Protein AF-0000000070793153 (afdb_homodimer)

Nearest PDB structures (foldseek):
  1ae1-assembly1_A  TM=9.481E-01  e=8.167E-16  Datura stramonium
  5feu-assembly1_A  TM=9.209E-01  e=2.525E-15  Narcissus pseudonarcissus
  2ae1-assembly1_A  TM=8.965E-01  e=1.036E-15  Datura stramonium
  6y4d-assembly1_A  TM=8.978E-01  e=2.843E-15  Zephyranthes treatiae
  1ae1-assembly1_B  TM=9.108E-01  e=5.150E-15  Datura stramonium

Foldseek 3Di:
DPQPAFEEEEEDCLDDLNVVLQVLSVVVPHQYEYEDQDPVSQVVCVVVVHHYAHADLLDLVRLVVRVVVVCVVVVLAHAEYEYDWAAFFFAAPVFQDPVNLVSRQSTLPVSLVSNVVVCVVSQLVVLAHEYEYEAALLLVPPAGRRVSNSVSSVNVVVVQVVCCVVCPPSNYARAYEYEYDFLGCSLQVNLVVNVVNGDLVPDPLVVLNVVSVVVSVVCVVVSPPPVGSVQVSVLVVCSRRPPDRDRYHYTDDVSVVLNVCSVPPDPVVSVVVSCVVCVSSRD/DPQPAFEEEEEDCLDDLNVVLQVLSVVVPHQYEYEDQDPVSQVVCVVVVHHYAHADLLDLVRLVVRVVVVCVVVVLAHAEYEYDWAAFFFAAPVFQDPVNLVSRQSTLPVSLVSNVVVCVVSQLVVLAHEYEYEAALLLVPPAGRRVSNSVSSVNVVVVQVVCCVVCPPSNYARAYEYEYDFLDCSLQVNLVVNVVVGDLVVDPLVVLNVVSVVVSVVCVVVSPCPVGSVQVSVLVVCSRRPPDRDRYHYTDDVSVVLNVCSVPPDPVVSVVVSCVVCVSSRD

Solvent-accessible surface area (backbone atoms only — not comparable to full-atom values): 28714 Å² total; per-residue (Å²): 126,86,78,79,65,42,39,31,42,35,33,37,31,74,47,68,61,34,33,54,42,49,54,57,44,37,73,73,57,29,47,48,36,38,18,14,69,44,68,69,46,26,50,54,39,42,75,70,73,36,52,58,36,65,35,34,51,65,34,69,66,36,41,52,54,34,48,54,50,48,33,65,75,44,75,60,56,59,40,32,41,34,45,48,43,63,76,55,50,42,41,47,60,73,54,54,49,57,67,60,44,47,52,48,33,33,31,40,35,43,19,48,49,47,53,47,39,64,45,47,62,50,16,50,74,67,51,32,26,35,41,35,37,58,55,29,35,40,30,77,45,58,48,68,41,26,20,54,30,15,14,30,25,13,19,39,47,24,40,46,52,14,48,37,57,66,32,60,90,44,49,46,46,44,28,36,38,20,42,32,96,46,66,46,72,67,59,59,65,27,43,59,60,23,49,69,72,34,64,48,87,81,36,97,55,31,66,40,49,52,49,49,54,53,52,48,65,55,42,71,74,65,62,71,61,71,77,42,47,51,59,49,43,56,52,50,50,42,54,71,67,43,92,75,49,66,56,64,42,70,22,62,64,66,19,53,51,52,53,49,43,65,56,70,41,53,72,68,55,44,48,51,51,50,47,61,74,38,35,84,58,72,99,124,85,78,80,67,42,40,32,42,36,34,37,32,73,50,67,61,32,32,52,42,48,53,55,45,36,73,70,58,30,49,46,36,36,18,13,71,44,69,70,46,28,50,54,39,42,76,70,72,38,52,58,37,65,35,34,51,64,35,72,66,36,40,52,54,34,50,54,51,47,33,64,76,44,75,58,55,58,40,33,41,34,45,46,44,62,77,54,51,42,41,47,60,74,55,54,49,56,68,60,44,48,52,47,30,33,32,42,34,44,19,48,49,49,52,48,40,64,45,48,61,49,18,49,74,68,50,34,28,36,41,35,36,59,54,28,35,41,31,78,46,57,48,67,42,28,21,55,31,15,14,30,25,13,19,40,47,23,40,46,52,14,47,36,58,67,32,59,89,43,49,45,47,45,28,37,38,20,40,28,96,46,66,45,71,66,60,57,66,27,42,60,59,23,50,70,72,32,66,49,87,80,36,96,55,30,66,42,50,52,50,50,54,53,50,48,65,56,42,71,75,65,62,73,58,72,78,44,48,52,60,50,43,55,54,50,50,42,55,71,66,42,93,76,50,64,56,64,41,69,22,62,64,66,18,52,50,51,51,50,42,63,54,69,40,54,71,68,55,44,48,52,51,49,49,61,75,37,35,82,60,72,101

Radius of gyration: 23.59 Å; Cα contacts (8 Å, |Δi|>4): 1065; chains: 2; bounding box: 64×75×54 Å

Structure (mmCIF, N/CA/C/O backbone):
data_AF-0000000070793153-model_v1
#
loop_
_entity.id
_entity.type
_entity.pdbx_description
1 polymer 'Oxidoreductase, short chain dehydrogenase/reductase family'
#
loop_
_atom_site.group_PDB
_atom_site.id
_atom_site.type_symbol
_atom_site.label_atom_id
_atom_site.label_alt_id
_atom_site.label_comp_id
_atom_site.label_asym_id
_atom_site.label_entity_id
_atom_site.label_seq_id
_atom_site.pdbx_PDB_ins_code
_atom_site.Cartn_x
_atom_site.Cartn_y
_atom_site.Cartn_z
_atom_site.occupancy
_atom_site.B_iso_or_equiv
_atom_site.auth_seq_id
_atom_site.auth_comp_id
_atom_site.auth_asym_id
_atom_site.auth_atom_id
_atom_site.pdbx_PDB_model_num
ATOM 1 N N . MET A 1 1 ? 0.291 41.281 2.783 1 37.88 1 MET A N 1
ATOM 2 C CA . MET A 1 1 ? -0.865 40.75 3.502 1 37.88 1 MET A CA 1
ATOM 3 C C . MET A 1 1 ? -0.425 39.875 4.664 1 37.88 1 MET A C 1
ATOM 5 O O . MET A 1 1 ? 0.56 39.125 4.559 1 37.88 1 MET A O 1
ATOM 9 N N . ALA A 1 2 ? -0.607 40.219 5.879 1 46.31 2 ALA A N 1
ATOM 10 C CA . ALA A 1 2 ? -0.095 39.562 7.078 1 46.31 2 ALA A CA 1
ATOM 11 C C . ALA A 1 2 ? -0.302 38.062 7.008 1 46.31 2 ALA A C 1
ATOM 13 O O . ALA A 1 2 ? -1.423 37.594 6.793 1 46.31 2 ALA A O 1
ATOM 14 N N . MET A 1 3 ? 0.687 37.25 6.594 1 63.69 3 MET A N 1
ATOM 15 C CA . MET A 1 3 ? 0.532 35.812 6.434 1 63.69 3 MET A CA 1
ATOM 16 C C . MET A 1 3 ? -0.1 35.188 7.676 1 63.69 3 MET A C 1
ATOM 18 O O . MET A 1 3 ? 0.251 35.531 8.805 1 63.69 3 MET A O 1
ATOM 22 N N . ASN A 1 4 ? -1.375 34.719 7.582 1 81.94 4 ASN A N 1
ATOM 23 C CA . ASN A 1 4 ? -2.094 34.094 8.695 1 81.94 4 ASN A CA 1
ATOM 24 C C . ASN A 1 4 ? -1.302 32.938 9.297 1 81.94 4 ASN A C 1
ATOM 26 O O . ASN A 1 4 ? -0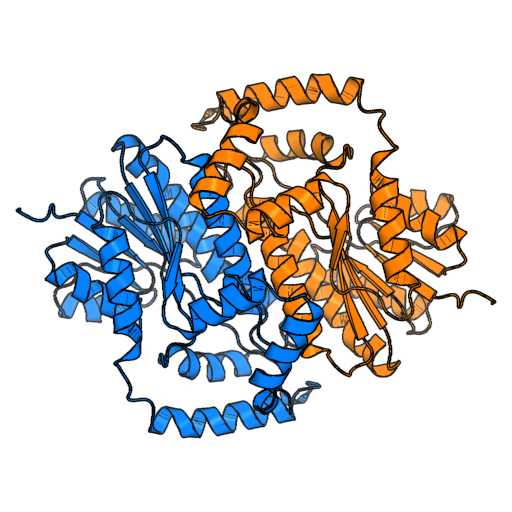.957 31.984 8.602 1 81.94 4 ASN A O 1
ATOM 30 N N . THR A 1 5 ? -0.791 33.188 10.516 1 95.19 5 THR A N 1
ATOM 31 C CA . THR A 1 5 ? -0.042 32.188 11.281 1 95.19 5 THR A CA 1
ATOM 32 C C . THR A 1 5 ? -0.857 30.90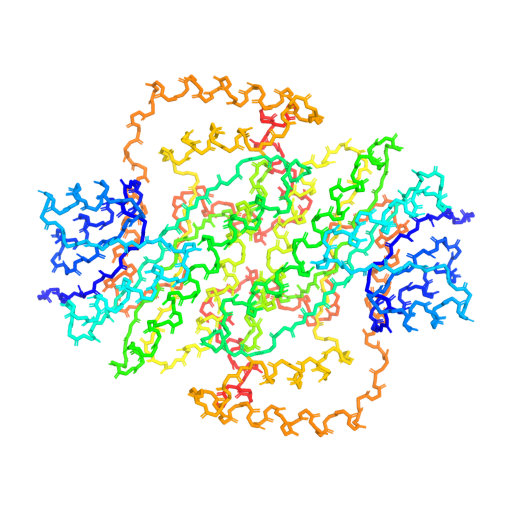6 11.461 1 95.19 5 THR A C 1
ATOM 34 O O . THR A 1 5 ? -2.031 30.969 11.836 1 95.19 5 THR A O 1
ATOM 37 N N . LYS A 1 6 ? -0.25 29.812 11.086 1 98.12 6 LYS A N 1
ATOM 38 C CA . LYS A 1 6 ? -0.875 28.516 11.258 1 98.12 6 LYS A CA 1
ATOM 39 C C . LYS A 1 6 ? -0.188 27.703 12.359 1 98.12 6 LYS A C 1
ATOM 41 O O . LYS A 1 6 ? 1.024 27.828 12.555 1 98.12 6 LYS A O 1
ATOM 46 N N . VAL A 1 7 ? -0.978 26.938 13.062 1 98.75 7 VAL A N 1
ATOM 47 C CA . VAL A 1 7 ? -0.444 25.953 14 1 98.75 7 VAL A CA 1
ATOM 48 C C . VAL A 1 7 ? -0.214 24.625 13.289 1 98.75 7 VAL A C 1
ATOM 50 O O . VAL A 1 7 ? -1.153 24.031 12.758 1 98.75 7 VAL A O 1
ATOM 53 N N . ILE A 1 8 ? 1.064 24.125 13.305 1 98.88 8 ILE A N 1
ATOM 54 C CA . ILE A 1 8 ? 1.468 23 12.469 1 98.88 8 ILE A CA 1
ATOM 55 C C . ILE A 1 8 ? 2.115 21.922 13.336 1 98.88 8 ILE A C 1
ATOM 57 O O . ILE A 1 8 ? 3.02 22.219 14.125 1 98.88 8 ILE A O 1
ATOM 61 N N . LEU A 1 9 ? 1.613 20.688 13.289 1 98.94 9 LEU A N 1
ATOM 62 C CA . LEU A 1 9 ? 2.314 19.531 13.836 1 98.94 9 LEU A CA 1
ATOM 63 C C . LEU A 1 9 ? 3.076 18.797 12.734 1 98.94 9 LEU A C 1
ATOM 65 O O . LEU A 1 9 ? 2.52 18.5 11.68 1 98.94 9 LEU A O 1
ATOM 69 N N . ILE A 1 10 ? 4.359 18.516 12.977 1 98.94 10 ILE A N 1
ATOM 70 C CA . ILE A 1 10 ? 5.16 17.734 12.047 1 98.94 10 ILE A CA 1
ATOM 71 C C . ILE A 1 10 ? 5.723 16.5 12.758 1 98.94 10 ILE A C 1
ATOM 73 O O . ILE A 1 10 ? 6.305 16.609 13.836 1 98.94 10 ILE A O 1
ATOM 77 N N . THR A 1 11 ? 5.52 15.359 12.164 1 98.88 11 THR A N 1
ATOM 78 C CA . THR A 1 11 ? 6.105 14.156 12.742 1 98.88 11 THR A CA 1
ATOM 79 C C . THR A 1 11 ? 7.469 13.859 12.117 1 98.88 11 THR A C 1
ATOM 81 O O . THR A 1 11 ? 7.695 14.164 10.945 1 98.88 11 THR A O 1
ATOM 84 N N . GLY A 1 12 ? 8.367 13.188 12.898 1 97.88 12 GLY A N 1
ATOM 85 C CA . GLY A 1 12 ? 9.664 12.781 12.391 1 97.88 12 GLY A CA 1
ATOM 86 C C . GLY A 1 12 ? 10.562 13.953 12.039 1 97.88 12 GLY A C 1
ATOM 87 O O . GLY A 1 12 ? 10.953 14.117 10.883 1 97.88 12 GLY A O 1
ATOM 88 N N . CYS A 1 13 ? 11.055 14.695 13.102 1 97.75 13 CYS A N 1
ATOM 89 C CA . CYS A 1 13 ? 11.75 15.945 12.828 1 97.75 13 CYS A CA 1
ATOM 90 C C . CYS A 1 13 ? 13.211 15.867 13.273 1 97.75 13 CYS A C 1
ATOM 92 O O . CYS A 1 13 ? 13.867 16.891 13.453 1 97.75 13 CYS A O 1
ATOM 94 N N . SER A 1 14 ? 13.719 14.688 13.469 1 95.12 14 SER A N 1
ATOM 95 C CA . SER A 1 14 ? 15.078 14.547 13.977 1 95.12 14 SER A CA 1
ATOM 96 C C . SER A 1 14 ? 16.109 14.859 12.891 1 95.12 14 SER A C 1
ATOM 98 O O . SER A 1 14 ? 17.25 15.234 13.195 1 95.12 14 SER A O 1
ATOM 100 N N . SER A 1 15 ? 15.742 14.648 11.633 1 89.75 15 SER A N 1
ATOM 101 C CA . SER A 1 15 ? 16.641 14.875 10.508 1 89.75 15 SER A CA 1
ATOM 102 C C . SER A 1 15 ? 15.867 15.039 9.203 1 89.75 15 SER A C 1
ATOM 104 O O . SER A 1 15 ? 14.633 15.008 9.203 1 89.75 15 SER A O 1
ATOM 106 N N . GLY A 1 16 ? 16.578 15.391 8.242 1 90.25 16 GLY A N 1
ATOM 107 C CA . GLY A 1 16 ? 16.031 15.32 6.898 1 90.25 16 GLY A CA 1
ATOM 108 C C . GLY A 1 16 ? 14.953 16.359 6.633 1 90.25 16 GLY A C 1
ATOM 109 O O . GLY A 1 16 ? 15.055 17.5 7.078 1 90.25 16 GLY A O 1
ATOM 110 N N . ILE A 1 17 ? 14.016 15.938 5.891 1 92.56 17 ILE A N 1
ATOM 111 C CA . ILE A 1 17 ? 12.93 16.797 5.426 1 92.56 17 ILE A CA 1
ATOM 112 C C . ILE A 1 17 ? 12.188 17.375 6.625 1 92.56 17 ILE A C 1
ATOM 114 O O . ILE A 1 17 ? 11.898 18.578 6.66 1 92.56 17 ILE A O 1
ATOM 118 N N . GLY A 1 18 ? 11.906 16.516 7.633 1 96.44 18 GLY A N 1
ATOM 119 C CA . GLY A 1 18 ? 11.188 16.984 8.805 1 96.44 18 GLY A CA 1
ATOM 120 C C . GLY A 1 18 ? 11.914 18.078 9.562 1 96.44 18 GLY A C 1
ATOM 121 O O . GLY A 1 18 ? 11.32 19.094 9.922 1 96.44 18 GLY A O 1
ATOM 122 N N . PHE A 1 19 ? 13.156 17.828 9.734 1 96.12 19 PHE A N 1
ATOM 123 C CA . PHE A 1 19 ? 13.984 18.797 10.438 1 96.12 19 PHE A CA 1
ATOM 124 C C . PHE A 1 19 ? 14.016 20.125 9.695 1 96.12 19 PHE A C 1
ATOM 126 O O . PHE A 1 19 ? 13.773 21.188 10.289 1 96.12 19 PHE A O 1
ATOM 133 N N . ASP A 1 20 ? 14.25 20.125 8.445 1 95.88 20 ASP A N 1
ATOM 134 C CA . ASP A 1 20 ? 14.336 21.328 7.637 1 95.88 20 ASP A CA 1
ATOM 135 C C . ASP A 1 20 ? 12.984 22.031 7.543 1 95.88 20 ASP A C 1
ATOM 137 O O . ASP A 1 20 ? 12.922 23.266 7.527 1 95.88 20 ASP A O 1
ATOM 141 N N . ALA A 1 21 ? 11.969 21.281 7.508 1 97.69 21 ALA A N 1
ATOM 142 C CA . ALA A 1 21 ? 10.625 21.844 7.41 1 97.69 21 ALA A CA 1
ATOM 143 C C . ALA A 1 21 ? 10.273 22.641 8.664 1 97.69 21 ALA A C 1
ATOM 145 O O . ALA A 1 21 ? 9.633 23.688 8.57 1 97.69 21 ALA A O 1
ATOM 146 N N . VAL A 1 22 ? 10.734 22.156 9.805 1 98.38 22 VAL A N 1
ATOM 147 C CA . VAL A 1 22 ? 10.469 22.828 11.07 1 98.38 22 VAL A CA 1
ATOM 148 C C . VAL A 1 22 ? 10.977 24.266 11.016 1 98.38 22 VAL A C 1
ATOM 150 O O . VAL A 1 22 ? 10.227 25.219 11.258 1 98.38 22 VAL A O 1
ATOM 153 N N . PHE A 1 23 ? 12.133 24.453 10.555 1 97.81 23 PHE A N 1
ATOM 154 C CA . PHE A 1 23 ? 12.758 25.766 10.586 1 97.81 23 PHE A CA 1
ATOM 155 C C . PHE A 1 23 ? 12.25 26.625 9.438 1 97.81 23 PHE A C 1
ATOM 157 O O . PHE A 1 23 ? 12.047 27.844 9.602 1 97.81 23 PHE A O 1
ATOM 164 N N . ALA A 1 24 ? 12.031 26.016 8.289 1 97.75 24 ALA A N 1
ATOM 165 C CA . ALA A 1 24 ? 11.516 26.766 7.152 1 97.75 24 ALA A CA 1
ATOM 166 C C . ALA A 1 24 ? 10.148 27.375 7.469 1 97.75 24 ALA A C 1
ATOM 168 O O . ALA A 1 24 ? 9.906 28.547 7.195 1 97.75 24 ALA A O 1
ATOM 169 N N . LEU A 1 25 ? 9.289 26.609 8.094 1 98.31 25 LEU A N 1
ATOM 170 C CA . LEU A 1 25 ? 7.93 27.078 8.383 1 98.31 25 LEU A CA 1
ATOM 171 C C . LEU A 1 25 ? 7.914 28.016 9.578 1 98.31 25 LEU A C 1
ATOM 173 O O . LEU A 1 25 ? 7.156 29 9.594 1 98.31 25 LEU A O 1
ATOM 177 N N . LYS A 1 26 ? 8.773 27.75 10.555 1 98 26 LYS A N 1
ATOM 178 C CA . LYS A 1 26 ? 8.914 28.672 11.688 1 98 26 LYS A CA 1
ATOM 179 C C . LYS A 1 26 ? 9.406 30.047 11.227 1 98 26 LYS A C 1
ATOM 181 O O . LYS A 1 26 ? 8.875 31.078 11.648 1 98 26 LYS A O 1
ATOM 186 N N . ASN A 1 27 ? 10.336 30.016 10.32 1 97.19 27 ASN A N 1
ATOM 187 C CA . ASN A 1 27 ? 10.906 31.266 9.812 1 97.19 27 ASN A CA 1
ATOM 188 C C . ASN A 1 27 ? 9.891 32.062 9.008 1 97.19 27 ASN A C 1
ATOM 190 O O . ASN A 1 27 ? 10.039 33.281 8.844 1 97.19 27 ASN A O 1
ATOM 194 N N . ARG A 1 28 ? 8.914 31.438 8.555 1 97.12 28 ARG A N 1
ATOM 195 C CA . ARG A 1 28 ? 7.879 32.094 7.766 1 97.12 28 ARG A CA 1
ATOM 196 C C . ARG A 1 28 ? 6.746 32.594 8.656 1 97.12 28 ARG A C 1
ATOM 198 O O . ARG A 1 28 ? 5.746 33.125 8.156 1 97.12 28 ARG A O 1
ATOM 205 N N . GLY A 1 29 ? 6.848 32.312 9.984 1 97.44 29 GLY A N 1
ATOM 206 C CA . GLY A 1 29 ? 5.938 32.938 10.938 1 97.44 29 GLY A CA 1
ATOM 207 C C . GLY A 1 29 ? 4.906 31.969 11.492 1 97.44 29 GLY A C 1
ATOM 208 O O . GLY A 1 29 ? 4.059 32.344 12.297 1 97.44 29 GLY A O 1
ATOM 209 N N . HIS A 1 30 ? 4.957 30.688 11.141 1 98.44 30 HIS A N 1
ATOM 210 C CA . HIS A 1 30 ? 4.008 29.703 11.648 1 98.44 30 HIS A CA 1
ATOM 211 C C . HIS A 1 30 ? 4.426 29.203 13.023 1 98.44 30 HIS A C 1
ATOM 213 O O . HIS A 1 30 ? 5.602 29.266 13.391 1 98.44 30 HIS A O 1
ATOM 219 N N . ARG A 1 31 ? 3.486 28.812 13.797 1 98.62 31 ARG A N 1
ATOM 220 C CA . ARG A 1 31 ? 3.779 28.062 15.016 1 98.62 31 ARG A CA 1
ATOM 221 C C . ARG A 1 31 ? 3.955 26.578 14.719 1 98.62 31 ARG A C 1
ATOM 223 O O . ARG A 1 31 ? 2.988 25.891 14.383 1 98.62 31 ARG A O 1
ATOM 230 N N . VAL A 1 32 ? 5.16 26.125 14.906 1 98.81 32 VAL A N 1
ATOM 231 C CA . VAL A 1 32 ? 5.469 24.734 14.539 1 98.81 32 VAL A CA 1
ATOM 232 C C . VAL A 1 32 ? 5.723 23.922 15.805 1 98.81 32 VAL A C 1
ATOM 234 O O . VAL A 1 32 ? 6.547 24.297 16.641 1 98.81 32 VAL A O 1
ATOM 237 N N . ILE A 1 33 ? 4.992 22.906 15.969 1 98.94 33 ILE A N 1
ATOM 238 C CA . ILE A 1 33 ? 5.242 21.875 16.984 1 98.94 33 ILE A CA 1
ATOM 239 C C . ILE A 1 33 ? 5.871 20.656 16.328 1 98.94 33 ILE A C 1
ATOM 241 O O . ILE A 1 33 ? 5.188 19.891 15.641 1 98.94 33 ILE A O 1
ATOM 245 N N . ALA A 1 34 ? 7.145 20.453 16.609 1 98.88 34 ALA A N 1
ATOM 246 C CA . ALA A 1 34 ? 7.891 19.312 16.062 1 98.88 34 ALA A CA 1
ATOM 247 C C . ALA A 1 34 ? 7.699 18.062 16.922 1 98.88 34 ALA A C 1
ATOM 249 O O . ALA A 1 34 ? 7.223 18.156 18.047 1 98.88 34 ALA A O 1
ATOM 250 N N . SER A 1 35 ? 8.047 16.922 16.344 1 98.88 35 SER A N 1
ATOM 251 C CA . SER A 1 35 ? 8.023 15.703 17.141 1 98.88 35 SER A CA 1
ATOM 252 C C . SER A 1 35 ? 9.102 14.719 16.703 1 98.88 35 SER A C 1
ATOM 254 O O . SER A 1 35 ? 9.492 14.711 15.531 1 98.88 35 SER A O 1
ATOM 256 N N . CYS A 1 36 ? 9.602 14 17.719 1 98.19 36 CYS A N 1
ATOM 257 C CA . CYS A 1 36 ? 10.617 12.961 17.531 1 98.19 36 CYS A CA 1
ATOM 258 C C . CYS A 1 36 ? 10.336 11.758 18.422 1 98.19 36 CYS A C 1
ATOM 260 O O . CYS A 1 36 ? 9.68 11.883 19.453 1 98.19 36 CYS A O 1
ATOM 262 N N . ARG A 1 37 ? 10.953 10.656 17.984 1 98 37 ARG A N 1
ATOM 263 C CA . ARG A 1 37 ? 10.695 9.445 18.766 1 98 37 ARG A CA 1
ATOM 264 C C . ARG A 1 37 ? 11.734 9.273 19.875 1 98 37 ARG A C 1
ATOM 266 O O . ARG A 1 37 ? 11.539 8.477 20.797 1 98 37 ARG A O 1
ATOM 273 N N . LYS A 1 38 ? 12.836 9.977 19.797 1 97.88 38 LYS A N 1
ATOM 274 C CA . LYS A 1 38 ? 13.875 9.891 20.828 1 97.88 38 LYS A CA 1
ATOM 275 C C . LYS A 1 38 ? 13.938 11.164 21.656 1 97.88 38 LYS A C 1
ATOM 277 O O . LYS A 1 38 ? 13.906 12.273 21.109 1 97.88 38 LYS A O 1
ATOM 282 N N . THR A 1 39 ? 14.117 10.992 22.906 1 98.31 39 THR A N 1
ATOM 283 C CA . THR A 1 39 ? 14.164 12.117 23.844 1 98.31 39 THR A CA 1
ATOM 284 C C . THR A 1 39 ? 15.312 13.055 23.5 1 98.31 39 THR A C 1
ATOM 286 O O . THR A 1 39 ? 15.172 14.273 23.594 1 98.31 39 THR A O 1
ATOM 289 N N . GLU A 1 40 ? 16.422 12.492 23.062 1 98.38 40 GLU A N 1
ATOM 290 C CA . GLU A 1 40 ? 17.594 13.305 22.734 1 98.38 40 GLU A CA 1
ATOM 291 C C . GLU A 1 40 ? 17.312 14.242 21.578 1 98.38 40 GLU A C 1
ATOM 293 O O . GLU A 1 40 ? 17.766 15.391 21.562 1 98.38 40 GLU A O 1
ATOM 298 N N . ASP A 1 41 ? 16.562 13.789 20.656 1 98.19 41 ASP A N 1
ATOM 299 C CA . ASP A 1 41 ? 16.203 14.609 19.5 1 98.19 41 ASP A CA 1
ATOM 300 C C . ASP A 1 41 ? 15.203 15.695 19.875 1 98.19 41 ASP A C 1
ATOM 302 O O . ASP A 1 41 ? 15.273 16.812 19.359 1 98.19 41 ASP A O 1
ATOM 306 N N . VAL A 1 42 ? 14.281 15.383 20.781 1 98.69 42 VAL A N 1
ATOM 307 C CA . VAL A 1 42 ? 13.336 16.375 21.281 1 98.69 42 VAL A CA 1
ATOM 308 C C . VAL A 1 42 ? 14.094 17.5 21.969 1 98.69 42 VAL A C 1
ATOM 310 O O . VAL A 1 42 ? 13.852 18.688 21.703 1 98.69 42 VAL A O 1
ATOM 313 N N . GLN A 1 43 ? 15.008 17.125 22.797 1 98.5 43 GLN A N 1
ATOM 314 C CA . GLN A 1 43 ? 15.781 18.109 23.547 1 98.5 43 GLN A CA 1
ATOM 315 C C . GLN A 1 43 ? 16.594 19 22.609 1 98.5 43 GLN A C 1
ATOM 317 O O . GLN A 1 43 ? 16.719 20.203 22.844 1 98.5 43 GLN A O 1
ATOM 322 N N . LYS A 1 44 ? 17.125 18.359 21.625 1 98 44 LYS A N 1
ATOM 323 C CA . LYS A 1 44 ? 17.891 19.125 20.641 1 98 44 LYS A CA 1
ATOM 324 C C . LYS A 1 44 ? 17.031 20.203 20 1 98 44 LYS A C 1
ATOM 326 O O . LYS A 1 44 ? 17.484 21.344 19.828 1 98 44 LYS A O 1
ATOM 331 N N . LEU A 1 45 ? 15.828 19.906 19.688 1 98.38 45 LEU A N 1
ATOM 332 C CA . LEU A 1 45 ? 14.914 20.859 19.062 1 98.38 45 LEU A CA 1
ATOM 333 C C . LEU A 1 45 ? 14.492 21.938 20.062 1 98.38 45 LEU A C 1
ATOM 335 O O . LEU A 1 45 ? 14.445 23.125 19.734 1 98.38 45 LEU A O 1
ATOM 339 N N . LEU A 1 46 ? 14.234 21.562 21.297 1 98.38 46 LEU A N 1
ATOM 340 C CA . LEU A 1 46 ? 13.883 22.516 22.344 1 98.38 46 LEU A CA 1
ATOM 341 C C . LEU A 1 46 ? 15.008 23.516 22.562 1 98.38 46 LEU A C 1
ATOM 343 O O . LEU A 1 46 ? 14.766 24.719 22.688 1 98.38 46 LEU A O 1
ATOM 347 N N . ASN A 1 47 ? 16.188 23 22.516 1 98.25 47 ASN A N 1
ATOM 348 C CA . ASN A 1 47 ? 17.359 23.859 22.719 1 98.25 47 ASN A CA 1
ATOM 349 C C . ASN A 1 47 ? 17.516 24.859 21.578 1 98.25 47 ASN A C 1
ATOM 351 O O . ASN A 1 47 ? 18.156 25.906 21.75 1 98.25 47 ASN A O 1
ATOM 355 N N . LYS A 1 48 ? 16.922 24.531 20.5 1 97.62 48 LYS A N 1
ATOM 356 C CA . LYS A 1 48 ? 17 25.422 19.344 1 97.62 48 LYS A CA 1
ATOM 357 C C . LYS A 1 48 ? 15.805 26.359 19.297 1 97.62 48 LYS A C 1
ATOM 359 O O . LYS A 1 48 ? 15.609 27.078 18.312 1 97.62 48 LYS A O 1
ATOM 364 N N . GLY A 1 49 ? 14.969 26.297 20.312 1 97.5 49 GLY A N 1
ATOM 365 C CA . GLY A 1 49 ? 13.852 27.219 20.438 1 97.5 49 GLY A CA 1
ATOM 366 C C . GLY A 1 49 ? 12.602 26.75 19.703 1 97.5 49 GLY A C 1
ATOM 367 O O . GLY A 1 49 ? 11.742 27.547 19.359 1 97.5 49 GLY A O 1
ATOM 368 N N . VAL A 1 50 ? 12.5 25.516 19.438 1 97.75 50 VAL A N 1
ATOM 369 C CA . VAL A 1 50 ? 11.359 24.922 18.75 1 97.75 50 VAL A CA 1
ATOM 370 C C . VAL A 1 50 ? 10.5 24.156 19.734 1 97.75 50 VAL A C 1
ATOM 372 O O . VAL A 1 50 ? 11.016 23.422 20.578 1 97.75 50 VAL A O 1
ATOM 375 N N . GLU A 1 51 ? 9.172 24.422 19.719 1 98.69 51 GLU A N 1
ATOM 376 C CA . GLU A 1 51 ? 8.289 23.531 20.469 1 98.69 51 GLU A CA 1
ATOM 377 C C . GLU A 1 51 ? 8.352 22.109 19.922 1 98.69 51 GLU A C 1
ATOM 379 O O . GLU A 1 51 ? 8.352 21.906 18.719 1 98.69 51 GLU A O 1
ATOM 384 N N . ALA A 1 52 ? 8.453 21.125 20.891 1 98.75 52 ALA A N 1
ATOM 385 C CA . ALA A 1 52 ? 8.641 19.75 20.438 1 98.75 52 ALA A CA 1
ATOM 386 C C . ALA A 1 52 ? 7.996 18.75 21.391 1 98.75 52 ALA A C 1
ATOM 388 O O . ALA A 1 52 ? 7.973 18.984 22.609 1 98.75 52 ALA A O 1
ATOM 389 N N . LEU A 1 53 ? 7.527 17.641 20.812 1 98.75 53 LEU A N 1
ATOM 390 C CA . LEU A 1 53 ? 6.879 16.547 21.531 1 98.75 53 LEU A CA 1
ATOM 391 C C . LEU A 1 53 ? 7.613 15.227 21.297 1 98.75 53 LEU A C 1
ATOM 393 O O . LEU A 1 53 ? 8.156 15 20.219 1 98.75 53 LEU A O 1
ATOM 397 N N . LEU A 1 54 ? 7.59 14.398 22.344 1 98.81 54 LEU A N 1
ATOM 398 C CA . LEU A 1 54 ? 7.965 13 22.141 1 98.81 54 LEU A CA 1
ATOM 399 C C . LEU A 1 54 ? 6.836 12.219 21.484 1 98.81 54 LEU A C 1
ATOM 401 O O . LEU A 1 54 ? 5.738 12.117 22.047 1 98.81 54 LEU A O 1
ATOM 405 N N . LEU A 1 55 ? 7.117 11.664 20.297 1 9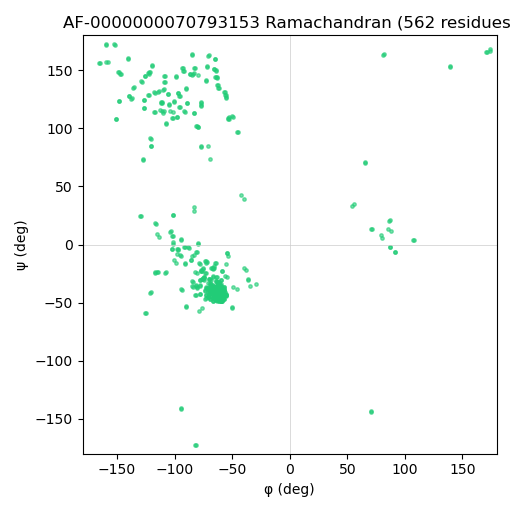8.88 55 LEU A N 1
ATOM 406 C CA . LEU A 1 55 ? 6.082 10.969 19.531 1 98.88 55 LEU A CA 1
ATOM 407 C C . LEU A 1 55 ? 6.691 9.867 18.672 1 98.88 55 LEU A C 1
ATOM 409 O O . LEU A 1 55 ? 7.43 10.148 17.734 1 98.88 55 LEU A O 1
ATOM 413 N N . ASP A 1 56 ? 6.441 8.664 19.094 1 98.75 56 ASP A N 1
ATOM 414 C CA . ASP A 1 56 ? 6.715 7.492 18.266 1 98.75 56 ASP A CA 1
ATOM 415 C C . ASP A 1 56 ? 5.449 7.008 17.562 1 98.75 56 ASP A C 1
ATOM 417 O O . ASP A 1 56 ? 4.586 6.383 18.188 1 98.75 56 ASP A O 1
ATOM 421 N N . VAL A 1 57 ? 5.418 7.211 16.234 1 98.69 57 VAL A N 1
ATOM 422 C CA . VAL A 1 57 ? 4.176 6.945 15.523 1 98.69 57 VAL A CA 1
ATOM 423 C C . VAL A 1 57 ? 3.938 5.441 15.438 1 98.69 57 VAL A C 1
ATOM 425 O O . VAL A 1 57 ? 2.838 4.996 15.094 1 98.69 57 VAL A O 1
ATOM 428 N N . SER A 1 58 ? 4.969 4.586 15.703 1 98.31 58 SER A N 1
ATOM 429 C CA . SER A 1 58 ? 4.773 3.141 15.656 1 98.31 58 SER A CA 1
ATOM 430 C C . SER A 1 58 ? 4.145 2.625 16.938 1 98.31 58 SER A C 1
ATOM 432 O O . SER A 1 58 ? 3.787 1.45 17.047 1 98.31 58 SER A O 1
ATOM 434 N N . ASN A 1 59 ? 3.996 3.488 17.938 1 98.44 59 ASN A N 1
ATOM 435 C CA . ASN A 1 59 ? 3.451 3.135 19.25 1 98.44 59 ASN A CA 1
ATOM 436 C C . ASN A 1 59 ? 2.154 3.887 19.531 1 98.44 59 ASN A C 1
ATOM 438 O O . ASN A 1 59 ? 2.172 5.094 19.766 1 98.44 59 ASN A O 1
ATOM 442 N N . PRO A 1 60 ? 1.076 3.109 19.609 1 98.25 60 PRO A N 1
ATOM 443 C CA . PRO A 1 60 ? -0.214 3.777 19.781 1 98.25 60 PRO A CA 1
ATOM 444 C C . PRO A 1 60 ? -0.302 4.539 21.109 1 98.25 60 PRO A C 1
ATOM 446 O O . PRO A 1 60 ? -0.966 5.578 21.188 1 98.25 60 PRO A O 1
ATOM 449 N N . ILE A 1 61 ? 0.304 4.129 22.109 1 98.38 61 ILE A N 1
ATOM 450 C CA . ILE A 1 61 ? 0.291 4.812 23.391 1 98.38 61 ILE A CA 1
ATOM 451 C C . ILE A 1 61 ? 1.034 6.145 23.281 1 98.38 61 ILE A C 1
ATOM 453 O O . ILE A 1 61 ? 0.583 7.164 23.812 1 98.38 61 ILE A O 1
ATOM 457 N N . SER A 1 62 ? 2.139 6.094 22.547 1 98.81 62 SER A N 1
ATOM 458 C CA . SER A 1 62 ? 2.895 7.316 22.312 1 98.81 62 SER A CA 1
ATOM 459 C C . SER A 1 62 ? 2.066 8.336 21.531 1 98.81 62 SER A C 1
ATOM 461 O O . SER A 1 62 ? 2.074 9.523 21.859 1 98.81 62 SER A O 1
ATOM 463 N N . ILE A 1 63 ? 1.311 7.887 20.594 1 98.88 63 ILE A N 1
ATOM 464 C CA . ILE A 1 63 ? 0.476 8.758 19.781 1 98.88 63 ILE A CA 1
ATOM 465 C C . ILE A 1 63 ? -0.586 9.43 20.641 1 98.88 63 ILE A C 1
ATOM 467 O O . ILE A 1 63 ? -0.768 10.648 20.594 1 98.88 63 ILE A O 1
ATOM 471 N N . GLN A 1 64 ? -1.206 8.648 21.484 1 98.69 64 GLN A N 1
ATOM 472 C CA . GLN A 1 64 ? -2.266 9.18 22.328 1 98.69 64 GLN A CA 1
ATOM 473 C C . GLN A 1 64 ? -1.721 10.219 23.312 1 98.69 64 GLN A C 1
ATOM 475 O O . GLN A 1 64 ? -2.312 11.289 23.484 1 98.69 64 GLN A O 1
ATOM 480 N N . SER A 1 65 ? -0.623 9.922 23.891 1 98.75 65 SER A N 1
ATOM 481 C CA . SER A 1 65 ? -0.014 10.828 24.875 1 98.75 65 SER A CA 1
ATOM 482 C C . SER A 1 65 ? 0.448 12.117 24.203 1 98.75 65 SER A C 1
ATOM 484 O O . SER A 1 65 ? 0.188 13.211 24.719 1 98.75 65 SER A O 1
ATOM 486 N N . ALA A 1 66 ? 1.108 11.977 23.094 1 98.94 66 ALA A N 1
ATOM 487 C CA . ALA A 1 66 ? 1.611 13.156 22.391 1 98.94 66 ALA A CA 1
ATOM 488 C C . ALA A 1 66 ? 0.464 14.031 21.906 1 98.94 66 ALA A C 1
ATOM 490 O O . ALA A 1 66 ? 0.541 15.258 21.969 1 98.94 66 ALA A O 1
ATOM 491 N N . PHE A 1 67 ? -0.572 13.414 21.438 1 98.88 67 PHE A N 1
ATOM 492 C CA . PHE A 1 67 ? -1.709 14.164 20.906 1 98.88 67 PHE A CA 1
ATOM 493 C C . PHE A 1 67 ? -2.412 14.93 22.016 1 98.88 67 PHE A C 1
ATOM 495 O O . PHE A 1 67 ? -2.809 16.078 21.844 1 98.88 67 PHE A O 1
ATOM 502 N N . ALA A 1 68 ? -2.584 14.273 23.141 1 98.81 68 ALA A N 1
ATOM 503 C CA . ALA A 1 68 ? -3.166 14.953 24.297 1 98.81 68 ALA A CA 1
ATOM 504 C C . ALA A 1 68 ? -2.34 16.172 24.688 1 98.81 68 ALA A C 1
ATOM 506 O O . ALA A 1 68 ? -2.893 17.25 24.953 1 98.81 68 ALA A O 1
ATOM 507 N N . GLN A 1 69 ? -1.087 16.062 24.688 1 98.81 69 GLN A N 1
ATOM 508 C CA . GLN A 1 69 ? -0.197 17.172 25.016 1 98.81 69 GLN A CA 1
ATOM 509 C C . GLN A 1 69 ? -0.303 18.281 23.969 1 98.81 69 GLN A C 1
ATOM 511 O O . GLN A 1 69 ? -0.299 19.453 24.312 1 98.81 69 GLN A O 1
ATOM 516 N N . LEU A 1 70 ? -0.406 17.875 22.719 1 98.88 70 LEU A N 1
ATOM 517 C CA . LEU A 1 70 ? -0.568 18.844 21.641 1 98.88 70 LEU A CA 1
ATOM 518 C C . LEU A 1 70 ? -1.802 19.703 21.859 1 98.88 70 LEU A C 1
ATOM 520 O O . LEU A 1 70 ? -1.743 20.922 21.703 1 98.88 70 LEU A O 1
ATOM 524 N N . LEU A 1 71 ? -2.912 19.078 22.203 1 98.69 71 LEU A N 1
ATOM 525 C CA . LEU A 1 71 ? -4.164 19.797 22.375 1 98.69 71 LEU A CA 1
ATOM 526 C C . LEU A 1 71 ? -4.059 20.781 23.547 1 98.69 71 LEU A C 1
ATOM 528 O O . LEU A 1 71 ? -4.613 21.891 23.484 1 98.69 71 LEU A O 1
ATOM 532 N N . ILE A 1 72 ? -3.336 20.344 24.562 1 98.56 72 ILE A N 1
ATOM 533 C CA . ILE A 1 72 ? -3.115 21.25 25.688 1 98.56 72 ILE A CA 1
ATOM 534 C C . ILE A 1 72 ? -2.27 22.438 25.234 1 98.56 72 ILE A C 1
ATOM 536 O O . ILE A 1 72 ? -2.615 23.594 25.516 1 98.56 72 ILE A O 1
ATOM 540 N N . MET A 1 73 ? -1.26 22.188 24.484 1 98.44 73 MET A N 1
ATOM 541 C CA . MET A 1 73 ? -0.333 23.219 24.016 1 98.44 73 MET A CA 1
ATOM 542 C C . MET A 1 73 ? -1.045 24.234 23.125 1 98.44 73 MET A C 1
ATOM 544 O O . MET A 1 73 ? -0.702 25.406 23.125 1 98.44 73 MET A O 1
ATOM 548 N N . THR A 1 74 ? -2.045 23.766 22.406 1 98.38 74 THR A N 1
ATOM 549 C CA . THR A 1 74 ? -2.594 24.609 21.344 1 98.38 74 THR A CA 1
ATOM 550 C C . THR A 1 74 ? -4.027 25.016 21.672 1 98.38 74 THR A C 1
ATOM 552 O O . THR A 1 74 ? -4.73 25.562 20.812 1 98.38 74 THR A O 1
ATOM 555 N N . SER A 1 75 ? -4.496 24.703 22.844 1 98.31 75 SER A N 1
ATOM 556 C CA . SER A 1 75 ? -5.871 24.953 23.25 1 98.31 75 SER A CA 1
ATOM 557 C C . SER A 1 75 ? -6.863 24.312 22.281 1 98.31 75 SER A C 1
ATOM 559 O O . SER A 1 75 ? -7.867 24.922 21.922 1 98.31 75 SER A O 1
ATOM 561 N N . GLY A 1 76 ? -6.48 23.188 21.766 1 98.44 76 GLY A N 1
ATOM 562 C CA . GLY A 1 76 ? -7.367 22.359 20.953 1 98.44 76 GLY A CA 1
ATOM 563 C C . GLY A 1 76 ? -7.387 22.766 19.5 1 98.44 76 GLY A C 1
ATOM 564 O O . GLY A 1 76 ? -8.234 22.297 18.734 1 98.44 76 GLY A O 1
ATOM 565 N N . HIS A 1 77 ? -6.438 23.609 19.078 1 98.38 77 HIS A N 1
ATOM 566 C CA . HIS A 1 77 ? -6.438 24.125 17.719 1 98.38 77 HIS A CA 1
ATOM 567 C C . HIS A 1 77 ? -5.293 23.531 16.906 1 98.38 77 HIS A C 1
ATOM 569 O O . HIS A 1 77 ? -4.168 23.422 17.391 1 98.38 77 HIS A O 1
ATOM 575 N N . LEU A 1 78 ? -5.566 23.062 15.664 1 98.81 78 LEU A N 1
ATOM 576 C CA . LEU A 1 78 ? -4.543 22.562 14.758 1 98.81 78 LEU A CA 1
ATOM 577 C C . LEU A 1 78 ? -4.922 22.844 13.305 1 98.81 78 LEU A C 1
ATOM 579 O O . LEU A 1 78 ? -5.941 22.344 12.82 1 98.81 78 LEU A O 1
ATOM 583 N N . ASP A 1 79 ? -4.023 23.547 12.602 1 98.75 79 ASP A N 1
ATOM 584 C CA . ASP A 1 79 ? -4.32 23.938 11.227 1 98.75 79 ASP A CA 1
ATOM 585 C C . ASP A 1 79 ? -3.771 22.922 10.234 1 98.75 79 ASP A C 1
ATOM 587 O O . ASP A 1 79 ? -4.383 22.672 9.195 1 98.75 79 ASP A O 1
ATOM 591 N N . VAL A 1 80 ? -2.564 22.391 10.523 1 98.94 80 VAL A N 1
ATOM 592 C CA . VAL A 1 80 ? -1.878 21.547 9.555 1 98.94 80 VAL A CA 1
ATOM 593 C C . VAL A 1 80 ? -1.221 20.375 10.266 1 98.94 80 VAL A C 1
ATOM 595 O O . VAL A 1 80 ? -0.56 20.547 11.297 1 98.94 80 VAL A O 1
ATOM 598 N N . LEU A 1 81 ? -1.483 19.219 9.805 1 98.94 81 LEU A N 1
ATOM 599 C CA . LEU A 1 81 ? -0.715 18.016 10.156 1 98.94 81 LEU A CA 1
ATOM 600 C C . LEU A 1 81 ? 0.193 17.609 9 1 98.94 81 LEU A C 1
ATOM 602 O O . LEU A 1 81 ? -0.277 17.391 7.883 1 98.94 81 LEU A O 1
ATOM 606 N N . ILE A 1 82 ? 1.476 17.578 9.266 1 98.94 82 ILE A N 1
ATOM 607 C CA . ILE A 1 82 ? 2.426 17.047 8.305 1 98.94 82 ILE A CA 1
ATOM 608 C C . ILE A 1 82 ? 2.938 15.688 8.781 1 98.94 82 ILE A C 1
ATOM 610 O O . ILE A 1 82 ? 3.736 15.609 9.719 1 98.94 82 ILE A O 1
ATOM 614 N N . ASN A 1 83 ? 2.43 14.664 8.156 1 98.94 83 ASN A N 1
ATOM 615 C CA . ASN A 1 83 ? 2.93 13.312 8.391 1 98.94 83 ASN A CA 1
ATOM 616 C C . ASN A 1 83 ? 4.219 13.047 7.621 1 98.94 83 ASN A C 1
ATOM 618 O O . ASN A 1 83 ? 4.176 12.672 6.449 1 98.94 83 ASN A O 1
ATOM 622 N N . ASN A 1 84 ? 5.316 13.133 8.336 1 98.31 84 ASN A N 1
ATOM 623 C CA . ASN A 1 84 ? 6.629 13.016 7.711 1 98.31 84 ASN A CA 1
ATOM 624 C C . ASN A 1 84 ? 7.391 11.805 8.242 1 98.31 84 ASN A C 1
ATOM 626 O O . ASN A 1 84 ? 8.297 11.289 7.582 1 98.31 84 ASN A O 1
ATOM 630 N N . ALA A 1 85 ? 7.016 11.375 9.461 1 97.81 85 ALA A N 1
ATOM 631 C CA . ALA A 1 85 ? 7.711 10.242 10.055 1 97.81 85 ALA A CA 1
ATOM 632 C C . ALA A 1 85 ? 7.637 9.016 9.148 1 97.81 85 ALA A C 1
ATOM 634 O O . ALA A 1 85 ? 6.566 8.68 8.641 1 97.81 85 ALA A O 1
ATOM 635 N N . GLY A 1 86 ? 8.719 8.398 8.922 1 95.5 86 GLY A N 1
ATOM 636 C CA . GLY A 1 86 ? 8.828 7.203 8.102 1 95.5 86 GLY A CA 1
ATOM 637 C C . GLY A 1 86 ? 10.258 6.75 7.883 1 95.5 86 GLY A C 1
ATOM 638 O O . GLY A 1 86 ? 11.203 7.449 8.258 1 95.5 86 GLY A O 1
ATOM 639 N N . TYR A 1 87 ? 10.406 5.582 7.375 1 93.38 87 TYR A N 1
ATOM 640 C CA . TYR A 1 87 ? 11.711 5.055 6.98 1 93.38 87 TYR A CA 1
ATOM 641 C C . TYR A 1 87 ? 11.562 4.031 5.863 1 93.38 87 TYR A C 1
ATOM 643 O O . TYR A 1 87 ? 10.453 3.723 5.434 1 93.38 87 TYR A O 1
ATOM 651 N N . GLY A 1 88 ? 12.734 3.631 5.34 1 93.81 88 GLY A N 1
ATOM 652 C CA . GLY A 1 88 ? 12.727 2.65 4.266 1 93.81 88 GLY A CA 1
ATOM 653 C C . GLY A 1 88 ? 13.602 1.447 4.547 1 93.81 88 GLY A C 1
ATOM 654 O O . GLY A 1 88 ? 14.82 1.581 4.691 1 93.81 88 GLY A O 1
ATOM 655 N N . GLN A 1 89 ? 13.031 0.311 4.633 1 93.88 89 GLN A N 1
ATOM 656 C CA . GLN A 1 89 ? 13.734 -0.963 4.723 1 93.88 89 GLN A CA 1
ATOM 657 C C . GLN A 1 89 ? 14.273 -1.396 3.363 1 93.88 89 GLN A C 1
ATOM 659 O O . GLN A 1 89 ? 13.516 -1.526 2.402 1 93.88 89 GLN A O 1
ATOM 664 N N . VAL A 1 90 ? 15.617 -1.588 3.311 1 93 90 VAL A N 1
ATOM 665 C CA . VAL A 1 90 ? 16.25 -2.035 2.074 1 93 90 VAL A CA 1
ATOM 666 C C . VAL A 1 90 ? 16.344 -3.561 2.062 1 93 90 VAL A C 1
ATOM 668 O O . VAL A 1 90 ? 16.516 -4.188 3.109 1 93 90 VAL A O 1
ATOM 671 N N . GLY A 1 91 ? 16.281 -4.148 0.812 1 94.88 91 GLY A N 1
ATOM 672 C CA . GLY A 1 91 ? 16.422 -5.582 0.614 1 94.88 91 GLY A CA 1
ATOM 673 C C . GLY A 1 91 ? 15.453 -6.137 -0.417 1 94.88 91 GLY A C 1
ATOM 674 O O . GLY A 1 91 ? 14.375 -5.574 -0.635 1 94.88 91 GLY A O 1
ATOM 675 N N . ALA A 1 92 ? 15.891 -7.219 -1.012 1 97.31 92 ALA A N 1
ATOM 676 C CA . ALA A 1 92 ? 14.953 -7.926 -1.884 1 97.31 92 ALA A CA 1
ATOM 677 C C . ALA A 1 92 ? 13.758 -8.453 -1.092 1 97.31 92 ALA A C 1
ATOM 679 O O . ALA A 1 92 ? 13.914 -8.914 0.042 1 97.31 92 ALA A O 1
ATOM 680 N N . LEU A 1 93 ? 12.617 -8.43 -1.69 1 98.38 93 LEU A N 1
ATOM 681 C CA . LEU A 1 93 ? 11.398 -8.82 -0.987 1 98.38 93 LEU A CA 1
ATOM 682 C C . LEU A 1 93 ? 11.516 -10.242 -0.451 1 98.38 93 LEU A C 1
ATOM 684 O O . LEU A 1 93 ? 11.047 -10.531 0.652 1 98.38 93 LEU A O 1
ATOM 688 N N . GLU A 1 94 ? 12.156 -11.102 -1.207 1 98.19 94 GLU A N 1
ATOM 689 C CA . GLU A 1 94 ? 12.258 -12.5 -0.781 1 98.19 94 GLU A CA 1
ATOM 690 C C . GLU A 1 94 ? 13.078 -12.625 0.499 1 98.19 94 GLU A C 1
ATOM 692 O O . GLU A 1 94 ? 13.039 -13.656 1.169 1 98.19 94 GLU A O 1
ATOM 697 N N . ASP A 1 95 ? 13.82 -11.586 0.835 1 97.69 95 ASP A N 1
ATOM 698 C CA . ASP A 1 95 ? 14.68 -11.625 2.014 1 97.69 95 ASP A CA 1
ATOM 699 C C . ASP A 1 95 ? 14.055 -10.867 3.18 1 97.69 95 ASP A C 1
ATOM 701 O O . ASP A 1 95 ? 14.602 -10.844 4.281 1 97.69 95 ASP A O 1
ATOM 705 N N . ILE A 1 96 ? 12.906 -10.219 2.98 1 97.62 96 ILE A N 1
ATOM 706 C CA . ILE A 1 96 ? 12.219 -9.438 4.004 1 97.62 96 ILE A CA 1
ATOM 707 C C . ILE A 1 96 ? 11.219 -10.328 4.746 1 97.62 96 ILE A C 1
ATOM 709 O O . ILE A 1 96 ? 10.242 -10.797 4.16 1 97.62 96 ILE A O 1
ATOM 713 N N . SER A 1 97 ? 11.461 -10.562 6.039 1 97.44 97 SER A N 1
ATOM 714 C CA . SER A 1 97 ? 10.531 -11.375 6.82 1 97.44 97 SER A CA 1
ATOM 715 C C . SER A 1 97 ? 9.219 -10.641 7.062 1 97.44 97 SER A C 1
ATOM 717 O O . SER A 1 97 ? 9.148 -9.422 6.918 1 97.44 97 SER A O 1
ATOM 719 N N . ARG A 1 98 ? 8.211 -11.375 7.441 1 98.12 98 ARG A N 1
ATOM 720 C CA . ARG A 1 98 ? 6.906 -10.797 7.762 1 98.12 98 ARG A CA 1
ATOM 721 C C . ARG A 1 98 ? 7.031 -9.727 8.844 1 98.12 98 ARG A C 1
ATOM 723 O O . ARG A 1 98 ? 6.414 -8.672 8.75 1 98.12 98 ARG A O 1
ATOM 730 N N . ASP A 1 99 ? 7.793 -10.008 9.844 1 97.5 99 ASP A N 1
ATOM 731 C CA . ASP A 1 99 ? 7.949 -9.07 10.953 1 97.5 99 ASP A CA 1
ATOM 732 C C . ASP A 1 99 ? 8.594 -7.766 10.484 1 97.5 99 ASP A C 1
ATOM 734 O O . ASP A 1 99 ? 8.172 -6.68 10.883 1 97.5 99 ASP A O 1
ATOM 738 N N . ILE A 1 100 ? 9.609 -7.891 9.672 1 97.19 100 ILE A N 1
ATOM 739 C CA . ILE A 1 100 ? 10.305 -6.715 9.164 1 97.19 100 ILE A CA 1
ATOM 740 C C . ILE A 1 100 ? 9.375 -5.902 8.273 1 97.19 100 ILE A C 1
ATOM 742 O O . ILE A 1 100 ? 9.336 -4.672 8.352 1 97.19 100 ILE A O 1
ATOM 746 N N . LEU A 1 101 ? 8.633 -6.582 7.445 1 98.31 101 LEU A N 1
ATOM 747 C CA . LEU A 1 101 ? 7.648 -5.914 6.602 1 98.31 101 LEU A CA 1
ATOM 748 C C . LEU A 1 101 ? 6.605 -5.195 7.449 1 98.31 101 LEU A C 1
ATOM 750 O O . LEU A 1 101 ? 6.289 -4.031 7.195 1 98.31 101 LEU A O 1
ATOM 754 N N . ARG A 1 102 ? 6.113 -5.871 8.445 1 98.19 102 ARG A N 1
ATOM 755 C CA . ARG A 1 102 ? 5.117 -5.293 9.344 1 98.19 102 ARG A CA 1
ATOM 756 C C . ARG A 1 102 ? 5.664 -4.055 10.047 1 98.19 102 ARG A C 1
ATOM 758 O O . ARG A 1 102 ? 4.957 -3.055 10.195 1 98.19 102 ARG A O 1
ATOM 765 N N . GLN A 1 103 ? 6.863 -4.121 10.438 1 97.25 103 GLN A N 1
ATOM 766 C CA . GLN A 1 103 ? 7.48 -2.98 11.109 1 97.25 103 GLN A CA 1
ATOM 767 C C . GLN A 1 103 ? 7.496 -1.752 10.203 1 97.25 103 GLN A C 1
ATOM 769 O O . GLN A 1 103 ? 7.242 -0.636 10.664 1 97.25 103 GLN A O 1
ATOM 774 N N . GLN A 1 104 ? 7.801 -1.968 8.93 1 97.06 104 GLN A N 1
ATOM 775 C CA . GLN A 1 104 ? 7.734 -0.89 7.945 1 97.06 104 GLN A CA 1
ATOM 776 C C . GLN A 1 104 ? 6.355 -0.239 7.934 1 97.06 104 GLN A C 1
ATOM 778 O O . GLN A 1 104 ? 6.242 0.989 7.93 1 97.06 104 GLN A O 1
ATOM 783 N N . PHE A 1 105 ? 5.336 -1.025 7.988 1 98.75 105 PHE A N 1
ATOM 784 C CA . PHE A 1 105 ? 3.969 -0.535 7.852 1 98.75 105 PHE A CA 1
ATOM 785 C C . PHE A 1 105 ? 3.488 0.101 9.148 1 98.75 105 PHE A C 1
ATOM 787 O O . PHE A 1 105 ? 2.688 1.038 9.133 1 98.75 105 PHE A O 1
ATOM 794 N N . GLU A 1 106 ? 3.979 -0.369 10.289 1 98.69 106 GLU A N 1
ATOM 795 C CA . GLU A 1 106 ? 3.623 0.23 11.578 1 98.69 106 GLU A CA 1
ATOM 796 C C . GLU A 1 106 ? 3.965 1.718 11.602 1 98.69 106 GLU A C 1
ATOM 798 O O . GLU A 1 106 ? 3.199 2.525 12.133 1 98.69 106 GLU A O 1
ATOM 803 N N . THR A 1 107 ? 5.004 2.023 11 1 98.19 107 THR A N 1
ATOM 804 C CA . THR A 1 107 ? 5.473 3.406 11.008 1 98.19 107 THR A CA 1
ATOM 805 C C . THR A 1 107 ? 4.895 4.184 9.828 1 98.19 107 THR A C 1
ATOM 807 O O . THR A 1 107 ? 4.211 5.191 10.023 1 98.19 107 THR A O 1
ATOM 810 N N . ASN A 1 108 ? 5.078 3.648 8.633 1 98.56 108 ASN A N 1
ATOM 811 C CA . ASN A 1 108 ? 4.809 4.418 7.422 1 98.56 108 ASN A CA 1
ATOM 812 C C . ASN A 1 108 ? 3.312 4.508 7.137 1 98.56 108 ASN A C 1
ATOM 814 O O . ASN A 1 108 ? 2.871 5.387 6.395 1 98.56 108 ASN A O 1
ATOM 818 N N . VAL A 1 109 ? 2.531 3.559 7.695 1 98.94 109 VAL A N 1
ATOM 819 C CA . VAL A 1 109 ? 1.144 3.455 7.254 1 98.94 109 VAL A CA 1
ATOM 820 C C . VAL A 1 109 ? 0.209 3.537 8.461 1 98.94 109 VAL A C 1
ATOM 822 O O . VAL A 1 109 ? -0.566 4.488 8.586 1 98.94 109 VAL A O 1
ATOM 825 N N . PHE A 1 110 ? 0.368 2.625 9.406 1 98.94 110 PHE A N 1
ATOM 826 C CA . PHE A 1 110 ? -0.603 2.531 10.492 1 98.94 110 PHE A CA 1
ATOM 827 C C . PHE A 1 110 ? -0.454 3.703 11.453 1 98.94 110 PHE A C 1
ATOM 829 O O . PHE A 1 110 ? -1.449 4.27 11.906 1 98.94 110 PHE A O 1
ATOM 836 N N . GLY A 1 111 ? 0.792 4.035 11.781 1 98.88 111 GLY A N 1
ATOM 837 C CA . GLY A 1 111 ? 1.029 5.176 12.648 1 98.88 111 GLY A CA 1
ATOM 838 C C . GLY A 1 111 ? 0.517 6.484 12.07 1 98.88 111 GLY A C 1
ATOM 839 O O . GLY A 1 111 ? -0.102 7.281 12.781 1 98.88 111 GLY A O 1
ATOM 840 N N . LEU A 1 112 ? 0.749 6.656 10.805 1 98.81 112 LEU A N 1
ATOM 841 C CA . LEU A 1 112 ? 0.274 7.832 10.086 1 98.81 112 LEU A CA 1
ATOM 842 C C . LEU A 1 112 ? -1.245 7.938 10.156 1 98.81 112 LEU A C 1
ATOM 844 O O . LEU A 1 112 ? -1.785 8.992 10.5 1 98.81 112 LEU A O 1
ATOM 848 N N . GLN A 1 113 ? -1.927 6.863 9.875 1 98.88 113 GLN A N 1
ATOM 849 C CA . GLN A 1 113 ? -3.385 6.879 9.844 1 98.88 113 GLN A CA 1
ATOM 850 C C . GLN A 1 113 ? -3.961 7.051 11.25 1 98.88 113 GLN A C 1
ATOM 852 O O . GLN A 1 113 ? -4.969 7.738 11.43 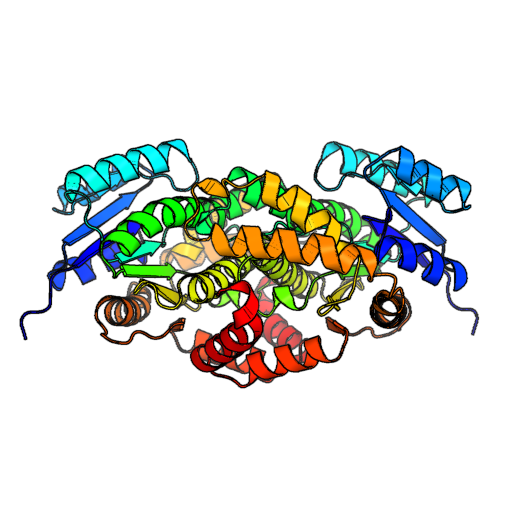1 98.88 113 GLN A O 1
ATOM 857 N N . ASP A 1 114 ? -3.33 6.441 12.188 1 98.75 114 ASP A N 1
ATOM 858 C CA . ASP A 1 114 ? -3.746 6.52 13.578 1 98.75 114 ASP A CA 1
ATOM 859 C C . ASP A 1 114 ? -3.748 7.969 14.07 1 98.75 114 ASP A C 1
ATOM 861 O O . ASP A 1 114 ? -4.746 8.438 14.625 1 98.75 114 ASP A O 1
ATOM 865 N N . LEU A 1 115 ? -2.715 8.656 13.836 1 98.94 115 LEU A N 1
ATOM 866 C CA . LEU A 1 115 ? -2.613 10.062 14.219 1 98.94 115 LEU A CA 1
ATOM 867 C C . LEU A 1 115 ? -3.6 10.914 13.43 1 98.94 115 LEU A C 1
ATOM 869 O O . LEU A 1 115 ? -4.246 11.805 13.984 1 98.94 115 LEU A O 1
ATOM 873 N N . THR A 1 116 ? -3.734 10.609 12.156 1 98.94 116 THR A N 1
ATOM 874 C CA . THR A 1 116 ? -4.664 11.328 11.289 1 98.94 116 THR A CA 1
ATOM 875 C C . THR A 1 116 ? -6.094 11.195 11.805 1 98.94 116 THR A C 1
ATOM 877 O O . THR A 1 116 ? -6.848 12.172 11.812 1 98.94 116 THR A O 1
ATOM 880 N N . ASN A 1 117 ? -6.438 10.023 12.297 1 98.69 117 ASN A N 1
ATOM 881 C CA . ASN A 1 117 ? -7.773 9.781 12.836 1 98.69 117 ASN A CA 1
ATOM 882 C C . ASN A 1 117 ? -8.062 10.672 14.039 1 98.69 117 ASN A C 1
ATOM 884 O O . ASN A 1 117 ? -9.195 11.102 14.242 1 98.69 117 ASN A O 1
ATOM 888 N N . LEU A 1 118 ? -7.09 10.961 14.805 1 98.75 118 LEU A N 1
ATOM 889 C CA . LEU A 1 118 ? -7.254 11.812 15.977 1 98.75 118 LEU A CA 1
ATOM 890 C C . LEU A 1 118 ? -7.41 13.273 15.57 1 98.75 118 LEU A C 1
ATOM 892 O O . LEU A 1 118 ? -8.102 14.039 16.25 1 98.75 118 LEU A O 1
ATOM 896 N N . VAL A 1 119 ? -6.84 13.672 14.461 1 98.88 119 VAL A N 1
ATOM 897 C CA . VAL A 1 119 ? -6.75 15.07 14.055 1 98.88 119 VAL A CA 1
ATOM 898 C C . VAL A 1 119 ? -8.031 15.484 13.328 1 98.88 119 VAL A C 1
ATOM 900 O O . VAL A 1 119 ? -8.484 16.625 13.461 1 98.88 119 VAL A O 1
ATOM 903 N N . ILE A 1 120 ? -8.648 14.57 12.641 1 98.81 120 ILE A N 1
ATOM 904 C CA . ILE A 1 120 ? -9.766 14.852 11.75 1 98.81 120 ILE A CA 1
ATOM 905 C C . ILE A 1 120 ? -10.906 15.492 12.539 1 98.81 120 ILE A C 1
ATOM 907 O O . ILE A 1 120 ? -11.422 16.547 12.148 1 98.81 120 ILE A O 1
ATOM 911 N N . PRO A 1 121 ? -11.289 14.93 13.742 1 98.31 121 PRO A N 1
ATOM 912 C CA . PRO A 1 121 ? -12.375 15.57 14.477 1 98.31 121 PRO A CA 1
ATOM 913 C C . PRO A 1 121 ? -12.039 17 14.898 1 98.31 121 PRO A C 1
ATOM 915 O O . PRO A 1 121 ? -12.914 17.859 14.914 1 98.31 121 PRO A O 1
ATOM 918 N N . VAL A 1 122 ? -10.828 17.297 15.234 1 98.75 122 VAL A N 1
ATOM 919 C CA . VAL A 1 122 ? -10.391 18.625 15.625 1 98.75 122 VAL A CA 1
ATOM 920 C C . VAL A 1 122 ? -10.562 19.594 14.453 1 98.75 122 VAL A C 1
ATOM 922 O O . VAL A 1 122 ? -11.172 20.656 14.602 1 98.75 122 VAL A O 1
ATOM 925 N N . MET A 1 123 ? -10.133 19.203 13.297 1 98.81 123 MET A N 1
ATOM 926 C CA . MET A 1 123 ? -10.18 20.047 12.117 1 98.81 123 MET A CA 1
ATOM 927 C C . MET A 1 123 ? -11.609 20.219 11.617 1 98.81 123 MET A C 1
ATOM 929 O O . MET A 1 123 ? -11.984 21.281 11.125 1 98.81 123 MET A O 1
ATOM 933 N N . ARG A 1 124 ? -12.344 19.125 11.727 1 98.38 124 ARG A N 1
ATOM 934 C CA . ARG A 1 124 ? -13.742 19.219 11.328 1 98.38 124 ARG A CA 1
ATOM 935 C C . ARG A 1 124 ? -14.492 20.234 12.18 1 98.38 124 ARG A C 1
ATOM 937 O O . ARG A 1 124 ? -15.289 21.016 11.656 1 98.38 124 ARG A O 1
ATOM 944 N N . GLU A 1 125 ? -14.227 20.203 13.477 1 97.88 125 GLU A N 1
ATOM 945 C CA . GLU A 1 125 ? -14.844 21.172 14.375 1 97.88 125 GLU A CA 1
ATOM 946 C C . GLU A 1 125 ? -14.445 22.594 14.008 1 97.88 125 GLU A C 1
ATOM 948 O O . GLU A 1 125 ? -15.258 23.516 14.086 1 97.88 125 GLU A O 1
ATOM 953 N N . GLN A 1 126 ? -13.289 22.766 13.508 1 97.94 126 GLN A N 1
ATOM 954 C CA . GLN A 1 126 ? -12.766 24.062 13.094 1 97.94 126 GLN A CA 1
ATOM 955 C C . GLN A 1 126 ? -13.359 24.5 11.75 1 97.94 126 GLN A C 1
ATOM 957 O O . GLN A 1 126 ? -13.273 25.672 11.375 1 97.94 126 GLN A O 1
ATOM 962 N N . GLY A 1 127 ? -13.82 23.547 10.977 1 97.94 127 GLY A N 1
ATOM 963 C CA . GLY A 1 127 ? -14.336 23.781 9.641 1 97.94 127 GLY A CA 1
ATOM 964 C C . GLY A 1 127 ? -13.25 23.938 8.594 1 97.94 127 GLY A C 1
ATOM 965 O O . GLY A 1 127 ? -13.523 24.312 7.453 1 97.94 127 GLY A O 1
ATOM 966 N N . GLN A 1 128 ? -12 23.672 9.016 1 98 128 GLN A N 1
ATOM 967 C CA . GLN A 1 128 ? -10.859 23.766 8.117 1 98 128 GLN A CA 1
ATOM 968 C C . GLN A 1 128 ? -9.672 22.969 8.641 1 98 128 GLN A C 1
ATOM 970 O O . GLN A 1 128 ? -9.57 22.719 9.844 1 98 128 GLN A O 1
ATOM 975 N N . GLY A 1 129 ? -8.812 22.594 7.793 1 98.56 129 GLY A N 1
ATOM 976 C CA . GLY A 1 129 ? -7.578 21.906 8.125 1 98.56 129 GLY A CA 1
ATOM 977 C C . GLY A 1 129 ? -6.84 21.375 6.906 1 98.56 129 GLY A C 1
ATOM 978 O O . GLY A 1 129 ? -7.383 21.359 5.801 1 98.56 129 GLY A O 1
ATOM 979 N N . ARG A 1 130 ? -5.566 21 7.148 1 98.75 130 ARG A N 1
ATOM 980 C CA . ARG A 1 130 ? -4.742 20.422 6.094 1 98.75 130 ARG A CA 1
ATOM 981 C C . ARG A 1 130 ? -3.947 19.234 6.613 1 98.75 130 ARG A C 1
ATOM 983 O O . ARG A 1 130 ? -3.303 19.312 7.66 1 98.75 130 ARG A O 1
ATOM 990 N N . ILE A 1 131 ? -4.109 18.172 5.941 1 98.94 131 ILE A N 1
ATOM 991 C CA . ILE A 1 131 ? -3.318 16.969 6.199 1 98.94 131 ILE A CA 1
ATOM 992 C C . ILE A 1 131 ? -2.352 16.734 5.039 1 98.94 131 ILE A C 1
ATOM 994 O O . ILE A 1 131 ? -2.775 16.516 3.906 1 98.94 131 ILE A O 1
ATOM 998 N N . ILE A 1 132 ? -1.06 16.875 5.336 1 98.94 132 ILE A N 1
ATOM 999 C CA . ILE A 1 132 ? -0.022 16.703 4.324 1 98.94 132 ILE A CA 1
ATOM 1000 C C . ILE A 1 132 ? 0.783 15.438 4.617 1 98.94 132 ILE A C 1
ATOM 1002 O O . ILE A 1 132 ? 1.435 15.336 5.66 1 98.94 132 ILE A O 1
ATOM 1006 N N . ASN A 1 133 ? 0.693 14.477 3.719 1 98.88 133 ASN A N 1
ATOM 1007 C CA . ASN A 1 133 ? 1.432 13.219 3.83 1 98.88 133 ASN A CA 1
ATOM 1008 C C . ASN A 1 133 ? 2.674 13.219 2.943 1 98.88 133 ASN A C 1
ATOM 1010 O O . ASN A 1 133 ? 2.574 13.414 1.73 1 98.88 133 ASN A O 1
ATOM 1014 N N . ILE A 1 134 ? 3.832 13.008 3.576 1 97.94 134 ILE A N 1
ATOM 1015 C CA . ILE A 1 134 ? 5.059 12.875 2.799 1 97.94 134 ILE A CA 1
ATOM 1016 C C . ILE A 1 134 ? 5.172 11.461 2.242 1 97.94 134 ILE A C 1
ATOM 1018 O O . ILE A 1 134 ? 5.543 10.531 2.963 1 97.94 134 ILE A O 1
ATOM 1022 N N . SER A 1 135 ? 4.852 11.344 0.992 1 97.06 135 SER A N 1
ATOM 1023 C CA . SER A 1 135 ? 4.973 10.07 0.28 1 97.06 135 SER A CA 1
ATOM 1024 C C . SER A 1 135 ? 6.309 9.969 -0.443 1 97.06 135 SER A C 1
ATOM 1026 O O . SER A 1 135 ? 7.359 10.234 0.146 1 97.06 135 SER A O 1
ATOM 1028 N N . SER A 1 136 ? 6.324 9.422 -1.582 1 94.31 136 SER A N 1
ATOM 1029 C CA . SER A 1 136 ? 7.488 9.219 -2.436 1 94.31 136 SER A CA 1
ATOM 1030 C C . SER A 1 136 ? 7.074 8.875 -3.861 1 94.31 136 SER A C 1
ATOM 1032 O O . SER A 1 136 ? 5.965 8.383 -4.09 1 94.31 136 SER A O 1
ATOM 1034 N N . ILE A 1 137 ? 7.973 9.148 -4.758 1 92.94 137 ILE A N 1
ATOM 1035 C CA . ILE A 1 137 ? 7.77 8.648 -6.113 1 92.94 137 ILE A CA 1
ATOM 1036 C C . ILE A 1 137 ? 7.672 7.125 -6.086 1 92.94 137 ILE A C 1
ATOM 1038 O O . ILE A 1 137 ? 7.027 6.523 -6.949 1 92.94 137 ILE A O 1
ATOM 1042 N N . LEU A 1 138 ? 8.227 6.551 -5.062 1 95.19 138 LEU A N 1
ATOM 1043 C CA . LEU A 1 138 ? 8.203 5.102 -4.926 1 95.19 138 LEU A CA 1
ATOM 1044 C C . LEU A 1 138 ? 6.852 4.629 -4.398 1 95.19 138 LEU A C 1
ATOM 1046 O O . LEU A 1 138 ? 6.633 3.428 -4.227 1 95.19 138 LEU A O 1
ATOM 1050 N N . GLY A 1 139 ? 5.953 5.527 -4.172 1 96.25 139 GLY A N 1
ATOM 1051 C CA . GLY A 1 139 ? 4.547 5.215 -3.951 1 96.25 139 GLY A CA 1
ATOM 1052 C C . GLY A 1 139 ? 3.748 5.133 -5.238 1 96.25 139 GLY A C 1
ATOM 1053 O O . GLY A 1 139 ? 2.555 4.828 -5.215 1 96.25 139 GLY A O 1
ATOM 1054 N N . VAL A 1 140 ? 4.457 5.414 -6.34 1 93.56 140 VAL A N 1
ATOM 1055 C CA . VAL A 1 140 ? 3.834 5.449 -7.66 1 93.56 140 VAL A CA 1
ATOM 1056 C C . VAL A 1 140 ? 4.508 4.43 -8.578 1 93.56 140 VAL A C 1
ATOM 1058 O O . VAL A 1 140 ? 3.836 3.709 -9.312 1 93.56 140 VAL A O 1
ATOM 1061 N N . VAL A 1 141 ? 5.801 4.379 -8.461 1 93.75 141 VAL A N 1
ATOM 1062 C CA . VAL A 1 141 ? 6.598 3.416 -9.219 1 93.75 141 VAL A CA 1
ATOM 1063 C C . VAL A 1 141 ? 7.473 2.609 -8.266 1 93.75 141 VAL A C 1
ATOM 1065 O O . VAL A 1 141 ? 8.008 3.15 -7.293 1 93.75 141 VAL A O 1
ATOM 1068 N N . SER A 1 142 ? 7.656 1.322 -8.625 1 95.56 142 SER A N 1
ATOM 1069 C CA . SER A 1 142 ? 8.438 0.459 -7.75 1 95.56 142 SER A CA 1
ATOM 1070 C C . SER A 1 142 ? 9.875 0.325 -8.25 1 95.56 142 SER A C 1
ATOM 1072 O O . SER A 1 142 ? 10.117 0.3 -9.453 1 95.56 142 SER A O 1
ATOM 1074 N N . MET A 1 143 ? 10.797 0.24 -7.309 1 94.31 143 MET A N 1
ATOM 1075 C CA . MET A 1 143 ? 12.203 -0.047 -7.586 1 94.31 143 MET A CA 1
ATOM 1076 C C . MET A 1 143 ? 12.656 -1.307 -6.852 1 94.31 143 MET A C 1
ATOM 1078 O O . MET A 1 143 ? 12.18 -1.591 -5.75 1 94.31 143 MET A O 1
ATOM 1082 N N . PRO A 1 144 ? 13.594 -2.035 -7.449 1 95.75 144 PRO A N 1
ATOM 1083 C CA . PRO A 1 144 ? 14.086 -3.227 -6.75 1 95.75 144 PRO A CA 1
ATOM 1084 C C . PRO A 1 144 ? 14.836 -2.889 -5.461 1 95.75 144 PRO A C 1
ATOM 1086 O O . PRO A 1 144 ? 15.383 -1.79 -5.332 1 95.75 144 PRO A O 1
ATOM 1089 N N . PHE A 1 145 ? 14.797 -3.822 -4.484 1 94.62 145 PHE A N 1
ATOM 1090 C CA . PHE A 1 145 ? 15.523 -3.779 -3.219 1 94.62 145 PHE A CA 1
ATOM 1091 C C . PHE A 1 145 ? 14.945 -2.711 -2.299 1 94.62 145 PHE A C 1
ATOM 1093 O O . PHE A 1 145 ? 15.578 -2.32 -1.316 1 94.62 145 PHE A O 1
ATOM 1100 N N . ARG A 1 146 ? 13.727 -2.217 -2.672 1 95.62 146 ARG A N 1
ATOM 1101 C CA . ARG A 1 146 ? 12.984 -1.245 -1.881 1 95.62 146 ARG A CA 1
ATOM 1102 C C . ARG A 1 146 ? 11.539 -1.7 -1.67 1 95.62 146 ARG A C 1
ATOM 1104 O O . ARG A 1 146 ? 10.648 -0.877 -1.463 1 95.62 146 ARG A O 1
ATOM 1111 N N . GLY A 1 147 ? 11.344 -2.926 -1.751 1 97.88 147 GLY A N 1
ATOM 1112 C CA . GLY A 1 147 ? 10.008 -3.484 -1.83 1 97.88 147 GLY A CA 1
ATOM 1113 C C . GLY A 1 147 ? 9.141 -3.121 -0.642 1 97.88 147 GLY A C 1
ATOM 1114 O O . GLY A 1 147 ? 7.969 -2.764 -0.807 1 97.88 147 GLY A O 1
ATOM 1115 N N . ALA A 1 148 ? 9.703 -3.287 0.581 1 98.06 148 ALA A N 1
ATOM 1116 C CA . ALA A 1 148 ? 8.938 -2.926 1.772 1 98.06 148 ALA A CA 1
ATOM 1117 C C . ALA A 1 148 ? 8.562 -1.449 1.754 1 98.06 148 ALA A C 1
ATOM 1119 O O . ALA A 1 148 ? 7.418 -1.092 2.059 1 98.06 148 ALA A O 1
ATOM 1120 N N . TYR A 1 149 ? 9.453 -0.647 1.361 1 97.06 149 TYR A N 1
ATOM 1121 C CA . TYR A 1 149 ? 9.227 0.792 1.28 1 97.06 149 TYR A CA 1
ATOM 1122 C C . TYR A 1 149 ? 8.242 1.131 0.167 1 97.06 149 TYR A C 1
ATOM 1124 O O . TYR A 1 149 ? 7.297 1.894 0.378 1 97.06 149 TYR A O 1
ATOM 1132 N N . ASN A 1 150 ? 8.445 0.541 -1.045 1 97.88 150 ASN A N 1
ATOM 1133 C CA . ASN A 1 150 ? 7.5 0.738 -2.139 1 97.88 150 ASN A CA 1
ATOM 1134 C C . ASN A 1 150 ? 6.062 0.465 -1.697 1 97.88 150 ASN A C 1
ATOM 1136 O O . ASN A 1 150 ? 5.195 1.329 -1.825 1 97.88 150 ASN A O 1
ATOM 1140 N N . ALA A 1 151 ? 5.898 -0.698 -1.16 1 98.88 151 ALA A N 1
ATOM 1141 C CA . ALA A 1 151 ? 4.555 -1.134 -0.776 1 98.88 151 ALA A CA 1
ATOM 1142 C C . ALA A 1 151 ? 3.943 -0.184 0.249 1 98.88 151 ALA A C 1
ATOM 1144 O O . ALA A 1 151 ? 2.758 0.147 0.167 1 98.88 151 ALA A O 1
ATOM 1145 N N . SER A 1 152 ? 4.711 0.248 1.204 1 98.81 152 SER A N 1
ATOM 1146 C CA . SER A 1 152 ? 4.207 1.149 2.236 1 98.81 152 SER A CA 1
ATOM 1147 C C . SER A 1 152 ? 3.791 2.492 1.644 1 98.81 152 SER A C 1
ATOM 1149 O O . SER A 1 152 ? 2.779 3.068 2.047 1 98.81 152 SER A O 1
ATOM 1151 N N . LYS A 1 153 ? 4.578 2.967 0.727 1 98.5 153 LYS A N 1
ATOM 1152 C CA . LYS A 1 153 ? 4.266 4.27 0.144 1 98.5 153 LYS A CA 1
ATOM 1153 C C . LYS A 1 153 ? 3.111 4.164 -0.849 1 98.5 153 LYS A C 1
ATOM 1155 O O . LYS A 1 153 ? 2.312 5.094 -0.983 1 98.5 153 LYS A O 1
ATOM 1160 N N . TYR A 1 154 ? 2.967 2.98 -1.504 1 98.75 154 TYR A N 1
ATOM 1161 C CA . TYR A 1 154 ? 1.746 2.721 -2.26 1 98.75 154 TYR A CA 1
ATOM 1162 C C . TYR A 1 154 ? 0.521 2.785 -1.354 1 98.75 154 TYR A C 1
ATOM 1164 O O . TYR A 1 154 ? -0.472 3.436 -1.689 1 98.75 154 TYR A O 1
ATOM 1172 N N . ALA A 1 155 ? 0.633 2.111 -0.272 1 98.94 155 ALA A N 1
ATOM 1173 C CA . ALA A 1 155 ? -0.473 2.121 0.682 1 98.94 155 ALA A CA 1
ATOM 1174 C C . ALA A 1 155 ? -0.788 3.541 1.143 1 98.94 155 ALA A C 1
ATOM 1176 O O . ALA A 1 155 ? -1.957 3.916 1.264 1 98.94 155 ALA A O 1
ATOM 1177 N N . LEU A 1 156 ? 0.239 4.324 1.4 1 98.88 156 LEU A N 1
ATOM 1178 C CA . LEU A 1 156 ? 0.074 5.711 1.826 1 98.88 156 LEU A CA 1
ATOM 1179 C C . LEU A 1 156 ? -0.665 6.52 0.767 1 98.88 156 LEU A C 1
ATOM 1181 O O . LEU A 1 156 ? -1.536 7.328 1.094 1 98.88 156 LEU A O 1
ATOM 1185 N N . GLU A 1 157 ? -0.344 6.312 -0.46 1 98.62 157 GLU A N 1
ATOM 1186 C CA . GLU A 1 157 ? -1.066 6.965 -1.548 1 98.62 157 GLU A CA 1
ATOM 1187 C C . GLU A 1 157 ? -2.539 6.57 -1.549 1 98.62 157 GLU A C 1
ATOM 1189 O O . GLU A 1 157 ? -3.418 7.422 -1.697 1 98.62 157 GLU A O 1
ATOM 1194 N N . GLY A 1 158 ? -2.779 5.281 -1.39 1 98.62 158 GLY A N 1
ATOM 1195 C CA . GLY A 1 158 ? -4.152 4.809 -1.325 1 98.62 158 GLY A CA 1
ATOM 1196 C C . GLY A 1 158 ? -4.941 5.422 -0.185 1 98.62 158 GLY A C 1
ATOM 1197 O O . GLY A 1 158 ? -6.098 5.812 -0.365 1 98.62 158 GLY A O 1
ATOM 1198 N N . LEU A 1 159 ? -4.328 5.516 0.977 1 98.88 159 LEU A N 1
ATOM 1199 C CA . LEU A 1 159 ? -4.957 6.148 2.129 1 98.88 159 LEU A CA 1
ATOM 1200 C C . LEU A 1 159 ? -5.258 7.617 1.842 1 98.88 159 LEU A C 1
ATOM 1202 O O . LEU A 1 159 ? -6.355 8.102 2.135 1 98.88 159 LEU A O 1
ATOM 1206 N N . SER A 1 160 ? -4.297 8.297 1.252 1 98.88 160 SER A N 1
ATOM 1207 C CA . SER A 1 160 ? -4.43 9.734 0.998 1 98.88 160 SER A CA 1
ATOM 1208 C C . SER A 1 160 ? -5.539 10.016 -0.007 1 98.88 160 SER A C 1
ATOM 1210 O O . SER A 1 160 ? -6.352 10.922 0.197 1 98.88 160 SER A O 1
ATOM 1212 N N . ASP A 1 161 ? -5.562 9.242 -1.062 1 98.5 161 ASP A N 1
ATOM 1213 C CA . ASP A 1 161 ? -6.625 9.383 -2.053 1 98.5 161 ASP A CA 1
ATOM 1214 C C . ASP A 1 161 ? -7.996 9.133 -1.427 1 98.5 161 ASP A C 1
ATOM 1216 O O . ASP A 1 161 ? -8.945 9.867 -1.705 1 98.5 161 ASP A O 1
ATOM 1220 N N . THR A 1 162 ? -8.094 8.156 -0.628 1 98.62 162 THR A N 1
ATOM 1221 C CA . THR A 1 162 ? -9.352 7.816 0.03 1 98.62 162 THR A CA 1
ATOM 1222 C C . THR A 1 162 ? -9.805 8.945 0.949 1 98.62 162 THR A C 1
ATOM 1224 O O . THR A 1 162 ? -10.961 9.367 0.901 1 98.62 162 THR A O 1
ATOM 1227 N N . LEU A 1 163 ? -8.867 9.406 1.748 1 98.88 163 LEU A N 1
ATOM 1228 C CA . LEU A 1 163 ? -9.188 10.477 2.693 1 98.88 163 LEU A CA 1
ATOM 1229 C C . LEU A 1 163 ? -9.664 11.727 1.965 1 98.88 163 LEU A C 1
ATOM 1231 O O . LEU A 1 163 ? -10.586 12.398 2.424 1 98.88 163 LEU A O 1
ATOM 1235 N N . ARG A 1 164 ? -9.023 12.047 0.883 1 98.25 164 ARG A N 1
ATOM 1236 C CA . ARG A 1 164 ? -9.438 13.219 0.118 1 98.25 164 ARG A CA 1
ATOM 1237 C C . ARG A 1 164 ? -10.898 13.109 -0.304 1 98.25 164 ARG A C 1
ATOM 1239 O O . ARG A 1 164 ? -11.633 14.094 -0.25 1 98.25 164 ARG A O 1
ATOM 1246 N N . LEU A 1 165 ? -11.289 11.914 -0.681 1 97.44 165 LEU A N 1
ATOM 1247 C CA . LEU A 1 165 ? -12.664 11.68 -1.099 1 97.44 165 LEU A CA 1
ATOM 1248 C C . LEU A 1 165 ? -13.617 11.75 0.093 1 97.44 165 LEU A C 1
ATOM 1250 O O . LEU A 1 165 ? -14.648 12.422 0.03 1 97.44 165 LEU A O 1
ATOM 1254 N N . GLU A 1 166 ? -13.273 11.156 1.162 1 98.19 166 GLU A N 1
ATOM 1255 C CA . GLU A 1 166 ? -14.156 11.031 2.318 1 98.19 166 GLU A CA 1
ATOM 1256 C C . GLU A 1 166 ? -14.297 12.359 3.049 1 98.19 166 GLU A C 1
ATOM 1258 O O . GLU A 1 166 ? -15.305 12.602 3.713 1 98.19 166 GLU A O 1
ATOM 1263 N N . LEU A 1 167 ? -13.305 13.219 2.887 1 98.25 167 LEU A N 1
ATOM 1264 C CA . LEU A 1 167 ? -13.32 14.492 3.604 1 98.25 167 LEU A CA 1
ATOM 1265 C C . LEU A 1 167 ? -13.75 15.625 2.684 1 98.25 167 LEU A C 1
ATOM 1267 O O . LEU A 1 167 ? -13.68 16.797 3.064 1 98.25 167 LEU A O 1
ATOM 1271 N N . SER A 1 168 ? -14.156 15.25 1.501 1 96.31 168 SER A N 1
ATOM 1272 C CA . SER A 1 168 ? -14.648 16.266 0.575 1 96.31 168 SER A CA 1
ATOM 1273 C C . SER A 1 168 ? -15.781 17.078 1.188 1 96.31 168 SER A C 1
ATOM 1275 O O . SER A 1 168 ? -16.719 16.5 1.767 1 96.31 168 SER A O 1
ATOM 1277 N N . GLY A 1 169 ? -15.664 18.375 1.153 1 95.06 169 GLY A N 1
ATOM 1278 C CA . GLY A 1 169 ? -16.703 19.25 1.662 1 95.06 169 GLY A CA 1
ATOM 1279 C C . GLY A 1 169 ? -16.516 19.625 3.121 1 95.06 169 GLY A C 1
ATOM 1280 O O . GLY A 1 169 ? -17.234 20.484 3.65 1 95.06 169 GLY A O 1
ATOM 1281 N N . SER A 1 170 ? -15.531 19.047 3.822 1 96.94 170 SER A N 1
ATOM 1282 C CA . SER A 1 170 ? -15.328 19.281 5.25 1 96.94 170 SER A CA 1
ATOM 1283 C C . SER A 1 170 ? -14.477 20.516 5.492 1 96.94 170 SER A C 1
ATOM 1285 O O . SER A 1 170 ? -14.367 21 6.625 1 96.94 170 SER A O 1
ATOM 1287 N N . GLY A 1 171 ? -13.859 20.984 4.434 1 97.88 171 GLY A N 1
ATOM 1288 C CA . GLY A 1 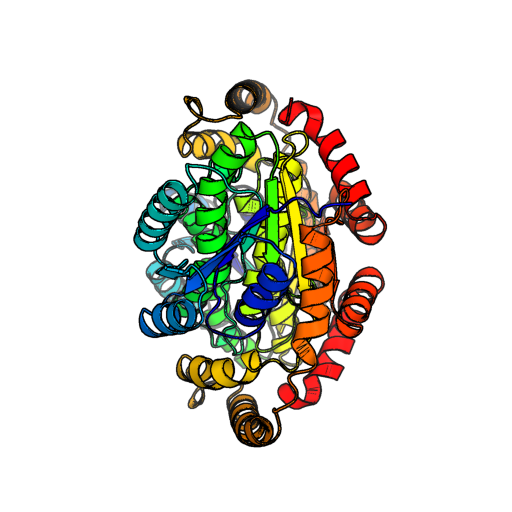171 ? -12.875 22.047 4.598 1 97.88 171 GLY A CA 1
ATOM 1289 C C . GLY A 1 171 ? -11.484 21.531 4.906 1 97.88 171 GLY A C 1
ATOM 1290 O O . GLY A 1 171 ? -10.531 22.312 5 1 97.88 171 GLY A O 1
ATOM 1291 N N . ILE A 1 172 ? -11.359 20.234 5.031 1 98.62 172 ILE A N 1
ATOM 1292 C CA . ILE A 1 172 ? -10.055 19.625 5.293 1 98.62 172 ILE A CA 1
ATOM 1293 C C . ILE A 1 172 ? -9.43 19.172 3.979 1 98.62 172 ILE A C 1
ATOM 1295 O O . ILE A 1 172 ? -9.992 18.328 3.271 1 98.62 172 ILE A O 1
ATOM 1299 N N . ASN A 1 173 ? -8.25 19.734 3.623 1 98.62 173 ASN A N 1
ATOM 1300 C CA . ASN A 1 173 ? -7.508 19.328 2.438 1 98.62 173 ASN A CA 1
ATOM 1301 C C . ASN A 1 173 ? -6.527 18.203 2.758 1 98.62 173 ASN A C 1
ATOM 1303 O O . ASN A 1 173 ? -5.832 18.25 3.775 1 98.62 173 ASN A O 1
ATOM 1307 N N . VAL A 1 174 ? -6.523 17.188 1.906 1 98.88 174 VAL A N 1
ATOM 1308 C CA . VAL A 1 174 ? -5.551 16.109 2.014 1 98.88 174 VAL A CA 1
ATOM 1309 C C . VAL A 1 174 ? -4.578 16.156 0.837 1 98.88 174 VAL A C 1
ATOM 1311 O O . VAL A 1 174 ? -4.996 16.125 -0.323 1 98.88 174 VAL A O 1
ATOM 1314 N N . ILE A 1 175 ? -3.275 16.281 1.179 1 98.81 175 ILE A N 1
ATOM 1315 C CA . ILE A 1 175 ? -2.246 16.562 0.187 1 98.81 175 ILE A CA 1
ATOM 1316 C C . ILE A 1 175 ? -1.116 15.539 0.309 1 98.81 175 ILE A C 1
ATOM 1318 O O . ILE A 1 175 ? -0.749 15.141 1.417 1 98.81 175 ILE A O 1
ATOM 1322 N N . THR A 1 176 ? -0.6 15.102 -0.835 1 98.38 176 THR A N 1
ATOM 1323 C CA . THR A 1 176 ? 0.604 14.273 -0.812 1 98.38 176 THR A CA 1
ATOM 1324 C C . THR A 1 176 ? 1.776 15.016 -1.451 1 98.38 176 THR A C 1
ATOM 1326 O O . THR A 1 176 ? 1.61 15.695 -2.467 1 98.38 176 THR A O 1
ATOM 1329 N N . ILE A 1 177 ? 2.918 15 -0.748 1 97.44 177 ILE A N 1
ATOM 1330 C CA . ILE A 1 177 ? 4.199 15.375 -1.338 1 97.44 177 ILE A CA 1
ATOM 1331 C C . ILE A 1 177 ? 4.941 14.117 -1.796 1 97.44 177 ILE A C 1
ATOM 1333 O O . ILE A 1 177 ? 5.105 13.172 -1.025 1 97.44 177 ILE A O 1
ATOM 1337 N N . GLU A 1 178 ? 5.383 14.094 -3.057 1 95.44 178 GLU A N 1
ATOM 1338 C CA . GLU A 1 178 ? 5.988 12.898 -3.637 1 95.44 178 GLU A CA 1
ATOM 1339 C C . GLU A 1 178 ? 7.414 13.172 -4.109 1 95.44 178 GLU A C 1
ATOM 1341 O O . GLU A 1 178 ? 7.652 13.367 -5.301 1 95.44 178 GLU A O 1
ATOM 1346 N N . PRO A 1 179 ? 8.336 13.055 -3.17 1 91.88 179 PRO A N 1
ATOM 1347 C CA . PRO A 1 179 ? 9.727 13.328 -3.537 1 91.88 179 PRO A CA 1
ATOM 1348 C C . PRO A 1 179 ? 10.336 12.227 -4.402 1 91.88 179 PRO A C 1
ATOM 1350 O O . PRO A 1 179 ? 10.023 11.047 -4.219 1 91.88 179 PRO A O 1
ATOM 1353 N N . GLY A 1 180 ? 11.125 12.586 -5.348 1 85.06 180 GLY A N 1
ATOM 1354 C CA . GLY A 1 180 ? 12.031 11.664 -6.008 1 85.06 180 GLY A CA 1
ATOM 1355 C C . GLY A 1 180 ? 13.32 11.445 -5.234 1 85.06 180 GLY A C 1
ATOM 1356 O O . GLY A 1 180 ? 13.406 11.773 -4.051 1 85.06 180 GLY A O 1
ATOM 1357 N N . PRO A 1 181 ? 14.297 10.68 -5.953 1 67.94 181 PRO A N 1
ATOM 1358 C CA . PRO A 1 181 ? 15.57 10.5 -5.254 1 67.94 181 PRO A CA 1
ATOM 1359 C C . PRO A 1 181 ? 16.172 11.82 -4.785 1 67.94 181 PRO A C 1
ATOM 1361 O O . PRO A 1 181 ? 16.234 12.781 -5.551 1 67.94 181 PRO A O 1
ATOM 1364 N N . ILE A 1 182 ? 16.141 11.969 -3.498 1 54.81 182 ILE A N 1
ATOM 1365 C CA . ILE A 1 182 ? 16.781 13.141 -2.92 1 54.81 182 ILE A CA 1
ATOM 1366 C C . ILE A 1 182 ? 18.109 12.734 -2.281 1 54.81 182 ILE A C 1
ATOM 1368 O O . ILE A 1 182 ? 18.25 11.617 -1.784 1 54.81 182 ILE A O 1
ATOM 1372 N N . ASN A 1 183 ? 19.172 13.164 -2.734 1 45.22 183 ASN A N 1
ATOM 1373 C CA . ASN A 1 183 ? 20.422 12.891 -2.037 1 45.22 183 ASN A CA 1
ATOM 1374 C C . ASN A 1 183 ? 20.281 13.047 -0.527 1 45.22 183 ASN A C 1
ATOM 1376 O O . ASN A 1 183 ? 20.547 14.117 0.02 1 45.22 183 ASN A O 1
ATOM 1380 N N . SER A 1 184 ? 19.25 12.57 0.004 1 46.09 184 SER A N 1
ATOM 1381 C CA . SER A 1 184 ? 19.156 12.727 1.452 1 46.09 184 SER A CA 1
ATOM 1382 C C . SER A 1 184 ? 19.922 11.633 2.18 1 46.09 184 SER A C 1
ATOM 1384 O O . SER A 1 184 ? 20.219 10.586 1.603 1 46.09 184 SER A O 1
ATOM 1386 N N . ARG A 1 185 ? 20.484 11.969 3.355 1 40.38 185 ARG A N 1
ATOM 1387 C CA . ARG A 1 185 ? 21.031 11.039 4.336 1 40.38 185 ARG A CA 1
ATOM 1388 C C . ARG A 1 185 ? 20.156 9.797 4.465 1 40.38 185 ARG A C 1
ATOM 1390 O O . ARG A 1 185 ? 20.484 8.883 5.227 1 40.38 185 ARG A O 1
ATOM 1397 N N . PHE A 1 186 ? 18.891 9.859 4.062 1 43.34 186 PHE A N 1
ATOM 1398 C CA . PHE A 1 186 ? 17.938 8.758 4.211 1 43.34 186 PHE A CA 1
ATOM 1399 C C . PHE A 1 186 ? 18.547 7.457 3.707 1 43.34 186 PHE A C 1
ATOM 1401 O O . PHE A 1 186 ? 18.391 6.406 4.332 1 43.34 186 PHE A O 1
ATOM 1408 N N . ARG A 1 187 ? 19.344 7.539 2.621 1 48.38 187 ARG A N 1
ATOM 1409 C CA . ARG A 1 187 ? 19.906 6.336 2.023 1 48.38 187 ARG A CA 1
ATOM 1410 C C . ARG A 1 187 ? 20.906 5.676 2.975 1 48.38 187 ARG A C 1
ATOM 1412 O O . ARG A 1 187 ? 20.969 4.445 3.057 1 48.38 187 ARG A O 1
ATOM 1419 N N . ASP A 1 188 ? 21.562 6.59 3.615 1 47.62 188 ASP A N 1
ATOM 1420 C CA . ASP A 1 188 ? 22.781 6.051 4.211 1 47.62 188 ASP A CA 1
ATOM 1421 C C . ASP A 1 188 ? 22.469 5.242 5.469 1 47.62 188 ASP A C 1
ATOM 1423 O O . ASP A 1 188 ? 22.922 4.109 5.617 1 47.62 188 ASP A O 1
ATOM 1427 N N . ASN A 1 189 ? 21.766 5.906 6.379 1 49.78 189 ASN A N 1
ATOM 1428 C CA . ASN A 1 189 ? 21.547 5.215 7.645 1 49.78 189 ASN A CA 1
ATOM 1429 C C . ASN A 1 189 ? 20.625 4.012 7.473 1 49.78 189 ASN A C 1
ATOM 1431 O O . ASN A 1 189 ? 20.766 3.008 8.172 1 49.78 189 ASN A O 1
ATOM 1435 N N . ALA A 1 190 ? 19.875 4.086 6.328 1 58.03 190 ALA A N 1
ATOM 1436 C CA . ALA A 1 190 ? 18.875 3.055 6.117 1 58.03 190 ALA A CA 1
ATOM 1437 C C . ALA A 1 190 ? 19.5 1.773 5.574 1 58.03 190 ALA A C 1
ATOM 1439 O O . ALA A 1 190 ? 19.094 0.671 5.957 1 58.03 190 ALA A O 1
ATOM 1440 N N . VAL A 1 191 ? 20.594 1.971 4.965 1 61.97 191 VAL A N 1
ATOM 1441 C CA . VAL A 1 191 ? 21.125 0.786 4.301 1 61.97 191 VAL A CA 1
ATOM 1442 C C . VAL A 1 191 ? 21.781 -0.136 5.328 1 61.97 191 VAL A C 1
ATOM 1444 O O . VAL A 1 191 ? 21.484 -1.336 5.363 1 61.97 191 VAL A O 1
ATOM 1447 N N . ASP A 1 192 ? 22.484 0.46 6.18 1 66.31 192 ASP A N 1
ATOM 1448 C CA . ASP A 1 192 ? 23.219 -0.373 7.129 1 66.31 192 ASP A CA 1
ATOM 1449 C C . ASP A 1 192 ? 22.266 -1.053 8.109 1 66.31 192 ASP A C 1
ATOM 1451 O O . ASP A 1 192 ? 22.281 -2.277 8.258 1 66.31 192 ASP A O 1
ATOM 1455 N N . LEU A 1 193 ? 21.406 -0.284 8.57 1 74.12 193 LEU A N 1
ATOM 1456 C CA . LEU A 1 193 ? 20.484 -0.84 9.555 1 74.12 193 LEU A CA 1
ATOM 1457 C C . LEU A 1 193 ? 19.531 -1.825 8.898 1 74.12 193 LEU A C 1
ATOM 1459 O O . LEU A 1 193 ? 19.203 -2.867 9.477 1 74.12 193 LEU A O 1
ATOM 1463 N N . SER A 1 194 ? 19.266 -1.569 7.648 1 81.75 194 SER A N 1
ATOM 1464 C CA . SER A 1 194 ? 18.328 -2.418 6.922 1 81.75 194 SER A CA 1
ATOM 1465 C C . SER A 1 194 ? 18.953 -3.773 6.594 1 81.75 194 SER A C 1
ATOM 1467 O O . SER A 1 194 ? 18.297 -4.809 6.754 1 81.75 194 SER A O 1
ATOM 1469 N N . LEU A 1 195 ? 20.188 -3.682 6.242 1 83.62 195 LEU A N 1
ATOM 1470 C CA . LEU A 1 195 ? 20.812 -4.91 5.77 1 83.62 195 LEU A CA 1
ATOM 1471 C C . LEU A 1 195 ? 21.188 -5.812 6.941 1 83.62 195 LEU A C 1
ATOM 1473 O O . LEU A 1 195 ? 21.375 -7.02 6.77 1 83.62 195 LEU A O 1
ATOM 1477 N N . GLN A 1 196 ? 21.203 -5.191 8.102 1 83.06 196 GLN A N 1
ATOM 1478 C CA . GLN A 1 196 ? 21.453 -5.996 9.297 1 83.06 196 GLN A CA 1
ATOM 1479 C C . GLN A 1 196 ? 20.234 -6.84 9.648 1 83.06 196 GLN A C 1
ATOM 1481 O O . GLN A 1 196 ? 20.344 -7.832 10.375 1 83.06 196 GLN A O 1
ATOM 1486 N N . GLN A 1 197 ? 19.188 -6.531 9.078 1 87.44 197 GLN A N 1
ATOM 1487 C CA . GLN A 1 197 ? 17.938 -7.191 9.438 1 87.44 197 GLN A CA 1
ATOM 1488 C C . GLN A 1 197 ? 17.625 -8.336 8.484 1 87.44 197 GLN A C 1
ATOM 1490 O O . GLN A 1 197 ? 16.625 -9.031 8.656 1 87.44 197 GLN A O 1
ATOM 1495 N N . ILE A 1 198 ? 18.453 -8.508 7.453 1 90.31 198 ILE A N 1
ATOM 1496 C CA . ILE A 1 198 ? 18.156 -9.562 6.492 1 90.31 198 ILE A CA 1
ATOM 1497 C C . ILE A 1 198 ? 19.297 -10.57 6.449 1 90.31 198 ILE A C 1
ATOM 1499 O O . ILE A 1 198 ? 20.438 -10.242 6.801 1 90.31 198 ILE A O 1
ATOM 1503 N N . PRO A 1 199 ? 19.016 -11.789 6.07 1 90.5 199 PRO A N 1
ATOM 1504 C CA . PRO A 1 199 ? 20.062 -12.805 5.957 1 90.5 199 PRO A CA 1
ATOM 1505 C C . PRO A 1 199 ? 20.906 -12.641 4.688 1 90.5 199 PRO A C 1
ATOM 1507 O O . PRO A 1 199 ? 20.781 -13.445 3.76 1 90.5 199 PRO A O 1
ATOM 1510 N N . MET A 1 200 ? 21.859 -11.836 4.723 1 89.88 200 MET A N 1
ATOM 1511 C CA . MET A 1 200 ? 22.594 -11.43 3.525 1 89.88 200 MET A CA 1
ATOM 1512 C C . MET A 1 200 ? 23.391 -12.594 2.957 1 89.88 200 MET A C 1
ATOM 1514 O O . MET A 1 200 ? 23.375 -12.844 1.751 1 89.88 200 MET A O 1
ATOM 1518 N N . GLU A 1 201 ? 23.984 -13.344 3.824 1 90.25 201 GLU A N 1
ATOM 1519 C CA . GLU A 1 201 ? 24.922 -14.359 3.373 1 90.25 201 GLU A CA 1
ATOM 1520 C C . GLU A 1 201 ? 24.188 -15.562 2.773 1 90.25 201 GLU A C 1
ATOM 1522 O O . GLU A 1 201 ? 24.75 -16.281 1.951 1 90.25 201 GLU A O 1
ATOM 1527 N N . LYS A 1 202 ? 22.984 -15.742 3.061 1 93.25 202 LYS A N 1
ATOM 1528 C CA . LYS A 1 202 ? 22.219 -16.875 2.557 1 93.25 202 LYS A CA 1
ATOM 1529 C C . LYS A 1 202 ? 21.328 -16.469 1.395 1 93.25 202 LYS A C 1
ATOM 1531 O O . LYS A 1 202 ? 20.656 -17.312 0.793 1 93.25 202 LYS A O 1
ATOM 1536 N N . SER A 1 203 ? 21.422 -15.211 1.062 1 95.5 203 SER A N 1
ATOM 1537 C CA . SER A 1 203 ? 20.5 -14.664 0.069 1 95.5 203 SER A CA 1
ATOM 1538 C C . SER A 1 203 ? 21 -14.938 -1.349 1 95.5 203 SER A C 1
ATOM 1540 O O . SER A 1 203 ? 22.203 -14.953 -1.601 1 95.5 203 SER A O 1
ATOM 1542 N N . TYR A 1 204 ? 20.031 -15.141 -2.229 1 95.19 204 TYR A N 1
ATOM 1543 C CA . TYR A 1 204 ? 20.344 -15.18 -3.654 1 95.19 204 TYR A CA 1
ATOM 1544 C C . TYR A 1 204 ? 21.047 -13.906 -4.09 1 95.19 204 TYR A C 1
ATOM 1546 O O . TYR A 1 204 ? 21.922 -13.938 -4.969 1 95.19 204 TYR A O 1
ATOM 1554 N N . PHE A 1 205 ? 20.812 -12.781 -3.398 1 95.69 205 PHE A N 1
ATOM 1555 C CA . PHE A 1 205 ? 21.312 -11.469 -3.781 1 95.69 205 PHE A CA 1
ATOM 1556 C C . PHE A 1 205 ? 22.531 -11.094 -2.938 1 95.69 205 PHE A C 1
ATOM 1558 O O . PHE A 1 205 ? 22.797 -9.906 -2.721 1 95.69 205 PHE A O 1
ATOM 1565 N N . LYS A 1 206 ? 23.234 -12 -2.428 1 94.88 206 LYS A N 1
ATOM 1566 C CA . LYS A 1 206 ? 24.359 -11.758 -1.529 1 94.88 206 LYS A CA 1
ATOM 1567 C C . LYS A 1 206 ? 25.391 -10.828 -2.172 1 94.88 206 LYS A C 1
ATOM 1569 O O . LYS A 1 206 ? 25.906 -9.914 -1.521 1 94.88 206 LYS A O 1
ATOM 1574 N N . ASN A 1 207 ? 25.688 -11.039 -3.451 1 94 207 ASN A N 1
ATOM 1575 C CA . ASN A 1 207 ? 26.688 -10.211 -4.129 1 94 207 ASN A CA 1
ATOM 1576 C C . ASN A 1 207 ? 26.188 -8.781 -4.316 1 94 207 ASN A C 1
ATOM 1578 O O . ASN A 1 207 ? 26.953 -7.832 -4.16 1 94 207 ASN A O 1
ATOM 1582 N N . GLN A 1 208 ? 24.938 -8.672 -4.621 1 92.06 208 GLN A N 1
ATOM 1583 C CA . GLN A 1 208 ? 24.344 -7.34 -4.746 1 92.06 208 GLN A CA 1
ATOM 1584 C C . GLN A 1 208 ? 24.391 -6.594 -3.42 1 92.06 208 GLN A C 1
ATOM 1586 O O . GLN A 1 208 ? 24.688 -5.395 -3.385 1 92.06 208 GLN A O 1
ATOM 1591 N N . TYR A 1 209 ? 24.125 -7.285 -2.336 1 91.5 209 TYR A N 1
ATOM 1592 C CA . TYR A 1 209 ? 24.156 -6.672 -1.013 1 91.5 209 TYR A CA 1
ATOM 1593 C C . TYR A 1 209 ? 25.578 -6.211 -0.664 1 91.5 209 TYR A C 1
ATOM 1595 O O . TYR A 1 209 ? 25.75 -5.125 -0.104 1 91.5 209 TYR A O 1
ATOM 1603 N N . ARG A 1 210 ? 26.547 -7.031 -0.976 1 89.31 210 ARG A N 1
ATOM 1604 C CA . ARG A 1 210 ? 27.938 -6.668 -0.715 1 89.31 210 ARG A CA 1
ATOM 1605 C C . ARG A 1 210 ? 28.328 -5.406 -1.479 1 89.31 210 ARG A C 1
ATOM 1607 O O . ARG A 1 210 ? 29 -4.527 -0.937 1 89.31 210 ARG A O 1
ATOM 1614 N N . ASN A 1 211 ? 27.875 -5.383 -2.686 1 87.81 211 ASN A N 1
ATOM 1615 C CA . ASN A 1 211 ? 28.156 -4.203 -3.5 1 87.81 211 ASN A CA 1
ATOM 1616 C C . ASN A 1 211 ? 27.469 -2.963 -2.926 1 87.81 211 ASN A C 1
ATOM 1618 O O . ASN A 1 211 ? 28.047 -1.877 -2.92 1 87.81 211 ASN A O 1
ATOM 1622 N N . MET A 1 212 ? 26.281 -3.141 -2.467 1 84.75 212 MET A N 1
ATOM 1623 C CA . MET A 1 212 ? 25.547 -2.031 -1.871 1 84.75 212 MET A CA 1
ATOM 1624 C C . MET A 1 212 ? 26.25 -1.51 -0.627 1 84.75 212 MET A C 1
ATOM 1626 O O . MET A 1 212 ? 26.344 -0.298 -0.425 1 84.75 212 MET A O 1
ATOM 1630 N N . LEU A 1 213 ? 26.688 -2.385 0.143 1 82.88 213 LEU A N 1
ATOM 1631 C CA . LEU A 1 213 ? 27.406 -2.012 1.365 1 82.88 213 LEU A CA 1
ATOM 1632 C C . LEU A 1 213 ? 28.703 -1.291 1.043 1 82.88 213 LEU A C 1
ATOM 1634 O O . LEU A 1 213 ? 29.062 -0.316 1.708 1 82.88 213 LEU A O 1
ATOM 1638 N N . SER A 1 214 ? 29.344 -1.738 0.039 1 80.69 214 SER A N 1
ATOM 1639 C CA . SER A 1 214 ? 30.625 -1.138 -0.352 1 80.69 214 SER A CA 1
ATOM 1640 C C . SER A 1 214 ? 30.422 0.268 -0.908 1 80.69 214 SER A C 1
ATOM 1642 O O . SER A 1 214 ? 31.188 1.179 -0.6 1 80.69 214 SER A O 1
ATOM 1644 N N . ASN A 1 215 ? 29.391 0.404 -1.718 1 77.44 215 ASN A N 1
ATOM 1645 C CA . ASN A 1 215 ? 29.109 1.704 -2.311 1 77.44 215 ASN A CA 1
ATOM 1646 C C . ASN A 1 215 ? 28.625 2.705 -1.263 1 77.44 215 ASN A C 1
ATOM 1648 O O . ASN A 1 215 ? 28.938 3.895 -1.35 1 77.44 215 ASN A O 1
ATOM 1652 N N . PHE A 1 216 ? 27.859 2.191 -0.446 1 69.31 216 PHE A N 1
ATOM 1653 C CA . PHE A 1 216 ? 27.375 3.025 0.646 1 69.31 216 PHE A CA 1
ATOM 1654 C C . PHE A 1 216 ? 28.531 3.555 1.48 1 69.31 216 PHE A C 1
ATOM 1656 O O . PHE A 1 216 ? 28.562 4.734 1.836 1 69.31 216 PHE A O 1
ATOM 1663 N N . LYS A 1 217 ? 29.375 2.84 1.772 1 64.25 217 LYS A N 1
ATOM 1664 C CA . LYS A 1 217 ? 30.547 3.23 2.561 1 64.25 217 LYS A CA 1
ATOM 1665 C C . LYS A 1 217 ? 31.391 4.258 1.818 1 64.25 217 LYS A C 1
ATOM 1667 O O . LYS A 1 217 ? 31.922 5.188 2.428 1 64.25 217 LYS A O 1
ATOM 1672 N N . GLN A 1 218 ? 31.328 4.215 0.586 1 59 218 GLN A N 1
ATOM 1673 C CA . GLN A 1 218 ? 32.094 5.145 -0.225 1 59 218 GLN A CA 1
ATOM 1674 C C . GLN A 1 218 ? 31.406 6.492 -0.355 1 59 218 GLN A C 1
ATOM 1676 O O . GLN A 1 218 ? 32.031 7.543 -0.276 1 59 218 GLN A O 1
ATOM 1681 N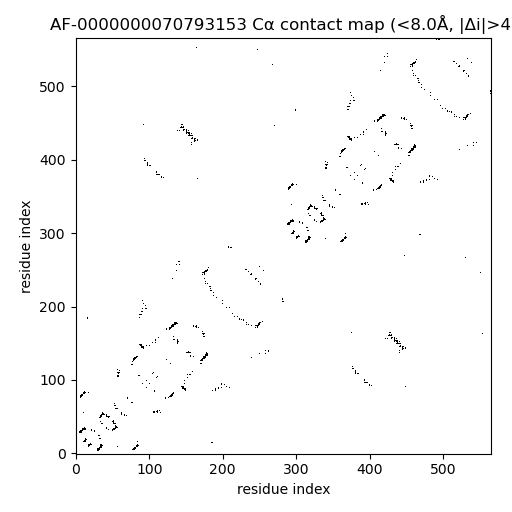 N . LYS A 1 219 ? 30.094 6.512 -0.579 1 55.72 219 LYS A N 1
ATOM 1682 C CA . LYS A 1 219 ? 29.344 7.746 -0.785 1 55.72 219 LYS A CA 1
ATOM 1683 C C . LYS A 1 219 ? 29.172 8.516 0.523 1 55.72 219 LYS A C 1
ATOM 1685 O O . LYS A 1 219 ? 29.125 9.742 0.524 1 55.72 219 LYS A O 1
ATOM 1690 N N . LYS A 1 220 ? 28.797 8 1.664 1 53.62 220 LYS A N 1
ATOM 1691 C CA . LYS A 1 220 ? 28.766 8.758 2.914 1 53.62 220 LYS A CA 1
ATOM 1692 C C . LYS A 1 220 ? 29.922 9.742 2.99 1 53.62 220 LYS A C 1
ATOM 1694 O O . LYS A 1 220 ? 29.781 10.836 3.541 1 53.62 220 LYS A O 1
ATOM 1699 N N . ALA A 1 221 ? 31.062 9.508 2.4 1 44.34 221 ALA A N 1
ATOM 1700 C CA . ALA A 1 221 ? 32.188 10.445 2.402 1 44.34 221 ALA A CA 1
ATOM 1701 C C . ALA A 1 221 ? 31.859 11.688 1.588 1 44.34 221 ALA A C 1
ATOM 1703 O O . ALA A 1 221 ? 32.312 12.789 1.903 1 44.34 221 ALA A O 1
ATOM 1704 N N . ASP A 1 222 ? 31.156 11.484 0.587 1 41.34 222 ASP A N 1
ATOM 1705 C CA . ASP A 1 222 ? 30.953 12.609 -0.316 1 41.34 222 ASP A CA 1
ATOM 1706 C C . ASP A 1 222 ? 29.625 13.297 -0.046 1 41.34 222 ASP A C 1
ATOM 1708 O O . ASP A 1 222 ? 29.266 14.273 -0.712 1 41.34 222 ASP A O 1
ATOM 1712 N N . SER A 1 223 ? 28.781 12.844 0.733 1 40.81 223 SER A N 1
ATOM 1713 C CA . SER A 1 223 ? 27.359 13.148 0.656 1 40.81 223 SER A CA 1
ATOM 1714 C C . SER A 1 223 ? 27.047 14.477 1.343 1 40.81 223 SER A C 1
ATOM 1716 O O . SER A 1 223 ? 26.422 14.492 2.404 1 40.81 223 SER A O 1
ATOM 1718 N N . PHE A 1 224 ? 27.953 15.383 1.387 1 34.44 224 PHE A N 1
ATOM 1719 C CA . PHE A 1 224 ? 27.562 16.656 1.98 1 34.44 224 PHE A CA 1
ATOM 1720 C C . PHE A 1 224 ? 26.344 17.234 1.281 1 34.44 224 PHE A C 1
ATOM 1722 O O . PHE A 1 224 ? 26.016 18.406 1.473 1 34.44 224 PHE A O 1
ATOM 1729 N N . PHE A 1 225 ? 25.891 16.906 0.155 1 37.97 225 PHE A N 1
ATOM 1730 C CA . PHE A 1 225 ? 25.047 17.766 -0.662 1 37.97 225 PHE A CA 1
ATOM 1731 C C . PHE A 1 225 ? 23.656 17.906 -0.053 1 37.97 225 PHE A C 1
ATOM 1733 O O . PHE A 1 225 ? 22.891 16.953 -0.045 1 37.97 225 PHE A O 1
ATOM 1740 N N . THR A 1 226 ? 23.234 18.797 0.935 1 43.28 226 THR A N 1
ATOM 1741 C CA . THR A 1 226 ? 22.25 19.641 1.593 1 43.28 226 THR A CA 1
ATOM 1742 C C . THR A 1 226 ? 21.219 20.156 0.588 1 43.28 226 THR A C 1
ATOM 1744 O O . THR A 1 226 ? 20.141 20.625 0.974 1 43.28 226 THR A O 1
ATOM 1747 N N . ARG A 1 227 ? 21.516 20.469 -0.731 1 48.94 227 ARG A N 1
ATOM 1748 C CA . ARG A 1 227 ? 20.688 21.125 -1.741 1 48.94 227 ARG A CA 1
ATOM 1749 C C . ARG A 1 227 ? 19.359 20.391 -1.898 1 48.94 227 ARG A C 1
ATOM 1751 O O . ARG A 1 227 ? 18.391 20.969 -2.424 1 48.94 227 ARG A O 1
ATOM 1758 N N . ASP A 1 228 ? 19.156 19.141 -1.219 1 62.69 228 ASP A N 1
ATOM 1759 C CA . ASP A 1 228 ? 18.234 18.141 -1.746 1 62.69 228 ASP A CA 1
ATOM 1760 C C . ASP A 1 228 ? 16.891 18.219 -1.034 1 62.69 228 ASP A C 1
ATOM 1762 O O . ASP A 1 228 ? 15.844 18.031 -1.66 1 62.69 228 ASP A O 1
ATOM 1766 N N . THR A 1 229 ? 16.859 18.953 0.191 1 85 229 THR A N 1
ATOM 1767 C CA . THR A 1 229 ? 15.531 19.016 0.784 1 85 229 THR A CA 1
ATOM 1768 C C . THR A 1 229 ? 14.812 20.297 0.369 1 85 229 THR A C 1
ATOM 1770 O O . THR A 1 229 ? 13.594 20.406 0.512 1 85 229 THR A O 1
ATOM 1773 N N . ASP A 1 230 ? 15.555 21.219 -0.272 1 88.44 230 ASP A N 1
ATOM 1774 C CA . ASP A 1 230 ? 15.023 22.531 -0.605 1 88.44 230 ASP A CA 1
ATOM 1775 C C . ASP A 1 230 ? 13.836 22.406 -1.561 1 88.44 230 ASP A C 1
ATOM 1777 O O . ASP A 1 230 ? 12.844 23.125 -1.414 1 88.44 230 ASP A O 1
ATOM 1781 N N . ALA A 1 231 ? 14.039 21.547 -2.445 1 90.06 231 ALA A N 1
ATOM 1782 C CA . ALA A 1 231 ? 12.961 21.375 -3.416 1 90.06 231 ALA A CA 1
ATOM 1783 C C . ALA A 1 231 ? 11.695 20.875 -2.74 1 90.06 231 ALA A C 1
ATOM 1785 O O . ALA A 1 231 ? 10.586 21.297 -3.08 1 90.06 231 ALA A O 1
ATOM 1786 N N . VAL A 1 232 ? 11.852 20 -1.799 1 94 232 VAL A N 1
ATOM 1787 C CA . VAL A 1 232 ? 10.719 19.453 -1.065 1 94 232 VAL A CA 1
ATOM 17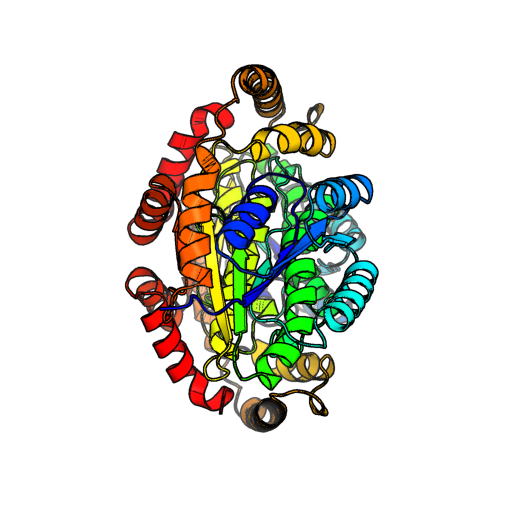88 C C . VAL A 1 232 ? 10.094 20.531 -0.196 1 94 232 VAL A C 1
ATOM 1790 O O . VAL A 1 232 ? 8.867 20.688 -0.157 1 94 232 VAL A O 1
ATOM 1793 N N . ILE A 1 233 ? 10.938 21.359 0.408 1 95.88 233 ILE A N 1
ATOM 1794 C CA . ILE A 1 233 ? 10.477 22.391 1.324 1 95.88 233 ILE A CA 1
ATOM 1795 C C . ILE A 1 233 ? 9.664 23.438 0.558 1 95.88 233 ILE A C 1
ATOM 1797 O O . ILE A 1 233 ? 8.633 23.906 1.044 1 95.88 233 ILE A O 1
ATOM 1801 N N . LYS A 1 234 ? 10.094 23.781 -0.611 1 95.25 234 LYS A N 1
ATOM 1802 C CA . LYS A 1 234 ? 9.375 24.75 -1.423 1 95.25 234 LYS A CA 1
ATOM 1803 C C . LYS A 1 234 ? 7.949 24.281 -1.706 1 95.25 234 LYS A C 1
ATOM 1805 O O . LYS A 1 234 ? 6.996 25.047 -1.56 1 95.25 234 LYS A O 1
ATOM 1810 N N . LYS A 1 235 ? 7.816 23.062 -2.066 1 96.12 235 LYS A N 1
ATOM 1811 C CA . LYS A 1 235 ? 6.5 22.5 -2.344 1 96.12 235 LYS A CA 1
ATOM 1812 C C . LYS A 1 235 ? 5.68 22.359 -1.063 1 96.12 235 LYS A C 1
ATOM 1814 O O . LYS A 1 235 ? 4.465 22.578 -1.073 1 96.12 235 LYS A O 1
ATOM 1819 N N . LEU A 1 236 ? 6.34 22.016 -0.018 1 97.5 236 LEU A N 1
ATOM 1820 C CA . LEU A 1 236 ? 5.676 21.891 1.275 1 97.5 236 LEU A CA 1
ATOM 1821 C C . LEU A 1 236 ? 5.109 23.234 1.726 1 97.5 236 LEU A C 1
ATOM 1823 O O . LEU A 1 236 ? 3.973 23.312 2.201 1 97.5 236 LEU A O 1
ATOM 1827 N N . VAL A 1 237 ? 5.871 24.297 1.555 1 97.88 237 VAL A N 1
ATOM 1828 C CA . VAL A 1 237 ? 5.43 25.641 1.913 1 97.88 237 VAL A CA 1
ATOM 1829 C C . VAL A 1 237 ? 4.199 26.016 1.093 1 97.88 237 VAL A C 1
ATOM 1831 O O . VAL A 1 237 ? 3.225 26.547 1.633 1 97.88 237 VAL A O 1
ATOM 1834 N N . HIS A 1 238 ? 4.219 25.672 -0.158 1 97.69 238 HIS A N 1
ATOM 1835 C CA . HIS A 1 238 ? 3.055 25.953 -0.991 1 97.69 238 HIS A CA 1
ATOM 1836 C C . HIS A 1 238 ? 1.834 25.172 -0.505 1 97.69 238 HIS A C 1
ATOM 1838 O O . HIS A 1 238 ? 0.732 25.734 -0.436 1 97.69 238 HIS A O 1
ATOM 1844 N N . ALA A 1 239 ? 2.064 23.969 -0.18 1 98.31 239 ALA A N 1
ATOM 1845 C CA . ALA A 1 239 ? 0.979 23.109 0.302 1 98.31 239 ALA A CA 1
ATOM 1846 C C . ALA A 1 239 ? 0.386 23.672 1.597 1 98.31 239 ALA A C 1
ATOM 1848 O O . ALA A 1 239 ? -0.817 23.547 1.837 1 98.31 239 ALA A O 1
ATOM 1849 N N . VAL A 1 240 ? 1.164 24.297 2.414 1 98.38 240 VAL A N 1
ATOM 1850 C CA . VAL A 1 240 ? 0.752 24.812 3.717 1 98.38 240 VAL A CA 1
ATOM 1851 C C . VAL A 1 240 ? 0.054 26.156 3.541 1 98.38 240 VAL A C 1
ATOM 1853 O O . VAL A 1 240 ? -0.968 26.422 4.18 1 98.38 240 VAL A O 1
ATOM 1856 N N . GLU A 1 241 ? 0.492 26.953 2.592 1 97.94 241 GLU A N 1
ATOM 1857 C CA . GLU A 1 241 ? 0.118 28.375 2.615 1 97.94 241 GLU A CA 1
ATOM 1858 C C . GLU A 1 241 ? -0.881 28.688 1.509 1 97.94 241 GLU A C 1
ATOM 1860 O O . GLU A 1 241 ? -1.592 29.703 1.583 1 97.94 241 GLU A O 1
ATOM 1865 N N . SER A 1 242 ? -0.876 27.891 0.466 1 96.81 242 SER A N 1
ATOM 1866 C CA . SER A 1 242 ? -1.735 28.203 -0.67 1 96.81 242 SER A CA 1
ATOM 1867 C C . SER A 1 242 ? -3.209 28.141 -0.285 1 96.81 242 SER A C 1
ATOM 1869 O O . SER A 1 242 ? -3.615 27.266 0.482 1 96.81 242 SER A O 1
ATOM 1871 N N . ARG A 1 243 ? -3.986 29 -0.846 1 95 243 ARG A N 1
ATOM 1872 C CA . ARG A 1 243 ? -5.43 28.953 -0.641 1 95 243 ARG A CA 1
ATOM 1873 C C . ARG A 1 243 ? -6.047 27.734 -1.309 1 95 243 ARG A C 1
ATOM 1875 O O . ARG A 1 243 ? -7.031 27.172 -0.815 1 95 243 ARG A O 1
ATOM 1882 N N . LYS A 1 244 ? -5.438 27.375 -2.422 1 94.94 244 LYS A N 1
ATOM 1883 C CA . LYS A 1 244 ? -5.906 26.203 -3.168 1 94.94 244 LYS A CA 1
ATOM 1884 C C . LYS A 1 244 ? -4.762 25.234 -3.445 1 94.94 244 LYS A C 1
ATOM 1886 O O . LYS A 1 244 ? -4.336 25.078 -4.59 1 94.94 244 LYS A O 1
ATOM 1891 N N . PRO A 1 245 ? -4.34 24.562 -2.449 1 96.81 245 PRO A N 1
ATOM 1892 C CA . PRO A 1 245 ? -3.242 23.625 -2.664 1 96.81 245 PRO A CA 1
ATOM 1893 C C . PRO A 1 245 ? -3.617 22.484 -3.611 1 96.81 245 PRO A C 1
ATOM 1895 O O . PRO A 1 245 ? -4.797 22.156 -3.744 1 96.81 245 PRO A O 1
ATOM 1898 N N . LYS A 1 246 ? -2.611 22.016 -4.312 1 96.75 246 LYS A N 1
ATOM 1899 C CA . LYS A 1 246 ? -2.809 20.828 -5.148 1 96.75 246 LYS A CA 1
ATOM 1900 C C . LYS A 1 246 ? -2.957 19.578 -4.293 1 96.75 246 LYS A C 1
ATOM 1902 O O . LYS A 1 246 ? -2.42 19.5 -3.186 1 96.75 246 LYS A O 1
ATOM 1907 N N . PRO A 1 247 ? -3.652 18.594 -4.855 1 97.44 247 PRO A N 1
ATOM 1908 C CA . PRO A 1 247 ? -3.775 17.359 -4.098 1 97.44 247 PRO A CA 1
ATOM 1909 C C . PRO A 1 247 ? -2.461 16.578 -4.016 1 97.44 247 PRO A C 1
ATOM 1911 O O . PRO A 1 247 ? -2.234 15.844 -3.055 1 97.44 247 PRO A O 1
ATOM 1914 N N . LYS A 1 248 ? -1.659 16.672 -5.07 1 97 248 LYS A N 1
ATOM 1915 C CA . LYS A 1 248 ? -0.387 15.953 -5.129 1 97 248 LYS A CA 1
ATOM 1916 C C . LYS A 1 248 ? 0.724 16.844 -5.664 1 97 248 LYS A C 1
ATOM 1918 O O . LYS A 1 248 ? 0.512 17.609 -6.613 1 97 248 LYS A O 1
ATOM 1923 N N . TYR A 1 249 ? 1.905 16.797 -4.973 1 95.44 249 TYR A N 1
ATOM 1924 C CA . TYR A 1 249 ? 3.082 17.578 -5.363 1 95.44 249 TYR A CA 1
ATOM 1925 C C . TYR A 1 249 ? 4.262 16.656 -5.648 1 95.44 249 TYR A C 1
ATOM 1927 O O . TYR A 1 249 ? 5.031 16.312 -4.746 1 95.44 249 TYR A O 1
ATOM 1935 N N . PRO A 1 250 ? 4.445 16.203 -6.879 1 92.62 250 PRO A N 1
ATOM 1936 C CA . PRO A 1 250 ? 5.734 15.57 -7.184 1 92.62 250 PRO A CA 1
ATOM 1937 C C . PRO A 1 250 ? 6.91 16.531 -7.035 1 92.62 250 PRO A C 1
ATOM 1939 O O . PRO A 1 250 ? 6.781 17.719 -7.352 1 92.62 250 PRO A O 1
ATOM 1942 N N . VAL A 1 251 ? 7.953 16.016 -6.441 1 88.56 251 VAL A N 1
ATOM 1943 C CA . VAL A 1 251 ? 9.109 16.875 -6.207 1 88.56 251 VAL A CA 1
ATOM 1944 C C . VAL A 1 251 ? 10.312 16.344 -6.973 1 88.56 251 VAL A C 1
ATOM 1946 O O . VAL A 1 251 ? 10.664 15.164 -6.859 1 88.56 251 VAL A O 1
ATOM 1949 N N . THR A 1 252 ? 10.984 17.188 -7.699 1 78.5 252 THR A N 1
ATOM 1950 C CA . THR A 1 252 ? 12.18 17.031 -8.523 1 78.5 252 THR A CA 1
ATOM 1951 C C . THR A 1 252 ? 11.812 16.453 -9.891 1 78.5 252 THR A C 1
ATOM 1953 O O . THR A 1 252 ? 10.711 15.922 -10.078 1 78.5 252 THR A O 1
ATOM 1956 N N . PHE A 1 253 ? 12.695 16.562 -10.789 1 73.25 253 PHE A N 1
ATOM 1957 C CA . PHE A 1 253 ? 12.484 16.188 -12.18 1 73.25 253 PHE A CA 1
ATOM 1958 C C . PHE A 1 253 ? 12.344 14.68 -12.32 1 73.25 253 PHE A C 1
ATOM 1960 O O . PHE A 1 253 ? 11.453 14.188 -13.016 1 73.25 253 PHE A O 1
ATOM 1967 N N . PRO A 1 254 ? 13.148 14.008 -11.609 1 75.12 254 PRO A N 1
ATOM 1968 C CA . PRO A 1 254 ? 12.984 12.562 -11.742 1 75.12 254 PRO A CA 1
ATOM 1969 C C . PRO A 1 254 ? 11.594 12.086 -11.344 1 75.12 254 PRO A C 1
ATOM 1971 O O . PRO A 1 254 ? 11.062 11.141 -11.93 1 75.12 254 PRO A O 1
ATOM 1974 N N . ALA A 1 255 ? 11.008 12.758 -10.453 1 79.88 255 ALA A N 1
ATOM 1975 C CA . ALA A 1 255 ? 9.664 12.367 -10.039 1 79.88 255 ALA A CA 1
ATOM 1976 C C . ALA A 1 255 ? 8.656 12.57 -11.172 1 79.88 255 ALA A C 1
ATOM 1978 O O . ALA A 1 255 ? 7.891 11.664 -11.492 1 79.88 255 ALA A O 1
ATOM 1979 N N . TYR A 1 256 ? 8.695 13.711 -11.758 1 78.19 256 TYR A N 1
ATOM 1980 C CA . TYR A 1 256 ? 7.793 13.992 -12.867 1 78.19 256 TYR A CA 1
ATOM 1981 C C . TYR A 1 256 ? 8.031 13.031 -14.023 1 78.19 256 TYR A C 1
ATOM 1983 O O . TYR A 1 256 ? 7.082 12.57 -14.672 1 78.19 256 TYR A O 1
ATOM 1991 N N . PHE A 1 257 ? 9.281 12.766 -14.219 1 81.69 257 PHE A N 1
ATOM 1992 C CA . PHE A 1 257 ? 9.664 11.898 -15.32 1 81.69 257 PHE A CA 1
ATOM 1993 C C . PHE A 1 257 ? 9.125 10.492 -15.117 1 81.69 257 PHE A C 1
ATOM 1995 O O . PHE A 1 257 ? 8.484 9.93 -16.016 1 81.69 257 PHE A O 1
ATOM 2002 N N . LEU A 1 258 ? 9.289 9.961 -13.984 1 83.12 258 LEU A N 1
ATOM 2003 C CA . LEU A 1 258 ? 8.852 8.594 -13.703 1 83.12 258 LEU A CA 1
ATOM 2004 C C . LEU A 1 258 ? 7.328 8.5 -13.695 1 83.12 258 LEU A C 1
ATOM 2006 O O . LEU A 1 258 ? 6.766 7.496 -14.133 1 83.12 258 LEU A O 1
ATOM 2010 N N . ILE A 1 259 ? 6.699 9.516 -13.219 1 84 259 ILE A N 1
ATOM 2011 C CA . ILE A 1 259 ? 5.242 9.555 -13.25 1 84 259 ILE A CA 1
ATOM 2012 C C . ILE A 1 259 ? 4.758 9.555 -14.695 1 84 259 ILE A C 1
ATOM 2014 O O . ILE A 1 259 ? 3.795 8.859 -15.039 1 84 259 ILE A O 1
ATOM 2018 N N . GLY A 1 260 ? 5.414 10.352 -15.5 1 83.94 260 GLY A N 1
ATOM 2019 C CA . GLY A 1 260 ? 5.094 10.359 -16.922 1 83.94 260 GLY A CA 1
ATOM 2020 C C . GLY A 1 260 ? 5.266 9 -17.578 1 83.94 260 GLY A C 1
ATOM 2021 O O . GLY A 1 260 ? 4.418 8.578 -18.375 1 83.94 260 GLY A O 1
ATOM 2022 N N . LEU A 1 261 ? 6.367 8.344 -17.266 1 83.81 261 LEU A N 1
ATOM 2023 C CA . LEU A 1 261 ? 6.605 7.016 -17.812 1 83.81 261 LEU A CA 1
ATOM 2024 C C . LEU A 1 261 ? 5.504 6.047 -17.391 1 83.81 261 LEU A C 1
ATOM 2026 O O . LEU A 1 261 ? 5.031 5.246 -18.203 1 83.81 261 LEU A O 1
ATOM 2030 N N . LYS A 1 262 ? 5.133 6.098 -16.156 1 86.06 262 LYS A N 1
ATOM 2031 C CA . LYS A 1 262 ? 4.074 5.23 -15.641 1 86.06 262 LYS A CA 1
ATOM 2032 C C . LYS A 1 262 ? 2.764 5.461 -16.391 1 86.06 262 LYS A C 1
ATOM 2034 O O . LYS A 1 262 ? 2.008 4.52 -16.641 1 86.06 262 LYS A O 1
ATOM 2039 N N . ARG A 1 263 ? 2.539 6.691 -16.781 1 84.06 263 ARG A N 1
ATOM 2040 C CA . ARG A 1 263 ? 1.3 7.082 -17.438 1 84.06 263 ARG A CA 1
ATOM 2041 C C . ARG A 1 263 ? 1.284 6.613 -18.891 1 84.06 263 ARG A C 1
ATOM 2043 O O . ARG A 1 263 ? 0.24 6.203 -19.406 1 84.06 263 ARG A O 1
ATOM 2050 N N . PHE A 1 264 ? 2.438 6.531 -19.484 1 85.81 264 PHE A N 1
ATOM 2051 C CA . PHE A 1 264 ? 2.416 6.383 -20.938 1 85.81 264 PHE A CA 1
ATOM 2052 C C . PHE A 1 264 ? 2.99 5.031 -21.344 1 85.81 264 PHE A C 1
ATOM 2054 O O . PHE A 1 264 ? 2.738 4.559 -22.453 1 85.81 264 PHE A O 1
ATOM 2061 N N . PHE A 1 265 ? 3.795 4.43 -20.547 1 87.12 265 PHE A N 1
ATOM 2062 C CA . PHE A 1 265 ? 4.414 3.158 -20.891 1 87.12 265 PHE A CA 1
ATOM 2063 C C . PHE A 1 265 ? 3.512 1.991 -20.516 1 87.12 265 PHE A C 1
ATOM 2065 O O . PHE A 1 265 ? 2.752 2.078 -19.547 1 87.12 265 PHE A O 1
ATOM 2072 N N . THR A 1 266 ? 3.654 1.003 -21.375 1 90.12 266 THR A N 1
ATOM 2073 C CA . THR A 1 266 ? 3.129 -0.271 -20.891 1 90.12 266 THR A CA 1
ATOM 2074 C C . THR A 1 266 ? 3.914 -0.756 -19.688 1 90.12 266 THR A C 1
ATOM 2076 O O . THR A 1 266 ? 5.035 -0.305 -19.438 1 90.12 266 THR A O 1
ATOM 2079 N N . THR A 1 267 ? 3.309 -1.62 -18.953 1 92.38 267 THR A N 1
ATOM 2080 C CA . THR A 1 267 ? 3.969 -2.162 -17.766 1 92.38 267 THR A CA 1
ATOM 2081 C C . THR A 1 267 ? 5.301 -2.807 -18.141 1 92.38 267 THR A C 1
ATOM 2083 O O . THR A 1 267 ? 6.305 -2.617 -17.453 1 92.38 267 THR A O 1
ATOM 2086 N N . ARG A 1 268 ? 5.395 -3.529 -19.25 1 94.81 268 ARG A N 1
ATOM 2087 C CA . ARG A 1 268 ? 6.617 -4.199 -19.688 1 94.81 268 ARG A CA 1
ATOM 2088 C C . ARG A 1 268 ? 7.719 -3.186 -19.984 1 94.81 268 ARG A C 1
ATOM 2090 O O . ARG A 1 268 ? 8.875 -3.387 -19.594 1 94.81 268 ARG A O 1
ATOM 2097 N N . LEU A 1 269 ? 7.32 -2.154 -20.641 1 93.25 269 LEU A N 1
ATOM 2098 C CA . LEU A 1 269 ? 8.297 -1.135 -21 1 93.25 269 LEU A CA 1
ATOM 2099 C C . LEU A 1 269 ? 8.805 -0.409 -19.766 1 93.25 269 LEU A C 1
ATOM 2101 O O . LEU A 1 269 ? 10 -0.111 -19.656 1 93.25 269 LEU A O 1
ATOM 2105 N N . LEU A 1 270 ? 7.902 -0.125 -18.906 1 93.75 270 LEU A N 1
ATOM 2106 C CA . LEU A 1 270 ? 8.312 0.515 -17.656 1 93.75 270 LEU A CA 1
ATOM 2107 C C . LEU A 1 270 ? 9.266 -0.378 -16.875 1 93.75 270 LEU A C 1
ATOM 2109 O O . LEU A 1 270 ? 10.281 0.094 -16.359 1 93.75 270 LEU A O 1
ATOM 2113 N N . ASP A 1 271 ? 8.953 -1.648 -16.812 1 95.12 271 ASP A N 1
ATOM 2114 C CA . ASP A 1 271 ? 9.82 -2.6 -16.125 1 95.12 271 ASP A CA 1
ATOM 2115 C C . ASP A 1 271 ? 11.211 -2.621 -16.75 1 95.12 271 ASP A C 1
ATOM 2117 O O . ASP A 1 271 ? 12.219 -2.605 -16.031 1 95.12 271 ASP A O 1
ATOM 2121 N N . ARG A 1 272 ? 11.281 -2.643 -18.047 1 94.19 272 ARG A N 1
ATOM 2122 C CA . ARG A 1 272 ? 12.562 -2.656 -18.75 1 94.19 272 ARG A CA 1
ATOM 2123 C C . ARG A 1 272 ? 13.375 -1.409 -18.422 1 94.19 272 ARG A C 1
ATOM 2125 O O . ARG A 1 272 ? 14.594 -1.489 -18.219 1 94.19 272 ARG A O 1
ATOM 2132 N N . PHE A 1 273 ? 12.711 -0.321 -18.422 1 92.81 273 PHE A N 1
ATOM 2133 C CA . PHE A 1 273 ? 13.383 0.938 -18.125 1 92.81 273 PHE A CA 1
ATOM 2134 C C . PHE A 1 273 ? 13.914 0.937 -16.688 1 92.81 273 PHE A C 1
ATOM 2136 O O . PHE A 1 273 ? 15.047 1.352 -16.453 1 92.81 273 PHE A O 1
ATOM 2143 N N . ILE A 1 274 ? 13.094 0.511 -15.773 1 92.44 274 ILE A N 1
ATOM 2144 C CA . ILE A 1 274 ? 13.492 0.482 -14.375 1 92.44 274 ILE A CA 1
ATOM 2145 C C . ILE A 1 274 ? 14.656 -0.497 -14.188 1 92.44 274 ILE A C 1
ATOM 2147 O O . ILE A 1 274 ? 15.586 -0.226 -13.43 1 92.44 274 ILE A O 1
ATOM 2151 N N . LEU A 1 275 ? 14.617 -1.611 -14.852 1 93.31 275 LEU A N 1
ATOM 2152 C CA . LEU A 1 275 ? 15.703 -2.582 -14.797 1 93.31 275 LEU A CA 1
ATOM 2153 C C . LEU A 1 275 ? 17 -1.978 -15.328 1 93.31 275 LEU A C 1
ATOM 2155 O O . LEU A 1 275 ? 18.078 -2.209 -14.766 1 93.31 275 LEU A O 1
ATOM 2159 N N . PHE A 1 276 ? 16.844 -1.243 -16.391 1 90.19 276 PHE A N 1
ATOM 2160 C CA . PHE A 1 276 ? 18 -0.565 -16.953 1 90.19 276 PHE A CA 1
ATOM 2161 C C . PHE A 1 276 ? 18.594 0.423 -15.953 1 90.19 276 PHE A C 1
ATOM 2163 O O . PHE A 1 276 ? 19.812 0.467 -15.766 1 90.19 276 PHE A O 1
ATOM 2170 N N . LEU A 1 277 ? 17.734 1.16 -15.273 1 85.75 277 LEU A N 1
ATOM 2171 C CA . LEU A 1 277 ? 18.172 2.15 -14.297 1 85.75 277 LEU A CA 1
ATOM 2172 C C . LEU A 1 277 ? 18.828 1.479 -13.094 1 85.75 277 LEU A C 1
ATOM 2174 O O . LEU A 1 277 ? 19.703 2.057 -12.461 1 85.75 277 LEU A O 1
ATOM 2178 N N . SER A 1 278 ? 18.406 0.234 -12.852 1 88.25 278 SER A N 1
ATOM 2179 C CA . SER A 1 278 ? 18.828 -0.45 -11.641 1 88.25 278 SER A CA 1
ATOM 2180 C C . SER A 1 278 ? 19.906 -1.485 -11.945 1 88.25 278 SER A C 1
ATOM 2182 O O . SER A 1 278 ? 20.188 -2.365 -11.125 1 88.25 278 SER A O 1
ATOM 2184 N N . ARG A 1 279 ? 20.453 -1.514 -13.055 1 84.31 279 ARG A N 1
ATOM 2185 C CA . ARG A 1 279 ? 21.359 -2.553 -13.523 1 84.31 279 ARG A CA 1
ATOM 2186 C C . ARG A 1 279 ? 22.578 -2.662 -12.617 1 84.31 279 ARG A C 1
ATOM 2188 O O . ARG A 1 279 ? 23.094 -3.758 -12.391 1 84.31 279 ARG A O 1
ATOM 2195 N N . LYS A 1 280 ? 23.016 -1.521 -12.117 1 75.62 280 LYS A N 1
ATOM 2196 C CA . LYS A 1 280 ? 24.188 -1.543 -11.25 1 75.62 280 LYS A CA 1
ATOM 2197 C C . LYS A 1 280 ? 23.891 -2.229 -9.922 1 75.62 280 LYS A C 1
ATOM 2199 O O . LYS A 1 280 ? 24.75 -2.885 -9.344 1 75.62 280 LYS A O 1
ATOM 2204 N N . GLU A 1 281 ? 22.688 -2.131 -9.492 1 77.06 281 GLU A N 1
ATOM 2205 C CA . GLU A 1 281 ? 22.297 -2.752 -8.227 1 77.06 281 GLU A CA 1
ATOM 2206 C C . GLU A 1 281 ? 21.938 -4.223 -8.43 1 77.06 281 GLU A C 1
ATOM 2208 O O . GLU A 1 281 ? 22.188 -5.051 -7.551 1 77.06 281 GLU A O 1
ATOM 2213 N N . LEU A 1 282 ? 21.328 -4.531 -9.531 1 77.12 282 LEU A N 1
ATOM 2214 C CA . LEU A 1 282 ? 20.828 -5.875 -9.781 1 77.12 282 LEU A CA 1
ATOM 2215 C C . LEU A 1 282 ? 21.922 -6.789 -10.32 1 77.12 282 LEU A C 1
ATOM 2217 O O . LEU A 1 282 ? 21.812 -8.016 -10.242 1 77.12 282 LEU A O 1
ATOM 2221 N N . GLY A 1 283 ? 23.062 -6.242 -10.656 1 69.88 283 GLY A N 1
ATOM 2222 C CA . GLY A 1 283 ? 24.156 -7.02 -11.227 1 69.88 283 GLY A CA 1
ATOM 2223 C C . GLY A 1 283 ? 24.016 -7.27 -12.711 1 69.88 283 GLY A C 1
ATOM 2224 O O . GLY A 1 283 ? 22.906 -7.227 -13.242 1 69.88 283 GLY A O 1
ATOM 2225 N N . MET B 1 1 ? -2.273 -29.906 -28.953 1 37.5 1 MET B N 1
ATOM 2226 C CA . MET B 1 1 ? -1.014 -30 -28.219 1 37.5 1 MET B CA 1
ATOM 2227 C C . MET B 1 1 ? -1.263 -30.312 -26.75 1 37.5 1 MET B C 1
ATOM 2229 O O . MET B 1 1 ? -2.225 -29.812 -26.156 1 37.5 1 MET B O 1
ATOM 2233 N N . ALA B 1 2 ? -0.959 -31.438 -26.25 1 46.22 2 ALA B N 1
ATOM 2234 C CA . ALA B 1 2 ? -1.271 -31.922 -24.906 1 46.22 2 ALA B CA 1
ATOM 2235 C C . ALA B 1 2 ? -0.995 -30.859 -23.859 1 46.22 2 ALA B C 1
ATOM 2237 O O . ALA B 1 2 ? 0.112 -30.312 -23.781 1 46.22 2 ALA B O 1
ATOM 2238 N N . MET B 1 3 ? -1.999 -30.062 -23.391 1 63.22 3 MET B N 1
ATOM 2239 C CA . MET B 1 3 ? -1.778 -28.969 -22.453 1 63.22 3 MET B CA 1
ATOM 2240 C C . MET B 1 3 ? -0.96 -29.438 -21.25 1 63.22 3 MET B C 1
ATOM 2242 O O . MET B 1 3 ? -1.188 -30.531 -20.734 1 63.22 3 MET B O 1
ATOM 2246 N N . ASN B 1 4 ? 0.318 -28.969 -21.125 1 81.5 4 ASN B N 1
ATOM 2247 C CA . ASN B 1 4 ? 1.208 -29.328 -20.031 1 81.5 4 ASN B CA 1
ATOM 2248 C C . ASN B 1 4 ? 0.567 -29.062 -18.672 1 81.5 4 ASN B C 1
ATOM 2250 O O . ASN B 1 4 ? 0.166 -27.922 -18.391 1 81.5 4 ASN B O 1
ATOM 2254 N N . THR B 1 5 ? 0.203 -30.156 -17.984 1 95.06 5 THR B N 1
ATOM 2255 C CA . THR B 1 5 ? -0.383 -30.109 -16.656 1 95.06 5 THR B CA 1
ATOM 2256 C C . THR B 1 5 ? 0.521 -29.344 -15.688 1 95.06 5 THR B C 1
ATOM 2258 O O . THR B 1 5 ? 1.728 -29.594 -15.633 1 95.06 5 THR B O 1
ATOM 2261 N N . LYS B 1 6 ? -0.061 -28.375 -15.055 1 98.12 6 LYS B N 1
ATOM 2262 C CA . LYS B 1 6 ? 0.656 -27.594 -14.055 1 98.12 6 LYS B CA 1
ATOM 2263 C C . LYS B 1 6 ? 0.165 -27.906 -12.641 1 98.12 6 LYS B C 1
ATOM 2265 O O . LYS B 1 6 ? -1.015 -28.203 -12.445 1 98.12 6 LYS B O 1
ATOM 2270 N N . VAL B 1 7 ? 1.077 -27.875 -11.711 1 98.75 7 VAL B N 1
ATOM 2271 C CA . VAL B 1 7 ? 0.729 -27.953 -10.297 1 98.75 7 VAL B CA 1
ATOM 2272 C C . VAL B 1 7 ? 0.487 -26.547 -9.75 1 98.75 7 VAL B C 1
ATOM 2274 O O . VAL B 1 7 ? 1.383 -25.703 -9.773 1 98.75 7 VAL B O 1
ATOM 2277 N N . ILE B 1 8 ? -0.747 -26.312 -9.203 1 98.88 8 ILE B N 1
ATOM 2278 C CA . ILE B 1 8 ? -1.187 -24.969 -8.859 1 98.88 8 ILE B CA 1
ATOM 2279 C C . ILE B 1 8 ? -1.652 -24.922 -7.402 1 98.88 8 ILE B C 1
ATOM 2281 O O . ILE B 1 8 ? -2.463 -25.766 -6.984 1 98.88 8 ILE B O 1
ATOM 2285 N N . LEU B 1 9 ? -1.088 -24.031 -6.586 1 98.94 9 LEU B N 1
ATOM 2286 C CA . LEU B 1 9 ? -1.644 -23.703 -5.277 1 98.94 9 LEU B CA 1
ATOM 2287 C C . LEU B 1 9 ? -2.496 -22.453 -5.348 1 98.94 9 LEU B C 1
ATOM 2289 O O . LEU B 1 9 ? -2.064 -21.438 -5.898 1 98.94 9 LEU B O 1
ATOM 2293 N N . ILE B 1 10 ? -3.713 -22.516 -4.812 1 98.94 10 ILE B N 1
ATOM 2294 C CA . ILE B 1 10 ? -4.582 -21.344 -4.734 1 98.94 10 ILE B CA 1
ATOM 2295 C C . ILE B 1 10 ? -4.973 -21.094 -3.279 1 98.94 10 ILE B C 1
ATOM 2297 O O . ILE B 1 10 ? -5.418 -22.016 -2.58 1 98.94 10 ILE B O 1
ATOM 2301 N N . THR B 1 11 ? -4.785 -19.891 -2.848 1 98.88 11 THR B N 1
ATOM 2302 C CA . THR B 1 11 ? -5.215 -19.547 -1.496 1 98.88 11 THR B CA 1
ATOM 2303 C C . THR B 1 11 ? -6.629 -18.969 -1.51 1 98.88 11 THR B C 1
ATOM 2305 O O . THR B 1 11 ? -7.027 -18.312 -2.471 1 98.88 11 THR B O 1
ATOM 2308 N N . GLY B 1 12 ? -7.375 -19.156 -0.379 1 97.88 12 GLY B N 1
ATOM 2309 C CA . GLY B 1 12 ? -8.703 -18.578 -0.242 1 97.88 12 GLY B CA 1
ATOM 2310 C C . GLY B 1 12 ? -9.703 -19.156 -1.228 1 97.88 12 GLY B C 1
ATOM 2311 O O . GLY B 1 12 ? -10.25 -18.422 -2.059 1 97.88 12 GLY B O 1
ATOM 2312 N N . CYS B 1 13 ? -10.109 -20.469 -1.011 1 97.75 13 CYS B N 1
ATOM 2313 C CA . CYS B 1 13 ? -10.906 -21.141 -2.027 1 97.75 13 CYS B CA 1
ATOM 2314 C C . CYS B 1 13 ? -12.281 -21.5 -1.486 1 97.75 13 CYS B C 1
ATOM 2316 O O . CYS B 1 13 ? -12.969 -22.359 -2.049 1 97.75 13 CYS B O 1
ATOM 2318 N N . SER B 1 14 ? -12.703 -20.891 -0.416 1 95 14 SER B N 1
ATOM 2319 C CA . SER B 1 14 ? -13.977 -21.25 0.197 1 95 14 SER B CA 1
ATOM 2320 C C . SER B 1 14 ? -15.148 -20.719 -0.614 1 95 14 SER B C 1
ATOM 2322 O O . SER B 1 14 ? -16.25 -21.266 -0.546 1 95 14 SER B O 1
ATOM 2324 N N . SER B 1 15 ? -14.93 -19.625 -1.324 1 89.69 15 SER B N 1
ATOM 2325 C CA . SER B 1 15 ? -15.984 -19 -2.117 1 89.69 15 SER B CA 1
ATOM 2326 C C . SER B 1 15 ? -15.398 -18.094 -3.189 1 89.69 15 SER B C 1
ATOM 2328 O O . SER B 1 15 ? -14.18 -17.984 -3.332 1 89.69 15 SER B O 1
ATOM 2330 N N . GLY B 1 16 ? -16.234 -17.641 -4.008 1 90.19 16 GLY B N 1
ATOM 2331 C CA . GLY B 1 16 ? -15.883 -16.562 -4.91 1 90.19 16 GLY B CA 1
ATOM 2332 C C . GLY B 1 16 ? -14.898 -17 -5.988 1 90.19 16 GLY B C 1
ATOM 2333 O O . GLY B 1 16 ? -15.008 -18.094 -6.531 1 90.19 16 GLY B O 1
ATOM 2334 N N . ILE B 1 17 ? -14.055 -16.109 -6.285 1 92.56 17 ILE B N 1
ATOM 2335 C CA . ILE B 1 17 ? -13.094 -16.266 -7.371 1 92.56 17 ILE B CA 1
ATOM 2336 C C . ILE B 1 17 ? -12.227 -17.5 -7.113 1 92.56 17 ILE B C 1
ATOM 2338 O O . ILE B 1 17 ? -12.008 -18.312 -8.016 1 92.56 17 ILE B O 1
ATOM 2342 N N . GLY B 1 18 ? -11.766 -17.656 -5.848 1 96.38 18 GLY B N 1
ATOM 2343 C CA . GLY B 1 18 ? -10.922 -18.797 -5.516 1 96.38 18 GLY B CA 1
ATOM 2344 C C . GLY B 1 18 ? -11.609 -20.125 -5.738 1 96.38 18 GLY B C 1
ATOM 2345 O O . GLY B 1 18 ? -11.031 -21.031 -6.332 1 96.38 18 GLY B O 1
ATOM 2346 N N . PHE B 1 19 ? -12.805 -20.172 -5.285 1 96.06 19 PHE B N 1
ATOM 2347 C CA . PHE B 1 19 ? -13.586 -21.391 -5.434 1 96.06 19 PHE B CA 1
ATOM 2348 C C . PHE B 1 19 ? -13.789 -21.734 -6.906 1 96.06 19 PHE B C 1
ATOM 2350 O O . PHE B 1 19 ? -13.531 -22.859 -7.332 1 96.06 19 PHE B O 1
ATOM 2357 N N . ASP B 1 20 ? -14.195 -20.812 -7.684 1 95.81 20 ASP B N 1
ATOM 2358 C CA . ASP B 1 20 ? -14.461 -21.016 -9.102 1 95.81 20 ASP B CA 1
ATOM 2359 C C . ASP B 1 20 ? -13.172 -21.344 -9.859 1 95.81 20 ASP B C 1
ATOM 2361 O O . ASP B 1 20 ? -13.18 -22.141 -10.789 1 95.81 20 ASP B O 1
ATOM 2365 N N . ALA B 1 21 ? -12.125 -20.75 -9.461 1 97.62 21 ALA B N 1
ATOM 2366 C CA . ALA B 1 21 ? -10.836 -20.969 -10.117 1 97.62 21 ALA B CA 1
ATOM 2367 C C . ALA B 1 21 ? -10.375 -22.406 -9.938 1 97.62 21 ALA B C 1
ATOM 2369 O O . ALA B 1 21 ? -9.812 -23.016 -10.859 1 97.62 21 ALA B O 1
ATOM 2370 N N . VAL B 1 22 ? -10.656 -22.969 -8.766 1 98.38 22 VAL B N 1
ATOM 2371 C CA . VAL B 1 22 ? -10.266 -24.344 -8.477 1 98.38 22 VAL B CA 1
ATOM 2372 C C . VAL B 1 22 ? -10.867 -25.281 -9.516 1 98.38 22 VAL B C 1
ATOM 2374 O O . VAL B 1 22 ? -10.141 -26.047 -10.156 1 98.38 22 VAL B O 1
ATOM 2377 N N . PHE B 1 23 ? -12.078 -25.141 -9.797 1 97.81 23 PHE B N 1
ATOM 2378 C CA . PHE B 1 23 ? -12.766 -26.078 -10.672 1 97.81 23 PHE B CA 1
ATOM 2379 C C . PHE B 1 23 ? -12.469 -25.766 -12.133 1 97.81 23 PHE B C 1
ATOM 2381 O O . PHE B 1 23 ? -12.312 -26.672 -12.953 1 97.81 23 PHE B O 1
ATOM 2388 N N . ALA B 1 24 ? -12.359 -24.484 -12.453 1 97.75 24 ALA B N 1
ATOM 2389 C CA . ALA B 1 24 ? -12.047 -24.109 -13.828 1 97.75 24 ALA B CA 1
ATOM 2390 C C . ALA B 1 24 ? -10.688 -24.672 -14.25 1 97.75 24 ALA B C 1
ATOM 2392 O O . ALA B 1 24 ? -10.555 -25.234 -15.336 1 97.75 24 ALA B O 1
ATOM 2393 N N . LEU B 1 25 ? -9.703 -24.578 -13.398 1 98.25 25 LEU B N 1
ATOM 2394 C CA . LEU B 1 25 ? -8.352 -25 -13.727 1 98.25 25 LEU B CA 1
ATOM 2395 C C . LEU B 1 25 ? -8.234 -26.531 -13.648 1 98.25 25 LEU B C 1
ATOM 2397 O O . LEU B 1 25 ? -7.539 -27.141 -14.461 1 98.25 25 LEU B O 1
ATOM 2401 N N . LYS B 1 26 ? -8.945 -27.141 -12.695 1 98 26 LYS B N 1
ATOM 2402 C CA . LYS B 1 26 ? -8.977 -28.594 -12.625 1 98 26 LYS B CA 1
ATOM 2403 C C . LYS B 1 26 ? -9.609 -29.188 -13.883 1 98 26 LYS B C 1
ATOM 2405 O O . LYS B 1 26 ? -9.086 -30.156 -14.438 1 98 26 LYS B O 1
ATOM 2410 N N . ASN B 1 27 ? -10.648 -28.562 -14.328 1 97.19 27 ASN B N 1
ATOM 2411 C CA . ASN B 1 27 ? -11.359 -29.047 -15.508 1 97.19 27 ASN B CA 1
ATOM 2412 C C . ASN B 1 27 ? -10.508 -28.922 -16.766 1 97.19 27 ASN B C 1
ATOM 2414 O O . ASN B 1 27 ? -10.75 -29.609 -17.766 1 97.19 27 ASN B O 1
ATOM 2418 N N . ARG B 1 28 ? -9.555 -28.109 -16.719 1 97.12 28 ARG B N 1
ATOM 2419 C CA . ARG B 1 28 ? -8.672 -27.906 -17.859 1 97.12 28 ARG B CA 1
ATOM 2420 C C . ARG B 1 28 ? -7.465 -28.828 -17.797 1 97.12 28 ARG B C 1
ATOM 2422 O O . ARG B 1 28 ? -6.57 -28.75 -18.641 1 97.12 28 ARG B O 1
ATOM 2429 N N . GLY B 1 29 ? -7.379 -29.625 -16.719 1 97.38 29 GLY B N 1
ATOM 2430 C CA . GLY B 1 29 ? -6.391 -30.688 -16.672 1 97.38 29 GLY B CA 1
ATOM 2431 C C . GLY B 1 29 ? -5.238 -30.406 -15.727 1 97.38 29 GLY B C 1
ATOM 2432 O O . GLY B 1 29 ? -4.316 -31.203 -15.594 1 97.38 29 GLY B O 1
ATOM 2433 N N . HIS B 1 30 ? -5.262 -29.297 -14.992 1 98.44 30 HIS B N 1
ATOM 2434 C CA . HIS B 1 30 ? -4.195 -28.969 -14.047 1 98.44 30 HIS B CA 1
ATOM 2435 C C . HIS B 1 30 ? -4.402 -29.672 -12.711 1 98.44 30 HIS B C 1
ATOM 2437 O O . HIS B 1 30 ? -5.523 -30.062 -12.375 1 98.44 30 HIS B O 1
ATOM 2443 N N . ARG B 1 31 ? -3.352 -29.938 -12.039 1 98.62 31 ARG B N 1
ATOM 2444 C CA . ARG B 1 31 ? -3.439 -30.359 -10.648 1 98.62 31 ARG B CA 1
ATOM 2445 C C . ARG B 1 31 ? -3.562 -29.156 -9.719 1 98.62 31 ARG B C 1
ATOM 2447 O O . ARG B 1 31 ? -2.605 -28.406 -9.539 1 98.62 31 ARG B O 1
ATOM 2454 N N . VAL B 1 32 ? -4.703 -29.047 -9.102 1 98.81 32 VAL B N 1
ATOM 2455 C CA . VAL B 1 32 ? -4.973 -27.891 -8.281 1 98.81 32 VAL B CA 1
ATOM 2456 C C . VAL B 1 32 ? -5.02 -28.281 -6.805 1 98.81 32 VAL B C 1
ATOM 2458 O O . VAL B 1 32 ? -5.75 -29.203 -6.43 1 98.81 32 VAL B O 1
ATOM 2461 N N . ILE B 1 33 ? -4.219 -27.703 -6.035 1 98.88 33 ILE B N 1
ATOM 2462 C CA . ILE B 1 33 ? -4.277 -27.797 -4.582 1 98.88 33 ILE B CA 1
ATOM 2463 C C . ILE B 1 33 ? -4.91 -26.531 -4.008 1 98.88 33 ILE B C 1
ATOM 2465 O O . ILE B 1 33 ? -4.281 -25.469 -3.99 1 98.88 33 ILE B O 1
ATOM 2469 N N . ALA B 1 34 ? -6.129 -26.672 -3.512 1 98.88 34 ALA B N 1
ATOM 2470 C CA . ALA B 1 34 ? -6.871 -25.562 -2.932 1 98.88 34 ALA B CA 1
ATOM 2471 C C . ALA B 1 34 ? -6.496 -25.359 -1.465 1 98.88 34 ALA B C 1
ATOM 2473 O O . ALA B 1 34 ? -5.891 -26.234 -0.846 1 98.88 34 ALA B O 1
ATOM 2474 N N . SER B 1 35 ? -6.832 -24.172 -0.943 1 98.88 35 SER B N 1
ATOM 2475 C CA . SER B 1 35 ? -6.633 -23.969 0.488 1 98.88 35 SER B CA 1
ATOM 2476 C C . SER B 1 35 ? -7.699 -23.047 1.066 1 98.88 35 SER B C 1
ATOM 2478 O O . SER B 1 35 ? -8.242 -22.188 0.359 1 98.88 35 SER B O 1
ATOM 2480 N N . CYS B 1 36 ? -8.023 -23.359 2.344 1 98.19 36 CYS B N 1
ATOM 2481 C CA . CYS B 1 36 ? -8.992 -22.578 3.119 1 98.19 36 CYS B CA 1
ATOM 2482 C C . CYS B 1 36 ? -8.531 -22.422 4.562 1 98.19 36 CYS B C 1
ATOM 2484 O O . CYS B 1 36 ? -7.746 -23.234 5.059 1 98.19 36 CYS B O 1
ATOM 2486 N N . ARG B 1 37 ? -9.133 -21.406 5.172 1 98 37 ARG B N 1
ATOM 2487 C CA . ARG B 1 37 ? -8.703 -21.156 6.547 1 98 37 ARG B CA 1
ATOM 2488 C C . ARG B 1 37 ? -9.57 -21.938 7.535 1 98 37 ARG B C 1
ATOM 2490 O O . ARG B 1 37 ? -9.211 -22.078 8.703 1 98 37 ARG B O 1
ATOM 2497 N N . LYS B 1 38 ? -10.719 -22.406 7.117 1 97.88 38 LYS B N 1
ATOM 2498 C CA . LYS B 1 38 ? -11.609 -23.172 7.984 1 97.88 38 LYS B CA 1
ATOM 2499 C C . LYS B 1 38 ? -11.633 -24.641 7.59 1 97.88 38 LYS B C 1
ATOM 2501 O O . LYS B 1 38 ? -11.742 -24.969 6.406 1 97.88 38 LYS B O 1
ATOM 2506 N N . THR B 1 39 ? -11.641 -25.469 8.555 1 98.25 39 THR B N 1
ATOM 2507 C CA . THR B 1 39 ? -11.633 -26.922 8.344 1 98.25 39 THR B CA 1
ATOM 2508 C C . THR B 1 39 ? -12.867 -27.359 7.566 1 98.25 39 THR B C 1
ATOM 2510 O O . THR B 1 39 ? -12.789 -28.234 6.699 1 98.25 39 THR B O 1
ATOM 2513 N N . GLU B 1 40 ? -13.992 -26.734 7.852 1 98.38 40 GLU B N 1
ATOM 2514 C CA . GLU B 1 40 ? -15.242 -27.094 7.188 1 98.38 40 GLU B CA 1
ATOM 2515 C C . GLU B 1 40 ? -15.164 -26.844 5.684 1 98.38 40 GLU B C 1
ATOM 2517 O O . GLU B 1 40 ? -15.688 -27.625 4.887 1 98.38 40 GLU B O 1
ATOM 2522 N N . ASP B 1 41 ? -14.516 -25.812 5.32 1 98.19 41 ASP B N 1
ATOM 2523 C CA . ASP B 1 41 ? -14.367 -25.469 3.908 1 98.19 41 ASP B CA 1
ATOM 2524 C C . ASP B 1 41 ? -13.391 -26.422 3.217 1 98.19 41 ASP B C 1
ATOM 2526 O O . ASP B 1 41 ? -13.594 -26.781 2.057 1 98.19 41 ASP B O 1
ATOM 2530 N N . VAL B 1 42 ? -12.336 -26.828 3.918 1 98.62 42 VAL B N 1
ATOM 2531 C CA . VAL B 1 42 ? -11.391 -27.812 3.389 1 98.62 42 VAL B CA 1
ATOM 2532 C C . VAL B 1 42 ? -12.117 -29.125 3.102 1 98.62 42 VAL B C 1
ATOM 2534 O O . VAL B 1 42 ? -11.984 -29.688 2.014 1 98.62 42 VAL B O 1
ATOM 2537 N N . GLN B 1 43 ? -12.898 -29.531 4.043 1 98.44 43 GLN B N 1
ATOM 2538 C CA . GLN B 1 43 ? -13.617 -30.781 3.902 1 98.44 43 GLN B CA 1
ATOM 2539 C C . GLN B 1 43 ? -14.602 -30.734 2.734 1 98.44 43 GLN B C 1
ATOM 2541 O O . GLN B 1 43 ? -14.766 -31.719 2.008 1 98.44 43 GLN B O 1
ATOM 2546 N N . LYS B 1 44 ? -15.211 -29.609 2.635 1 97.94 44 LYS B N 1
ATOM 2547 C CA . LYS B 1 44 ? -16.141 -29.422 1.522 1 97.94 44 LYS B CA 1
ATOM 2548 C C . LYS B 1 44 ? -15.43 -29.625 0.183 1 97.94 44 LYS B C 1
ATOM 2550 O O . LYS B 1 44 ? -15.969 -30.281 -0.712 1 97.94 44 LYS B O 1
ATOM 2555 N N . LEU B 1 45 ? -14.273 -29.109 0.048 1 98.38 45 LEU B N 1
ATOM 2556 C CA . LEU B 1 45 ? -13.508 -29.234 -1.188 1 98.38 45 LEU B CA 1
ATOM 2557 C C . LEU B 1 45 ? -13.023 -30.672 -1.387 1 98.38 45 LEU B C 1
ATOM 2559 O O . LEU B 1 45 ? -13.094 -31.203 -2.494 1 98.38 45 LEU B O 1
ATOM 2563 N N . LEU B 1 46 ? -12.578 -31.312 -0.339 1 98.38 46 LEU B N 1
ATOM 2564 C CA . LEU B 1 46 ? -12.156 -32.719 -0.412 1 98.38 46 LEU B CA 1
ATOM 2565 C C . LEU B 1 46 ? -13.305 -33.594 -0.868 1 98.38 46 LEU B C 1
ATOM 2567 O O . LEU B 1 46 ? -13.109 -34.5 -1.706 1 98.38 46 LEU B O 1
ATOM 2571 N N . ASN B 1 47 ? -14.445 -33.312 -0.357 1 98.19 47 ASN B N 1
ATOM 2572 C CA . ASN B 1 47 ? -15.633 -34.094 -0.706 1 98.19 47 ASN B CA 1
ATOM 2573 C C . ASN B 1 47 ? -16 -33.906 -2.178 1 98.19 47 ASN B C 1
ATOM 2575 O O . ASN B 1 47 ? -16.656 -34.781 -2.758 1 98.19 47 ASN B O 1
ATOM 2579 N N . LYS B 1 48 ? -15.523 -32.875 -2.715 1 97.62 48 LYS B N 1
ATOM 2580 C CA . LYS B 1 48 ? -15.797 -32.594 -4.125 1 97.62 48 LYS B CA 1
ATOM 2581 C C . LYS B 1 48 ? -14.68 -33.125 -5.012 1 97.62 48 LYS B C 1
ATOM 2583 O O . LYS B 1 48 ? -14.648 -32.844 -6.215 1 97.62 48 LYS B O 1
ATOM 2588 N N . GLY B 1 49 ? -13.711 -33.812 -4.398 1 97.44 49 GLY B N 1
ATOM 2589 C CA . GLY B 1 49 ? -12.641 -34.438 -5.156 1 97.44 49 GLY B CA 1
ATOM 2590 C C . GLY B 1 49 ? -11.477 -33.5 -5.445 1 97.44 49 GLY B C 1
ATOM 2591 O O . GLY B 1 49 ? -10.719 -33.719 -6.387 1 97.44 49 GLY B O 1
ATOM 2592 N N . VAL B 1 50 ? -11.336 -32.469 -4.719 1 97.69 50 VAL B N 1
ATOM 2593 C CA . VAL B 1 50 ? -10.266 -31.5 -4.883 1 97.69 50 VAL B CA 1
ATOM 2594 C C . VAL B 1 50 ? -9.234 -31.672 -3.77 1 97.69 50 VAL B C 1
ATOM 2596 O O . VAL B 1 50 ? -9.594 -31.844 -2.602 1 97.69 50 VAL B O 1
ATOM 2599 N N . GLU B 1 51 ? -7.949 -31.766 -4.148 1 98.69 51 GLU B N 1
ATOM 2600 C CA . GLU B 1 51 ? -6.922 -31.672 -3.115 1 98.69 51 GLU B CA 1
ATOM 2601 C C . GLU B 1 51 ? -6.973 -30.328 -2.402 1 98.69 51 GLU B C 1
ATOM 2603 O O . GLU B 1 51 ? -7.121 -29.281 -3.045 1 98.69 51 GLU B O 1
ATOM 2608 N N . ALA B 1 52 ? -6.887 -30.391 -1.026 1 98.75 52 ALA B N 1
ATOM 2609 C CA . ALA B 1 52 ? -7.055 -29.141 -0.286 1 98.75 52 ALA B CA 1
ATOM 2610 C C . ALA B 1 52 ? -6.234 -29.156 1 1 98.75 52 ALA B C 1
ATOM 2612 O O . ALA B 1 52 ? -6.051 -30.203 1.62 1 98.75 52 ALA B O 1
ATOM 2613 N N . LEU B 1 53 ? -5.777 -27.953 1.394 1 98.75 53 LEU B N 1
ATOM 2614 C CA . LEU B 1 53 ? -4.977 -27.734 2.592 1 98.75 53 LEU B CA 1
ATOM 2615 C C . LEU B 1 53 ? -5.652 -26.719 3.512 1 98.75 53 LEU B C 1
ATOM 2617 O O . LEU B 1 53 ? -6.32 -25.797 3.043 1 98.75 53 LEU B O 1
ATOM 2621 N N . LEU B 1 54 ? -5.449 -26.922 4.801 1 98.81 54 LEU B N 1
ATOM 2622 C CA . LEU B 1 54 ? -5.766 -25.875 5.762 1 98.81 54 LEU B CA 1
ATOM 2623 C C . LEU B 1 54 ? -4.688 -24.797 5.766 1 98.81 54 LEU B C 1
ATOM 2625 O O . LEU B 1 54 ? -3.521 -25.078 6.055 1 98.81 54 LEU B O 1
ATOM 2629 N N . LEU B 1 55 ? -5.094 -23.562 5.434 1 98.88 55 LEU B N 1
ATOM 2630 C CA . LEU B 1 55 ? -4.129 -22.469 5.324 1 98.88 55 LEU B CA 1
ATOM 2631 C C . LEU B 1 55 ? -4.777 -21.125 5.656 1 98.88 55 LEU B C 1
ATOM 2633 O O . LEU B 1 55 ? -5.648 -20.656 4.922 1 98.88 55 LEU B O 1
ATOM 2637 N N . ASP B 1 56 ? -4.398 -20.641 6.801 1 98.75 56 ASP B N 1
ATOM 2638 C CA . ASP B 1 56 ? -4.711 -19.25 7.164 1 98.75 56 ASP B CA 1
ATOM 2639 C C . ASP B 1 56 ? -3.521 -18.328 6.895 1 98.75 56 ASP B C 1
ATOM 2641 O O . ASP B 1 56 ? -2.551 -18.328 7.652 1 98.75 56 ASP B O 1
ATOM 2645 N N . VAL B 1 57 ? -3.682 -17.484 5.875 1 98.69 57 VAL B N 1
ATOM 2646 C CA . VAL B 1 57 ? -2.531 -16.703 5.438 1 98.69 57 VAL B CA 1
ATOM 2647 C C . VAL B 1 57 ? -2.219 -15.617 6.469 1 98.69 57 VAL B C 1
ATOM 2649 O O . VAL B 1 57 ? -1.151 -15 6.426 1 98.69 57 VAL B O 1
ATOM 2652 N N . SER B 1 58 ? -3.154 -15.305 7.406 1 98.31 58 SER B N 1
ATOM 2653 C CA . SER B 1 58 ? -2.883 -14.297 8.422 1 98.31 58 SER B CA 1
ATOM 2654 C C . SER B 1 58 ? -2.059 -14.875 9.57 1 98.31 58 SER B C 1
ATOM 2656 O O . SER B 1 58 ? -1.624 -14.141 10.461 1 98.31 58 SER B O 1
ATOM 2658 N N . ASN B 1 59 ? -1.827 -16.172 9.562 1 98.44 59 ASN B N 1
ATOM 2659 C CA . ASN B 1 59 ? -1.095 -16.875 10.609 1 98.44 59 ASN B CA 1
ATOM 2660 C C . ASN B 1 59 ? 0.182 -17.516 10.07 1 98.44 59 ASN B C 1
ATOM 2662 O O . ASN B 1 59 ? 0.123 -18.5 9.32 1 98.44 59 ASN B O 1
ATOM 2666 N N . PRO B 1 60 ? 1.301 -17 10.547 1 98.25 60 PRO B N 1
ATOM 2667 C CA . PRO B 1 60 ? 2.562 -17.5 10 1 98.25 60 PRO B CA 1
ATOM 2668 C C . PRO B 1 60 ? 2.777 -18.984 10.289 1 98.25 60 PRO B C 1
ATOM 2670 O O . PRO B 1 60 ? 3.377 -19.703 9.477 1 98.25 60 PRO B O 1
ATOM 2673 N N . ILE B 1 61 ? 2.336 -19.484 11.336 1 98.38 61 ILE B N 1
ATOM 2674 C CA . ILE B 1 61 ? 2.479 -20.906 11.672 1 98.38 61 ILE B CA 1
ATOM 2675 C C . ILE B 1 61 ? 1.647 -21.75 10.703 1 98.38 61 ILE B C 1
ATOM 2677 O O . ILE B 1 61 ? 2.104 -22.797 10.234 1 98.38 61 ILE B O 1
ATOM 2681 N N . SER B 1 62 ? 0.464 -21.234 10.414 1 98.81 62 SER B N 1
ATOM 2682 C CA . SER B 1 62 ? -0.39 -21.922 9.445 1 98.81 62 SER B CA 1
ATOM 2683 C C . SER B 1 62 ? 0.266 -21.969 8.07 1 98.81 62 SER B C 1
ATOM 2685 O O . SER B 1 62 ? 0.23 -23 7.395 1 98.81 62 SER B O 1
ATOM 2687 N N . ILE B 1 63 ? 0.917 -20.938 7.676 1 98.88 63 ILE B N 1
ATOM 2688 C CA . ILE B 1 63 ? 1.584 -20.859 6.379 1 98.88 63 ILE B CA 1
ATOM 2689 C C . ILE B 1 63 ? 2.709 -21.891 6.316 1 98.88 63 ILE B C 1
ATOM 2691 O O . ILE B 1 63 ? 2.812 -22.641 5.352 1 98.88 63 ILE B O 1
ATOM 2695 N N . GLN B 1 64 ? 3.482 -21.953 7.371 1 98.69 64 GLN B N 1
ATOM 2696 C CA . GLN B 1 64 ? 4.613 -22.875 7.395 1 98.69 64 GLN B CA 1
ATOM 2697 C C . GLN B 1 64 ? 4.137 -24.328 7.328 1 98.69 64 GLN B C 1
ATOM 2699 O O . GLN B 1 64 ? 4.684 -25.125 6.566 1 98.69 64 GLN B O 1
ATOM 2704 N N . SER B 1 65 ? 3.137 -24.625 8.078 1 98.75 65 SER B N 1
ATOM 2705 C CA . SER B 1 65 ? 2.609 -25.984 8.125 1 98.75 65 SER B CA 1
ATOM 2706 C C . SER B 1 65 ? 1.991 -26.391 6.789 1 98.75 65 SER B C 1
ATOM 2708 O O . SER B 1 65 ? 2.252 -27.484 6.281 1 98.75 65 SER B O 1
ATOM 2710 N N . ALA B 1 66 ? 1.209 -25.516 6.254 1 98.94 66 ALA B N 1
ATOM 2711 C CA . ALA B 1 66 ? 0.549 -25.797 4.984 1 98.94 66 ALA B CA 1
ATOM 2712 C C . ALA B 1 66 ? 1.568 -25.938 3.857 1 98.94 66 ALA B C 1
ATOM 2714 O O . ALA B 1 66 ? 1.429 -26.812 2.996 1 98.94 66 ALA B O 1
ATOM 2715 N N . PHE B 1 67 ? 2.566 -25.125 3.867 1 98.88 67 PHE B N 1
ATOM 2716 C CA . PHE B 1 67 ? 3.58 -25.172 2.82 1 98.88 67 PHE B CA 1
ATOM 2717 C C . PHE B 1 67 ? 4.375 -26.469 2.893 1 98.88 67 PHE B C 1
ATOM 2719 O O . PHE B 1 67 ? 4.676 -27.078 1.862 1 98.88 67 PHE B O 1
ATOM 2726 N N . ALA B 1 68 ? 4.73 -26.844 4.098 1 98.81 68 ALA B N 1
ATOM 2727 C CA . ALA B 1 68 ? 5.414 -28.125 4.273 1 98.81 68 ALA B CA 1
ATOM 2728 C C . ALA B 1 68 ? 4.578 -29.281 3.727 1 98.81 68 ALA B C 1
ATOM 2730 O O . ALA B 1 68 ? 5.094 -30.156 3.029 1 98.81 68 ALA B O 1
ATOM 2731 N N . GLN B 1 69 ? 3.34 -29.281 3.982 1 98.81 69 GLN B N 1
ATOM 2732 C CA . GLN B 1 69 ? 2.436 -30.312 3.482 1 98.81 69 GLN B CA 1
ATOM 2733 C C . GLN B 1 69 ? 2.34 -30.266 1.96 1 98.81 69 GLN B C 1
ATOM 2735 O O . GLN B 1 69 ? 2.312 -31.312 1.304 1 98.81 69 GLN B O 1
ATOM 2740 N N . LEU B 1 70 ? 2.311 -29.062 1.423 1 98.88 70 LEU B N 1
ATOM 2741 C CA . LEU B 1 70 ? 2.273 -28.891 -0.024 1 98.88 70 LEU B CA 1
ATOM 2742 C C . LEU B 1 70 ? 3.473 -29.562 -0.686 1 98.88 70 LEU B C 1
ATOM 2744 O O . LEU B 1 70 ? 3.324 -30.25 -1.693 1 98.88 70 LEU B O 1
ATOM 2748 N N . LEU B 1 71 ? 4.648 -29.328 -0.145 1 98.69 71 LEU B N 1
ATOM 2749 C CA . LEU B 1 71 ? 5.871 -29.875 -0.726 1 98.69 71 LEU B CA 1
ATOM 2750 C C . LEU B 1 71 ? 5.859 -31.391 -0.683 1 98.69 71 LEU B C 1
ATOM 2752 O O . LEU B 1 71 ? 6.332 -32.062 -1.614 1 98.69 71 LEU B O 1
ATOM 2756 N N . ILE B 1 72 ? 5.305 -31.906 0.403 1 98.56 72 ILE B N 1
ATOM 2757 C CA . ILE B 1 72 ? 5.18 -33.344 0.501 1 98.56 72 ILE B CA 1
ATOM 2758 C C . ILE B 1 72 ? 4.215 -33.875 -0.565 1 98.56 72 ILE B C 1
ATOM 2760 O O . ILE B 1 72 ? 4.523 -34.812 -1.288 1 98.56 72 ILE B O 1
ATOM 2764 N N . MET B 1 73 ? 3.125 -33.188 -0.74 1 98.38 73 MET B N 1
ATOM 2765 C CA . MET B 1 73 ? 2.088 -33.594 -1.688 1 98.38 73 MET B CA 1
ATOM 2766 C C . MET B 1 73 ? 2.615 -33.562 -3.117 1 98.38 73 MET B C 1
ATOM 2768 O O . MET B 1 73 ? 2.201 -34.375 -3.955 1 98.38 73 MET B O 1
ATOM 2772 N N . THR B 1 74 ? 3.545 -32.656 -3.373 1 98.38 74 THR B N 1
ATOM 2773 C CA . THR B 1 74 ? 3.9 -32.406 -4.762 1 98.38 74 THR B CA 1
ATOM 2774 C C . THR B 1 74 ? 5.34 -32.812 -5.043 1 98.38 74 THR B C 1
ATOM 2776 O O . THR B 1 74 ? 5.891 -32.5 -6.098 1 98.38 74 THR B O 1
ATOM 2779 N N . SER B 1 75 ? 5.973 -33.469 -4.102 1 98.25 75 SER B N 1
ATOM 2780 C CA . SER B 1 75 ? 7.375 -33.844 -4.195 1 98.25 75 SER B CA 1
ATOM 2781 C C . SER B 1 75 ? 8.266 -32.656 -4.48 1 98.25 75 SER B C 1
ATOM 2783 O O . SER B 1 75 ? 9.18 -32.719 -5.309 1 98.25 75 SER B O 1
ATOM 2785 N N . GLY B 1 76 ? 7.871 -31.531 -3.949 1 98.44 76 GLY B N 1
ATOM 2786 C CA . GLY B 1 76 ? 8.695 -30.344 -3.979 1 98.44 76 GLY B CA 1
ATOM 2787 C C . GLY B 1 76 ? 8.5 -29.516 -5.234 1 98.44 76 GLY B C 1
ATOM 2788 O O . GLY B 1 76 ? 9.266 -28.578 -5.5 1 98.44 76 GLY B O 1
ATOM 2789 N N . HIS B 1 77 ? 7.457 -29.828 -6.023 1 98.38 77 HIS B N 1
ATOM 2790 C CA . HIS B 1 77 ? 7.25 -29.156 -7.297 1 98.38 77 HIS B CA 1
ATOM 2791 C C . HIS B 1 77 ? 6.043 -28.219 -7.234 1 98.38 77 HIS B C 1
ATOM 2793 O O . HIS B 1 77 ? 5.004 -28.578 -6.68 1 98.38 77 HIS B O 1
ATOM 2799 N N . LEU B 1 78 ? 6.188 -26.984 -7.738 1 98.81 78 LEU B N 1
ATOM 2800 C CA . LEU B 1 78 ? 5.082 -26.031 -7.828 1 98.81 78 LEU B CA 1
ATOM 2801 C C . LEU B 1 78 ? 5.254 -25.109 -9.039 1 98.81 78 LEU B C 1
ATOM 2803 O O . LEU B 1 78 ? 6.23 -24.359 -9.117 1 98.81 78 LEU B O 1
ATOM 2807 N N . ASP B 1 79 ? 4.227 -25.109 -9.898 1 98.75 79 ASP B N 1
ATOM 2808 C CA . ASP B 1 79 ? 4.324 -24.328 -11.125 1 98.75 79 ASP B CA 1
ATOM 2809 C C . ASP B 1 79 ? 3.709 -22.938 -10.953 1 98.75 79 ASP B C 1
ATOM 2811 O O . ASP B 1 79 ? 4.195 -21.969 -11.523 1 98.75 79 ASP B O 1
ATOM 2815 N N . VAL B 1 80 ? 2.584 -22.875 -10.211 1 98.94 80 VAL B N 1
ATOM 2816 C CA . VAL B 1 80 ? 1.829 -21.625 -10.133 1 98.94 80 VAL B CA 1
ATOM 2817 C C . VAL B 1 80 ? 1.339 -21.406 -8.703 1 98.94 80 VAL B C 1
ATOM 2819 O O . VAL B 1 80 ? 0.806 -22.328 -8.078 1 98.94 80 VAL B O 1
ATOM 2822 N N . LEU B 1 81 ? 1.608 -20.281 -8.18 1 98.94 81 LEU B N 1
ATOM 2823 C CA . LEU B 1 81 ? 0.963 -19.797 -6.969 1 98.94 81 LEU B CA 1
ATOM 2824 C C . LEU B 1 81 ? -0.061 -18.719 -7.293 1 98.94 81 LEU B C 1
ATOM 2826 O O . LEU B 1 81 ? 0.271 -17.719 -7.93 1 98.94 81 LEU B O 1
ATOM 2830 N N . ILE B 1 82 ? -1.296 -18.969 -6.926 1 98.94 82 ILE B N 1
ATOM 2831 C CA . ILE B 1 82 ? -2.328 -17.953 -7.035 1 98.94 82 ILE B CA 1
ATOM 2832 C C . ILE B 1 82 ? -2.697 -17.438 -5.645 1 98.94 82 ILE B C 1
ATOM 2834 O O . ILE B 1 82 ? -3.363 -18.141 -4.875 1 98.94 82 ILE B O 1
ATOM 2838 N N . ASN B 1 83 ? -2.217 -16.266 -5.359 1 98.94 83 ASN B N 1
ATOM 2839 C CA . ASN B 1 83 ? -2.604 -15.57 -4.137 1 98.94 83 ASN B CA 1
ATOM 2840 C C . ASN B 1 83 ? -3.965 -14.891 -4.281 1 98.94 83 ASN B C 1
ATOM 2842 O O . ASN B 1 83 ? -4.055 -13.766 -4.777 1 98.94 83 ASN B O 1
ATOM 2846 N N . ASN B 1 84 ? -4.957 -15.539 -3.736 1 98.25 84 ASN B N 1
ATOM 2847 C CA . ASN B 1 84 ? -6.328 -15.07 -3.883 1 98.25 84 ASN B CA 1
ATOM 2848 C C . ASN B 1 84 ? -6.941 -14.703 -2.535 1 98.25 84 ASN B C 1
ATOM 2850 O O . ASN B 1 84 ? -7.891 -13.914 -2.471 1 98.25 84 ASN B O 1
ATOM 2854 N N . ALA B 1 85 ? -6.391 -15.312 -1.466 1 97.81 85 ALA B N 1
ATOM 2855 C CA . ALA B 1 85 ? -6.934 -15.039 -0.138 1 97.81 85 ALA B CA 1
ATOM 2856 C C . ALA B 1 85 ? -6.906 -13.547 0.165 1 97.81 85 ALA B C 1
ATOM 2858 O O . ALA B 1 85 ? -5.895 -12.875 -0.063 1 97.81 85 ALA B O 1
ATOM 2859 N N . GLY B 1 86 ? -7.969 -13.023 0.618 1 95.44 86 GLY B N 1
ATOM 2860 C CA . GLY B 1 86 ? -8.109 -11.617 0.976 1 95.44 86 GLY B CA 1
ATOM 2861 C C . GLY B 1 86 ? -9.531 -11.242 1.353 1 95.44 86 GLY B C 1
ATOM 2862 O O . GLY B 1 86 ? -10.453 -12.039 1.202 1 95.44 86 GLY B O 1
ATOM 2863 N N . TYR B 1 87 ? -9.68 -10.102 1.927 1 93.31 87 TYR B N 1
ATOM 2864 C CA . TYR B 1 87 ? -10.992 -9.531 2.229 1 93.31 87 TYR B CA 1
ATOM 2865 C C . TYR B 1 87 ? -10.938 -8.008 2.24 1 93.31 87 TYR B C 1
ATOM 2867 O O . TYR B 1 87 ? -9.867 -7.418 2.045 1 93.31 87 TYR B O 1
ATOM 2875 N N . GLY B 1 88 ? -12.141 -7.426 2.338 1 93.75 88 GLY B N 1
ATOM 2876 C CA . GLY B 1 88 ? -12.211 -5.973 2.359 1 93.75 88 GLY B CA 1
ATOM 2877 C C . GLY B 1 88 ? -12.977 -5.43 3.555 1 93.75 88 GLY B C 1
ATOM 2878 O O . GLY B 1 88 ? -14.172 -5.695 3.709 1 93.75 88 GLY B O 1
ATOM 2879 N N . GLN B 1 89 ? -12.328 -4.699 4.387 1 93.81 89 GLN B N 1
ATOM 2880 C CA . GLN B 1 89 ? -12.938 -3.959 5.484 1 93.81 89 GLN B CA 1
ATOM 2881 C C . GLN B 1 89 ? -13.625 -2.695 4.98 1 93.81 89 GLN B C 1
ATOM 2883 O O . GLN B 1 89 ? -13 -1.853 4.336 1 93.81 89 GLN B O 1
ATOM 2888 N N . VAL B 1 90 ? -14.953 -2.604 5.273 1 93.06 90 VAL B N 1
ATOM 2889 C CA . VAL B 1 90 ? -15.719 -1.428 4.875 1 93.06 90 VAL B CA 1
ATOM 2890 C C . VAL B 1 90 ? -15.727 -0.405 6.012 1 93.06 90 VAL B C 1
ATOM 2892 O O . VAL B 1 90 ? -15.734 -0.774 7.188 1 93.06 90 VAL B O 1
ATOM 2895 N N . GLY B 1 91 ? -15.789 0.919 5.621 1 94.88 91 GLY B N 1
ATOM 2896 C CA . GLY B 1 91 ? -15.867 2.016 6.574 1 94.88 91 GLY B CA 1
ATOM 2897 C C . GLY B 1 91 ? -15.016 3.209 6.18 1 94.88 91 GLY B C 1
ATOM 2898 O O . GLY B 1 91 ? -14.016 3.059 5.473 1 94.88 91 GLY B O 1
ATOM 2899 N N . ALA B 1 92 ? -15.461 4.344 6.656 1 97.25 92 ALA B N 1
ATOM 2900 C CA . ALA B 1 92 ? -14.609 5.52 6.484 1 97.25 92 ALA B CA 1
ATOM 2901 C C . ALA B 1 92 ? -13.289 5.355 7.242 1 97.25 92 ALA B C 1
ATOM 2903 O O . ALA B 1 92 ? -13.273 4.809 8.344 1 97.25 92 ALA B O 1
ATOM 2904 N N . LEU B 1 93 ? -12.234 5.844 6.676 1 98.38 93 LEU B N 1
ATOM 2905 C CA . LEU B 1 93 ? -10.914 5.656 7.266 1 98.38 93 LEU B CA 1
ATOM 2906 C C . LEU B 1 93 ? -10.875 6.195 8.695 1 98.38 93 LEU B C 1
ATOM 2908 O O . LEU B 1 93 ? -10.25 5.598 9.57 1 98.38 93 LEU B O 1
ATOM 2912 N N . GLU B 1 94 ? -11.547 7.301 8.922 1 98.19 94 GLU B N 1
ATOM 2913 C CA . GLU B 1 94 ? -11.508 7.902 10.25 1 98.19 94 GLU B CA 1
ATOM 2914 C C . GLU B 1 94 ? -12.148 6.988 11.289 1 98.19 94 GLU B C 1
ATOM 2916 O O . GLU B 1 94 ? -11.961 7.184 12.492 1 98.19 94 GLU B O 1
ATOM 2921 N N . ASP B 1 95 ? -12.906 6 10.836 1 97.69 95 ASP B N 1
ATOM 2922 C CA . ASP B 1 95 ? -13.602 5.098 11.758 1 97.69 95 ASP B CA 1
ATOM 2923 C C . ASP B 1 95 ? -12.867 3.762 11.867 1 97.69 95 ASP B C 1
ATOM 2925 O O . ASP B 1 95 ? -13.281 2.893 12.641 1 97.69 95 ASP B O 1
ATOM 2929 N N . ILE B 1 96 ? -11.797 3.545 11.117 1 97.62 96 ILE B N 1
ATOM 2930 C CA . ILE B 1 96 ? -11.031 2.307 11.125 1 97.62 96 ILE B CA 1
ATOM 2931 C C . ILE B 1 96 ? -9.898 2.406 12.141 1 97.62 96 ILE B C 1
ATOM 2933 O O . ILE B 1 96 ? -8.977 3.211 11.977 1 97.62 96 ILE B O 1
ATOM 2937 N N . SER B 1 97 ? -9.945 1.588 13.188 1 97.44 97 SER B N 1
ATOM 2938 C CA . SER B 1 97 ? -8.883 1.601 14.188 1 97.44 97 SER B CA 1
ATOM 2939 C C . SER B 1 97 ? -7.594 1.01 13.625 1 97.44 97 SER B C 1
ATOM 2941 O O . SER B 1 97 ? -7.617 0.3 12.617 1 97.44 97 SER B O 1
ATOM 2943 N N . ARG B 1 98 ? -6.504 1.283 14.281 1 98.12 98 ARG B N 1
ATOM 2944 C CA . ARG B 1 98 ? -5.211 0.736 13.891 1 98.12 98 ARG B CA 1
ATOM 2945 C C . ARG B 1 98 ? -5.258 -0.787 13.82 1 98.12 98 ARG B C 1
ATOM 2947 O O . ARG B 1 98 ? -4.719 -1.39 12.891 1 98.12 98 ARG B O 1
ATOM 2954 N N . ASP B 1 99 ? -5.859 -1.395 14.781 1 97.5 99 ASP B N 1
ATOM 2955 C CA . ASP B 1 99 ? -5.93 -2.852 14.836 1 97.5 99 ASP B CA 1
ATOM 2956 C C . ASP B 1 99 ? -6.703 -3.412 13.648 1 97.5 99 ASP B C 1
ATOM 2958 O O . ASP B 1 99 ? -6.285 -4.402 13.039 1 97.5 99 ASP B O 1
ATOM 2962 N N . ILE B 1 100 ? -7.805 -2.783 13.336 1 97.19 100 ILE B N 1
ATOM 2963 C CA . ILE B 1 100 ? -8.633 -3.234 12.219 1 97.19 100 ILE B CA 1
ATOM 2964 C C . ILE B 1 100 ? -7.867 -3.059 10.906 1 97.19 100 ILE B C 1
ATOM 2966 O O . ILE B 1 100 ? -7.891 -3.938 10.047 1 97.19 100 ILE B O 1
ATOM 2970 N N . LEU B 1 101 ? -7.203 -1.95 10.773 1 98.31 101 LEU B N 1
ATOM 2971 C CA . LEU B 1 101 ? -6.375 -1.711 9.594 1 98.31 101 LEU B CA 1
ATOM 2972 C C . LEU B 1 101 ? -5.273 -2.758 9.477 1 98.31 101 LEU B C 1
ATOM 2974 O O . LEU B 1 101 ? -5.062 -3.33 8.406 1 98.31 101 LEU B O 1
ATOM 2978 N N . ARG B 1 102 ? -4.617 -3.018 10.57 1 98.19 102 ARG B N 1
ATOM 2979 C CA . ARG B 1 102 ? -3.551 -4.012 10.602 1 98.19 102 ARG B CA 1
ATOM 2980 C C . ARG B 1 102 ? -4.07 -5.391 10.211 1 98.19 102 ARG B C 1
ATOM 2982 O O . ARG B 1 102 ? -3.408 -6.121 9.469 1 98.19 102 ARG B O 1
ATOM 2989 N N . GLN B 1 103 ? -5.203 -5.715 10.68 1 97.19 103 GLN B N 1
ATOM 2990 C CA . GLN B 1 103 ? -5.793 -7.012 10.352 1 97.19 103 GLN B CA 1
ATOM 2991 C C . GLN B 1 103 ? -5.996 -7.156 8.844 1 97.19 103 GLN B C 1
ATOM 2993 O O . GLN B 1 103 ? -5.75 -8.227 8.281 1 97.19 103 GLN B O 1
ATOM 2998 N N . GLN B 1 104 ? -6.453 -6.078 8.203 1 97 104 GLN B N 1
ATOM 2999 C CA . GLN B 1 104 ? -6.578 -6.062 6.754 1 97 104 GLN B CA 1
ATOM 3000 C C . GLN B 1 104 ? -5.25 -6.402 6.086 1 97 104 GLN B C 1
ATOM 3002 O O . GLN B 1 104 ? -5.207 -7.211 5.152 1 97 104 GLN B O 1
ATOM 3007 N N . PHE B 1 105 ? -4.195 -5.859 6.566 1 98.75 105 PHE B N 1
ATOM 3008 C CA . PHE B 1 105 ? -2.889 -6.004 5.934 1 98.75 105 PHE B CA 1
ATOM 3009 C C . PHE B 1 105 ? -2.281 -7.367 6.25 1 98.75 105 PHE B C 1
ATOM 3011 O O . PHE B 1 105 ? -1.546 -7.926 5.438 1 98.75 105 PHE B O 1
ATOM 3018 N N . GLU B 1 106 ? -2.588 -7.93 7.414 1 98.69 106 GLU B N 1
ATOM 3019 C CA . GLU B 1 106 ? -2.104 -9.258 7.762 1 98.69 106 GLU B CA 1
ATOM 3020 C C . GLU B 1 106 ? -2.529 -10.289 6.719 1 98.69 106 GLU B C 1
ATOM 3022 O O . GLU B 1 106 ? -1.75 -11.18 6.359 1 98.69 106 GLU B O 1
ATOM 3027 N N . THR B 1 107 ? -3.652 -10.109 6.234 1 98.12 107 THR B N 1
ATOM 3028 C CA . THR B 1 107 ? -4.195 -11.062 5.277 1 98.12 107 THR B CA 1
ATOM 3029 C C . THR B 1 107 ? -3.826 -10.672 3.848 1 98.12 107 THR B C 1
ATOM 3031 O O . THR B 1 107 ? -3.18 -11.445 3.133 1 98.12 107 THR B O 1
ATOM 3034 N N . ASN B 1 108 ? -4.129 -9.438 3.486 1 98.5 108 ASN B N 1
ATOM 3035 C CA . ASN B 1 108 ? -4.062 -9.031 2.086 1 98.5 108 ASN B CA 1
ATOM 3036 C C . ASN B 1 108 ? -2.625 -8.797 1.638 1 98.5 108 ASN B C 1
ATOM 3038 O O . ASN B 1 108 ? -2.336 -8.797 0.439 1 98.5 108 ASN B O 1
ATOM 3042 N N . VAL B 1 109 ? -1.72 -8.523 2.607 1 98.94 109 VAL B N 1
ATOM 3043 C CA . VAL B 1 109 ? -0.398 -8.047 2.213 1 98.94 109 VAL B CA 1
ATOM 3044 C C . VAL B 1 109 ? 0.679 -8.945 2.818 1 98.94 109 VAL B C 1
ATOM 3046 O O . VAL B 1 109 ? 1.402 -9.633 2.094 1 98.94 109 VAL B O 1
ATOM 3049 N N . PHE B 1 110 ? 0.698 -9.047 4.137 1 98.94 110 PHE B N 1
ATOM 3050 C CA . PHE B 1 110 ? 1.807 -9.734 4.789 1 98.94 110 PHE B CA 1
ATOM 3051 C C . PHE B 1 110 ? 1.717 -11.242 4.57 1 98.94 110 PHE B C 1
ATOM 3053 O O . PHE B 1 110 ? 2.73 -11.898 4.324 1 98.94 110 PHE B O 1
ATOM 3060 N N . GLY B 1 111 ? 0.506 -11.789 4.699 1 98.88 111 GLY B N 1
ATOM 3061 C CA . GLY B 1 111 ? 0.319 -13.211 4.449 1 98.88 111 GLY B CA 1
ATOM 3062 C C . GLY B 1 111 ? 0.674 -13.617 3.033 1 98.88 111 GLY B C 1
ATOM 3063 O O . GLY B 1 111 ? 1.334 -14.633 2.822 1 98.88 111 GLY B O 1
ATOM 3064 N N . LEU B 1 112 ? 0.271 -12.805 2.105 1 98.81 112 LEU B N 1
ATOM 3065 C CA . LEU B 1 112 ? 0.579 -13.023 0.698 1 98.81 112 LEU B CA 1
ATOM 3066 C C . LEU B 1 112 ? 2.086 -13.055 0.468 1 98.81 112 LEU B C 1
ATOM 3068 O O . LEU B 1 112 ? 2.602 -13.984 -0.165 1 98.81 112 LEU B O 1
ATOM 3072 N N . GLN B 1 113 ? 2.789 -12.086 0.99 1 98.88 113 GLN B N 1
ATOM 3073 C CA . GLN B 1 113 ? 4.227 -11.992 0.769 1 98.88 113 GLN B CA 1
ATOM 3074 C C . GLN B 1 113 ? 4.969 -13.117 1.485 1 98.88 113 GLN B C 1
ATOM 3076 O O . GLN B 1 113 ? 5.949 -13.656 0.966 1 98.88 113 GLN B O 1
ATOM 3081 N N . ASP B 1 114 ? 4.5 -13.445 2.643 1 98.75 114 ASP B N 1
ATOM 3082 C CA . ASP B 1 114 ? 5.09 -14.516 3.443 1 98.75 114 ASP B CA 1
ATOM 3083 C C . ASP B 1 114 ? 5.07 -15.844 2.689 1 98.75 114 ASP B C 1
ATOM 3085 O O . ASP B 1 114 ? 6.105 -16.5 2.562 1 98.75 114 ASP B O 1
ATOM 3089 N N . LEU B 1 115 ? 3.975 -16.188 2.154 1 98.94 115 LEU B N 1
ATOM 3090 C CA . LEU B 1 115 ? 3.842 -17.406 1.376 1 98.94 115 LEU B CA 1
ATOM 3091 C C . LEU B 1 115 ? 4.664 -17.328 0.095 1 98.94 115 LEU B C 1
ATOM 3093 O O . LEU B 1 115 ? 5.324 -18.297 -0.284 1 98.94 115 LEU B O 1
ATOM 3097 N N . THR B 1 116 ? 4.652 -16.172 -0.537 1 98.94 116 THR B N 1
ATOM 3098 C CA . THR B 1 116 ? 5.414 -15.953 -1.759 1 98.94 116 THR B CA 1
ATOM 3099 C C . THR B 1 116 ? 6.906 -16.172 -1.512 1 98.94 116 THR B C 1
ATOM 3101 O O . THR B 1 116 ? 7.594 -16.781 -2.332 1 98.94 116 THR B O 1
ATOM 3104 N N . ASN B 1 117 ? 7.379 -15.727 -0.358 1 98.69 117 ASN B N 1
ATOM 3105 C CA . ASN B 1 117 ? 8.789 -15.891 -0.005 1 98.69 117 ASN B CA 1
ATOM 3106 C C . ASN B 1 117 ? 9.18 -17.359 0.091 1 98.69 117 ASN B C 1
ATOM 3108 O O . ASN B 1 117 ? 10.305 -17.734 -0.247 1 98.69 117 ASN B O 1
ATOM 3112 N N . LEU B 1 118 ? 8.297 -18.172 0.498 1 98.81 118 LEU B N 1
ATOM 3113 C CA . LEU B 1 118 ? 8.562 -19.609 0.617 1 98.81 118 LEU B CA 1
ATOM 3114 C C . LEU B 1 118 ? 8.578 -20.281 -0.755 1 98.81 118 LEU B C 1
ATOM 3116 O O . LEU B 1 118 ? 9.312 -21.25 -0.967 1 98.81 118 LEU B O 1
ATOM 3120 N N . VAL B 1 119 ? 7.848 -19.75 -1.701 1 98.88 119 VAL B N 1
ATOM 3121 C CA . VAL B 1 119 ? 7.625 -20.375 -2.996 1 98.88 119 VAL B CA 1
ATOM 3122 C C . VAL B 1 119 ? 8.773 -20.047 -3.943 1 98.88 119 VAL B C 1
ATOM 3124 O O . VAL B 1 119 ? 9.172 -20.875 -4.762 1 98.88 119 VAL B O 1
ATOM 3127 N N . ILE B 1 120 ? 9.352 -18.891 -3.801 1 98.81 120 ILE B N 1
ATOM 3128 C CA . ILE B 1 120 ? 10.328 -18.344 -4.746 1 98.81 120 ILE B CA 1
ATOM 3129 C C . ILE B 1 120 ? 11.523 -19.297 -4.855 1 98.81 120 ILE B C 1
ATOM 3131 O O . ILE B 1 120 ? 11.914 -19.688 -5.957 1 98.81 120 ILE B O 1
ATOM 3135 N N . PRO B 1 121 ? 12.078 -19.781 -3.691 1 98.31 121 PRO B N 1
ATOM 3136 C CA . PRO B 1 121 ? 13.211 -20.703 -3.832 1 98.31 121 PRO B CA 1
ATOM 3137 C C . PRO B 1 121 ? 12.852 -21.984 -4.57 1 98.31 121 PRO B C 1
ATOM 3139 O O . PRO B 1 121 ? 13.672 -22.516 -5.324 1 98.31 121 PRO B O 1
ATOM 3142 N N . VAL B 1 122 ? 11.68 -22.5 -4.414 1 98.75 122 VAL B N 1
ATOM 3143 C CA . VAL B 1 122 ? 11.219 -23.703 -5.094 1 98.75 122 VAL B CA 1
ATOM 3144 C C . VAL B 1 122 ? 11.18 -23.469 -6.602 1 98.75 122 VAL B C 1
ATOM 3146 O O . VAL B 1 122 ? 11.742 -24.25 -7.375 1 98.75 122 VAL B O 1
ATOM 3149 N N . MET B 1 123 ? 10.617 -22.375 -7.004 1 98.81 123 MET B N 1
ATOM 3150 C CA . MET B 1 123 ? 10.469 -22.047 -8.422 1 98.81 123 MET B CA 1
ATOM 3151 C C . MET B 1 123 ? 11.812 -21.703 -9.055 1 98.81 123 MET B C 1
ATOM 3153 O O . MET B 1 123 ? 12.055 -22.031 -10.219 1 98.81 123 MET B O 1
ATOM 3157 N N . ARG B 1 124 ? 12.609 -21.031 -8.281 1 98.31 124 ARG B N 1
ATOM 3158 C CA . ARG B 1 124 ? 13.938 -20.703 -8.789 1 98.31 124 ARG B CA 1
ATOM 3159 C C . ARG B 1 124 ? 14.734 -21.984 -9.086 1 98.31 124 ARG B C 1
ATOM 3161 O O . ARG B 1 124 ? 15.406 -22.078 -10.109 1 98.31 124 ARG B O 1
ATOM 3168 N N . GLU B 1 125 ? 14.641 -22.938 -8.164 1 97.88 125 GLU B N 1
ATOM 3169 C CA . GLU B 1 125 ? 15.312 -24.203 -8.375 1 97.88 125 GLU B CA 1
ATOM 3170 C C . GLU B 1 125 ? 14.789 -24.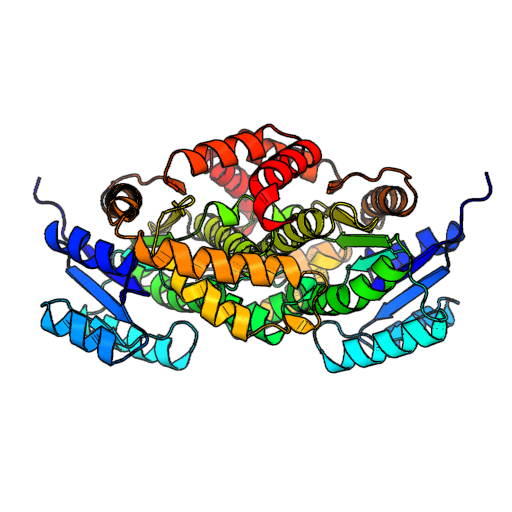906 -9.625 1 97.88 125 GLU B C 1
ATOM 3172 O O . GLU B 1 125 ? 15.555 -25.547 -10.359 1 97.88 125 GLU B O 1
ATOM 3177 N N . GLN B 1 126 ? 13.57 -24.734 -9.938 1 98 126 GLN B N 1
ATOM 3178 C CA . GLN B 1 126 ? 12.914 -25.312 -11.109 1 98 126 GLN B CA 1
ATOM 3179 C C . GLN B 1 126 ? 13.305 -24.562 -12.383 1 98 126 GLN B C 1
ATOM 3181 O O . GLN B 1 126 ? 13.102 -25.078 -13.484 1 98 126 GLN B O 1
ATOM 3186 N N . GLY B 1 127 ? 13.719 -23.344 -12.234 1 97.88 127 GLY B N 1
ATOM 3187 C CA . GLY B 1 127 ? 14.039 -22.469 -13.359 1 97.88 127 GLY B CA 1
ATOM 3188 C C . GLY B 1 127 ? 12.82 -21.844 -14.008 1 97.88 127 GLY B C 1
ATOM 3189 O O . GLY B 1 127 ? 12.922 -21.234 -15.07 1 97.88 127 GLY B O 1
ATOM 3190 N N . GLN B 1 128 ? 11.664 -22.078 -13.391 1 97.94 128 GLN B N 1
ATOM 3191 C CA . GLN B 1 128 ? 10.406 -21.531 -13.898 1 97.94 128 GLN B CA 1
ATOM 3192 C C . GLN B 1 128 ? 9.352 -21.453 -12.805 1 97.94 128 GLN B C 1
ATOM 3194 O O . GLN B 1 128 ? 9.43 -22.188 -11.812 1 97.94 128 GLN B O 1
ATOM 3199 N N . GLY B 1 129 ? 8.398 -20.609 -12.969 1 98.56 129 GLY B N 1
ATOM 3200 C CA . GLY B 1 129 ? 7.27 -20.469 -12.07 1 98.56 129 GLY B CA 1
ATOM 3201 C C . GLY B 1 129 ? 6.406 -19.266 -12.383 1 98.56 129 GLY B C 1
ATOM 3202 O O . GLY B 1 129 ? 6.801 -18.391 -13.172 1 98.56 129 GLY B O 1
ATOM 3203 N N . ARG B 1 130 ? 5.203 -19.266 -11.781 1 98.75 130 ARG B N 1
ATOM 3204 C CA . ARG B 1 130 ? 4.281 -18.141 -11.945 1 98.75 130 ARG B CA 1
ATOM 3205 C C . ARG B 1 130 ? 3.627 -17.781 -10.609 1 98.75 130 ARG B C 1
ATOM 3207 O O . ARG B 1 130 ? 3.113 -18.656 -9.906 1 98.75 130 ARG B O 1
ATOM 3214 N N . ILE B 1 131 ? 3.77 -16.562 -10.289 1 98.94 131 ILE B N 1
ATOM 3215 C CA . ILE B 1 131 ? 3.088 -16 -9.125 1 98.94 131 ILE B CA 1
ATOM 3216 C C . ILE B 1 131 ? 1.994 -15.047 -9.586 1 98.94 131 ILE B C 1
ATOM 3218 O O . ILE B 1 131 ? 2.281 -14.023 -10.211 1 98.94 131 ILE B O 1
ATOM 3222 N N . ILE B 1 132 ? 0.75 -15.422 -9.305 1 98.94 132 ILE B N 1
ATOM 3223 C CA . ILE B 1 132 ? -0.399 -14.617 -9.711 1 98.94 132 ILE B CA 1
ATOM 3224 C C . ILE B 1 132 ? -1.085 -14.039 -8.469 1 98.94 132 ILE B C 1
ATOM 3226 O O . ILE B 1 132 ? -1.584 -14.789 -7.625 1 98.94 132 ILE B O 1
ATOM 3230 N N . ASN B 1 133 ? -1.062 -12.734 -8.359 1 98.88 133 ASN B N 1
ATOM 3231 C CA . ASN B 1 133 ? -1.707 -12.031 -7.258 1 98.88 133 ASN B CA 1
ATOM 3232 C C . ASN B 1 133 ? -3.051 -11.445 -7.68 1 98.88 133 ASN B C 1
ATOM 3234 O O . ASN B 1 133 ? -3.123 -10.664 -8.633 1 98.88 133 ASN B O 1
ATOM 3238 N N . ILE B 1 134 ? -4.098 -11.836 -6.957 1 97.94 134 ILE B N 1
ATOM 3239 C CA . ILE B 1 134 ? -5.406 -11.242 -7.211 1 97.94 134 ILE B CA 1
ATOM 3240 C C . ILE B 1 134 ? -5.508 -9.891 -6.508 1 97.94 134 ILE B C 1
ATOM 3242 O O . ILE B 1 134 ? -5.723 -9.836 -5.293 1 97.94 134 ILE B O 1
ATOM 3246 N N . SER B 1 135 ? -5.359 -8.859 -7.27 1 97.06 135 SER B N 1
ATOM 3247 C CA . SER B 1 135 ? -5.496 -7.496 -6.777 1 97.06 135 SER B CA 1
ATOM 3248 C C . SER B 1 135 ? -6.91 -6.969 -6.996 1 97.06 135 SER B C 1
ATOM 3250 O O . SER B 1 135 ? -7.887 -7.637 -6.656 1 97.06 135 SER B O 1
ATOM 3252 N N . SER B 1 136 ? -7.039 -5.766 -7.348 1 94.25 136 SER B N 1
ATOM 3253 C CA . SER B 1 136 ? -8.289 -5.059 -7.602 1 94.25 136 SER B CA 1
ATOM 3254 C C . SER B 1 136 ? -8.047 -3.744 -8.336 1 94.25 136 SER B C 1
ATOM 3256 O O . SER B 1 136 ? -6.953 -3.182 -8.266 1 94.25 136 SER B O 1
ATOM 3258 N N . ILE B 1 137 ? -9.062 -3.316 -9.008 1 92.94 137 ILE B N 1
ATOM 3259 C CA . ILE B 1 137 ? -9.008 -1.964 -9.547 1 92.94 137 ILE B CA 1
ATOM 3260 C C . ILE B 1 137 ? -8.82 -0.96 -8.414 1 92.94 137 ILE B C 1
ATOM 3262 O O . ILE B 1 137 ? -8.258 0.119 -8.617 1 92.94 137 ILE B O 1
ATOM 3266 N N . LEU B 1 138 ? -9.203 -1.372 -7.242 1 95.06 138 LEU B N 1
ATOM 3267 C CA . LEU B 1 138 ? -9.078 -0.503 -6.078 1 95.06 138 LEU B CA 1
ATOM 3268 C C . LEU B 1 138 ? -7.645 -0.503 -5.555 1 95.06 138 LEU B C 1
ATOM 3270 O O . LEU B 1 138 ? -7.336 0.178 -4.574 1 95.06 138 LEU B O 1
ATOM 3274 N N . GLY B 1 139 ? -6.77 -1.212 -6.199 1 96.19 139 GLY B N 1
ATOM 3275 C CA . GLY B 1 139 ? -5.336 -1.08 -6.004 1 96.19 139 GLY B CA 1
ATOM 3276 C C . GLY B 1 139 ? -4.707 -0.024 -6.891 1 96.19 139 GLY B C 1
ATOM 3277 O O . GLY B 1 139 ? -3.504 0.233 -6.805 1 96.19 139 GLY B O 1
ATOM 3278 N N . VAL B 1 140 ? -5.574 0.57 -7.727 1 93.56 140 VAL B N 1
ATOM 3279 C CA . VAL B 1 140 ? -5.133 1.564 -8.703 1 93.56 140 VAL B CA 1
ATOM 3280 C C . VAL B 1 140 ? -5.859 2.885 -8.461 1 93.56 140 VAL B C 1
ATOM 3282 O O . VAL B 1 140 ? -5.25 3.955 -8.492 1 93.56 140 VAL B O 1
ATOM 3285 N N . VAL B 1 141 ? -7.121 2.762 -8.18 1 93.81 141 VAL B N 1
ATOM 3286 C CA . VAL B 1 141 ? -7.953 3.916 -7.855 1 93.81 141 VAL B CA 1
ATOM 3287 C C . VAL B 1 141 ? -8.648 3.691 -6.516 1 93.81 141 VAL B C 1
ATOM 3289 O O . VAL B 1 141 ? -9.086 2.578 -6.215 1 93.81 141 VAL B O 1
ATOM 3292 N N . SER B 1 142 ? -8.805 4.805 -5.777 1 95.62 142 SER B N 1
ATOM 3293 C CA . SER B 1 142 ? -9.414 4.68 -4.457 1 95.62 142 SER B CA 1
ATOM 3294 C C . SER B 1 142 ? -10.898 5.047 -4.496 1 95.62 142 SER B C 1
ATOM 3296 O O . SER B 1 142 ? -11.297 5.945 -5.242 1 95.62 142 SER B O 1
ATOM 3298 N N . MET B 1 143 ? -11.672 4.359 -3.691 1 94.31 143 MET B N 1
ATOM 3299 C CA . MET B 1 143 ? -13.086 4.672 -3.471 1 94.31 143 MET B CA 1
ATOM 3300 C C . MET B 1 143 ? -13.359 4.938 -1.995 1 94.31 143 MET B C 1
ATOM 3302 O O . MET B 1 143 ? -12.734 4.328 -1.124 1 94.31 143 MET B O 1
ATOM 3306 N N . PRO B 1 144 ? -14.328 5.812 -1.728 1 95.75 144 PRO B N 1
ATOM 3307 C CA . PRO B 1 144 ? -14.656 6.055 -0.319 1 95.75 144 PRO B CA 1
ATOM 3308 C C . PRO B 1 144 ? -15.25 4.828 0.37 1 95.75 144 PRO B C 1
ATOM 3310 O O . PRO B 1 144 ? -15.828 3.963 -0.292 1 95.75 144 PRO B O 1
ATOM 3313 N N . PHE B 1 145 ? -15.023 4.727 1.713 1 94.62 145 PHE B N 1
ATOM 3314 C CA . PHE B 1 145 ? -15.586 3.715 2.604 1 94.62 145 PHE B CA 1
ATOM 3315 C C . PHE B 1 145 ? -14.953 2.354 2.34 1 94.62 145 PHE B C 1
ATOM 3317 O O . PHE B 1 145 ? -15.469 1.326 2.779 1 94.62 145 PHE B O 1
ATOM 3324 N N . ARG B 1 146 ? -13.828 2.375 1.567 1 95.69 146 ARG B N 1
ATOM 3325 C CA . ARG B 1 146 ? -13.039 1.182 1.27 1 95.69 146 ARG B CA 1
ATOM 3326 C C . ARG B 1 146 ? -11.562 1.415 1.56 1 95.69 146 ARG B C 1
ATOM 3328 O O . ARG B 1 146 ? -10.695 0.766 0.965 1 95.69 146 ARG B O 1
ATOM 3335 N N . GLY B 1 147 ? -11.312 2.303 2.396 1 97.88 147 GLY B N 1
ATOM 3336 C CA . GLY B 1 147 ? -9.961 2.812 2.586 1 97.88 147 GLY B CA 1
ATOM 3337 C C . GLY B 1 147 ? -8.969 1.737 2.975 1 97.88 147 GLY B C 1
ATOM 3338 O O . GLY B 1 147 ? -7.852 1.692 2.445 1 97.88 147 GLY B O 1
ATOM 3339 N N . ALA B 1 148 ? -9.352 0.902 3.965 1 98.06 148 ALA B N 1
ATOM 3340 C CA . ALA B 1 148 ? -8.461 -0.177 4.375 1 98.06 148 ALA B CA 1
ATOM 3341 C C . ALA B 1 148 ? -8.172 -1.123 3.215 1 98.06 148 ALA B C 1
ATOM 3343 O O . ALA B 1 148 ? -7.023 -1.521 2.998 1 98.06 148 ALA B O 1
ATOM 3344 N N . TYR B 1 149 ? -9.148 -1.42 2.486 1 97.06 149 TYR B N 1
ATOM 3345 C CA . TYR B 1 149 ? -9.023 -2.307 1.334 1 97.06 149 TYR B CA 1
ATOM 3346 C C . TYR B 1 149 ? -8.219 -1.647 0.223 1 97.06 149 TYR B C 1
ATOM 3348 O O . TYR B 1 149 ? -7.297 -2.258 -0.329 1 97.06 149 TYR B O 1
ATOM 3356 N N . ASN B 1 150 ? -8.539 -0.364 -0.113 1 97.88 150 ASN B N 1
ATOM 3357 C CA . ASN B 1 150 ? -7.762 0.373 -1.101 1 97.88 150 ASN B CA 1
ATOM 3358 C C . ASN B 1 150 ? -6.266 0.31 -0.796 1 97.88 150 ASN B C 1
ATOM 3360 O O . ASN B 1 150 ? -5.473 -0.118 -1.638 1 97.88 150 ASN B O 1
ATOM 3364 N N . ALA B 1 151 ? -5.961 0.699 0.4 1 98.88 151 ALA B N 1
ATOM 3365 C CA . ALA B 1 151 ? -4.559 0.782 0.799 1 98.88 151 ALA B CA 1
ATOM 3366 C C . ALA B 1 151 ? -3.873 -0.577 0.687 1 98.88 151 ALA B C 1
ATOM 3368 O O . ALA B 1 151 ? -2.73 -0.668 0.233 1 98.88 151 ALA B O 1
ATOM 3369 N N . SER B 1 152 ? -4.531 -1.618 1.093 1 98.81 152 SER B N 1
ATOM 3370 C CA . SER B 1 152 ? -3.951 -2.957 1.034 1 98.81 152 SER B CA 1
ATOM 3371 C C . SER B 1 152 ? -3.695 -3.385 -0.407 1 98.81 152 SER B C 1
ATOM 3373 O O . SER B 1 152 ? -2.676 -4.008 -0.703 1 98.81 152 SER B O 1
ATOM 3375 N N . LYS B 1 153 ? -4.625 -3.074 -1.259 1 98.5 153 LYS B N 1
ATOM 3376 C CA . LYS B 1 153 ? -4.465 -3.488 -2.648 1 98.5 153 LYS B CA 1
ATOM 3377 C C . LYS B 1 153 ? -3.443 -2.611 -3.369 1 98.5 153 LYS B C 1
ATOM 3379 O O . LYS B 1 153 ? -2.725 -3.084 -4.254 1 98.5 153 LYS B O 1
ATOM 3384 N N . TYR B 1 154 ? -3.316 -1.328 -2.936 1 98.75 154 TYR B N 1
ATOM 3385 C CA . TYR B 1 154 ? -2.189 -0.523 -3.396 1 98.75 154 TYR B CA 1
ATOM 3386 C C . TYR B 1 154 ? -0.864 -1.167 -3.008 1 98.75 154 TYR B C 1
ATOM 3388 O O . TYR B 1 154 ? 0.04 -1.29 -3.838 1 98.75 154 TYR B O 1
ATOM 3396 N N . ALA B 1 155 ? -0.792 -1.525 -1.787 1 98.94 155 ALA B N 1
ATOM 3397 C CA . ALA B 1 155 ? 0.425 -2.176 -1.311 1 98.94 155 ALA B CA 1
ATOM 3398 C C . ALA B 1 155 ? 0.715 -3.445 -2.107 1 98.94 155 ALA B C 1
ATOM 3400 O O . ALA B 1 155 ? 1.866 -3.715 -2.459 1 98.94 155 ALA B O 1
ATOM 3401 N N . LEU B 1 156 ? -0.316 -4.219 -2.383 1 98.88 156 LEU B N 1
ATOM 3402 C CA . LEU B 1 156 ? -0.177 -5.449 -3.154 1 98.88 156 LEU B CA 1
ATOM 3403 C C . LEU B 1 156 ? 0.368 -5.156 -4.551 1 98.88 156 LEU B C 1
ATOM 3405 O O . LEU B 1 156 ? 1.227 -5.887 -5.051 1 98.88 156 LEU B O 1
ATOM 3409 N N . GLU B 1 157 ? -0.096 -4.125 -5.16 1 98.62 157 GLU B N 1
ATOM 3410 C CA . GLU B 1 157 ? 0.44 -3.707 -6.453 1 98.62 157 GLU B CA 1
ATOM 3411 C C . GLU B 1 157 ? 1.922 -3.357 -6.348 1 98.62 157 GLU B C 1
ATOM 3413 O O . GLU B 1 157 ? 2.723 -3.766 -7.195 1 98.62 157 GLU B O 1
ATOM 3418 N N . GLY B 1 158 ? 2.248 -2.604 -5.316 1 98.69 158 GLY B N 1
ATOM 3419 C CA . GLY B 1 158 ? 3.645 -2.254 -5.102 1 98.69 158 GLY B CA 1
ATOM 3420 C C . GLY B 1 158 ? 4.539 -3.463 -4.91 1 98.69 158 GLY B C 1
ATOM 3421 O O . GLY B 1 158 ? 5.637 -3.521 -5.469 1 98.69 158 GLY B O 1
ATOM 3422 N N . LEU B 1 159 ? 4.074 -4.422 -4.148 1 98.88 159 LEU B N 1
ATOM 3423 C CA . LEU B 1 159 ? 4.812 -5.664 -3.947 1 98.88 159 LEU B CA 1
ATOM 3424 C C . LEU B 1 159 ? 4.984 -6.414 -5.266 1 98.88 159 LEU B C 1
ATOM 3426 O O . LEU B 1 159 ? 6.082 -6.887 -5.574 1 98.88 159 LEU B O 1
ATOM 3430 N N . SER B 1 160 ? 3.916 -6.488 -6.031 1 98.88 160 SER B N 1
ATOM 3431 C CA . SER B 1 160 ? 3.928 -7.246 -7.277 1 98.88 160 SER B CA 1
ATOM 3432 C C . SER B 1 160 ? 4.879 -6.625 -8.289 1 98.88 160 SER B C 1
ATOM 3434 O O . SER B 1 160 ? 5.656 -7.332 -8.938 1 98.88 160 SER B O 1
ATOM 3436 N N . ASP B 1 161 ? 4.812 -5.328 -8.414 1 98.5 161 ASP B N 1
ATOM 3437 C CA . ASP B 1 161 ? 5.723 -4.621 -9.305 1 98.5 161 ASP B CA 1
ATOM 3438 C C . ASP B 1 161 ? 7.176 -4.84 -8.898 1 98.5 161 ASP B C 1
ATOM 3440 O O . ASP B 1 161 ? 8.047 -5.059 -9.742 1 98.5 161 ASP B O 1
ATOM 3444 N N . THR B 1 162 ? 7.441 -4.777 -7.652 1 98.62 162 THR B N 1
ATOM 3445 C CA . THR B 1 162 ? 8.789 -4.965 -7.133 1 98.62 162 THR B CA 1
ATOM 3446 C C . THR B 1 162 ? 9.289 -6.379 -7.434 1 98.62 162 THR B C 1
ATOM 3448 O O . THR B 1 162 ? 10.406 -6.555 -7.93 1 98.62 162 THR B O 1
ATOM 3451 N N . LEU B 1 163 ? 8.445 -7.332 -7.125 1 98.88 163 LEU B N 1
ATOM 3452 C CA . LEU B 1 163 ? 8.82 -8.727 -7.34 1 98.88 163 LEU B CA 1
ATOM 3453 C C . LEU B 1 163 ? 9.117 -8.984 -8.812 1 98.88 163 LEU B C 1
ATOM 3455 O O . LEU B 1 163 ? 10.055 -9.719 -9.133 1 98.88 163 LEU B O 1
ATOM 3459 N N . ARG B 1 164 ? 8.32 -8.43 -9.672 1 98.25 164 ARG B N 1
ATOM 3460 C CA . ARG B 1 164 ? 8.562 -8.617 -11.102 1 98.25 164 ARG B CA 1
ATOM 3461 C C . ARG B 1 164 ? 9.953 -8.148 -11.492 1 98.25 164 ARG B C 1
ATOM 3463 O O . ARG B 1 164 ? 10.641 -8.805 -12.281 1 98.25 164 ARG B O 1
ATOM 3470 N N . LEU B 1 165 ? 10.375 -7.047 -10.906 1 97.44 165 LEU B N 1
ATOM 3471 C CA . LEU B 1 165 ? 11.695 -6.496 -11.18 1 97.44 165 LEU B CA 1
ATOM 3472 C C . LEU B 1 165 ? 12.789 -7.371 -10.578 1 97.44 165 LEU B C 1
ATOM 3474 O O . LEU B 1 165 ? 13.758 -7.711 -11.25 1 97.44 165 LEU B O 1
ATOM 3478 N N . GLU B 1 166 ? 12.609 -7.785 -9.391 1 98.19 166 GLU B N 1
ATOM 3479 C CA . GLU B 1 166 ? 13.641 -8.508 -8.648 1 98.19 166 GLU B CA 1
ATOM 3480 C C . GLU B 1 166 ? 13.805 -9.93 -9.18 1 98.19 166 GLU B C 1
ATOM 3482 O O . GLU B 1 166 ? 14.875 -10.523 -9.055 1 98.19 166 GLU B O 1
ATOM 3487 N N . LEU B 1 167 ? 12.75 -10.445 -9.797 1 98.25 167 LEU B N 1
ATOM 3488 C CA . LEU B 1 167 ? 12.781 -11.82 -10.273 1 98.25 167 LEU B CA 1
ATOM 3489 C C . LEU B 1 167 ? 13.023 -11.875 -11.773 1 98.25 167 LEU B C 1
ATOM 3491 O O . LEU B 1 167 ? 12.93 -12.938 -12.391 1 98.25 167 LEU B O 1
ATOM 3495 N N . SER B 1 168 ? 13.297 -10.719 -12.32 1 96.25 168 SER B N 1
ATOM 3496 C CA . SER B 1 168 ? 13.594 -10.68 -13.75 1 96.25 168 SER B CA 1
ATOM 3497 C C . SER B 1 168 ? 14.758 -11.609 -14.094 1 96.25 168 SER B C 1
ATOM 3499 O O . SER B 1 168 ? 15.781 -11.609 -13.414 1 96.25 168 SER B O 1
ATOM 3501 N N . GLY B 1 169 ? 14.562 -12.461 -15.07 1 95 169 GLY B N 1
ATOM 3502 C CA . GLY B 1 169 ? 15.602 -13.367 -15.523 1 95 169 GLY B CA 1
ATOM 3503 C C . GLY B 1 169 ? 15.586 -14.711 -14.82 1 95 169 GLY B C 1
ATOM 3504 O O . GLY B 1 169 ? 16.312 -15.633 -15.203 1 95 169 GLY B O 1
ATOM 3505 N N . SER B 1 170 ? 14.742 -14.898 -13.805 1 96.88 170 SER B N 1
ATOM 3506 C CA . SER B 1 170 ? 14.719 -16.125 -13.016 1 96.88 170 SER B CA 1
ATOM 3507 C C . SER B 1 170 ? 13.828 -17.188 -13.664 1 96.88 170 SER B C 1
ATOM 3509 O O . SER B 1 170 ? 13.844 -18.344 -13.266 1 96.88 170 SER B O 1
ATOM 3511 N N . GLY B 1 171 ? 13.055 -16.734 -14.625 1 97.88 171 GLY B N 1
ATOM 3512 C CA . GLY B 1 171 ? 12.047 -17.625 -15.18 1 97.88 171 GLY B CA 1
ATOM 3513 C C . GLY B 1 171 ? 10.734 -17.594 -14.414 1 97.88 171 GLY B C 1
ATOM 3514 O O . GLY B 1 171 ? 9.766 -18.234 -14.805 1 97.88 171 GLY B O 1
ATOM 3515 N N . ILE B 1 172 ? 10.695 -16.828 -13.352 1 98.62 172 ILE B N 1
ATOM 3516 C CA . ILE B 1 172 ? 9.477 -16.703 -12.555 1 98.62 172 ILE B CA 1
ATOM 3517 C C . ILE B 1 172 ? 8.711 -15.453 -12.992 1 98.62 172 ILE B C 1
ATOM 3519 O O . ILE B 1 172 ? 9.227 -14.336 -12.898 1 98.62 172 ILE B O 1
ATOM 3523 N N . ASN B 1 173 ? 7.48 -15.633 -13.492 1 98.62 173 ASN B N 1
ATOM 3524 C CA . ASN B 1 173 ? 6.613 -14.523 -13.867 1 98.62 173 ASN B CA 1
ATOM 3525 C C . ASN B 1 173 ? 5.746 -14.07 -12.695 1 98.62 173 ASN B C 1
ATOM 3527 O O . ASN B 1 173 ? 5.195 -14.898 -11.969 1 98.62 173 ASN B O 1
ATOM 3531 N N . VAL B 1 174 ? 5.68 -12.766 -12.508 1 98.81 174 VAL B N 1
ATOM 3532 C CA . VAL B 1 174 ? 4.797 -12.18 -11.508 1 98.81 174 VAL B CA 1
ATOM 3533 C C . VAL B 1 174 ? 3.678 -11.406 -12.203 1 98.81 174 VAL B C 1
ATOM 3535 O O . VAL B 1 174 ? 3.941 -10.5 -12.992 1 98.81 174 VAL B O 1
ATOM 3538 N N . ILE B 1 175 ? 2.436 -11.805 -11.883 1 98.81 175 ILE B N 1
ATOM 3539 C CA . ILE B 1 175 ? 1.271 -11.312 -12.609 1 98.81 175 ILE B CA 1
ATOM 3540 C C . ILE B 1 175 ? 0.228 -10.789 -11.625 1 98.81 175 ILE B C 1
ATOM 3542 O O . ILE B 1 175 ? 0.032 -11.367 -10.555 1 98.81 175 ILE B O 1
ATOM 3546 N N . THR B 1 176 ? -0.415 -9.688 -11.984 1 98.38 176 THR B N 1
ATOM 3547 C CA . THR B 1 176 ? -1.552 -9.219 -11.195 1 98.38 176 THR B CA 1
ATOM 3548 C C . THR B 1 176 ? -2.842 -9.297 -12.008 1 98.38 176 THR B C 1
ATOM 3550 O O . THR B 1 176 ? -2.85 -8.984 -13.203 1 98.38 176 THR B O 1
ATOM 3553 N N . ILE B 1 177 ? -3.875 -9.883 -11.391 1 97.44 177 ILE B N 1
ATOM 3554 C CA . ILE B 1 177 ? -5.242 -9.766 -11.891 1 97.44 177 ILE B CA 1
ATOM 3555 C C . ILE B 1 177 ? -5.965 -8.633 -11.164 1 97.44 177 ILE B C 1
ATOM 3557 O O . ILE B 1 177 ? -5.977 -8.586 -9.93 1 97.44 177 ILE B O 1
ATOM 3561 N N . GLU B 1 178 ? -6.559 -7.711 -11.906 1 95.44 178 GLU B N 1
ATOM 3562 C CA . GLU B 1 178 ? -7.168 -6.52 -11.328 1 95.44 178 GLU B CA 1
ATOM 3563 C C . GLU B 1 178 ? -8.656 -6.441 -11.656 1 95.44 178 GLU B C 1
ATOM 3565 O O . GLU B 1 178 ? -9.062 -5.699 -12.547 1 95.44 178 GLU B O 1
ATOM 3570 N N . PRO B 1 179 ? -9.445 -7.109 -10.836 1 91.81 179 PRO B N 1
ATOM 3571 C CA . PRO B 1 179 ? -10.883 -7.102 -11.094 1 91.81 179 PRO B CA 1
ATOM 3572 C C . PRO B 1 179 ? -11.539 -5.762 -10.766 1 91.81 179 PRO B C 1
ATOM 3574 O O . PRO B 1 179 ? -11.133 -5.094 -9.812 1 91.81 179 PRO B O 1
ATOM 3577 N N . GLY B 1 180 ? -12.461 -5.336 -11.555 1 85 180 GLY B N 1
ATOM 3578 C CA . GLY B 1 180 ? -13.398 -4.285 -11.18 1 85 180 GLY B CA 1
ATOM 3579 C C . GLY B 1 180 ? -14.555 -4.785 -10.344 1 85 180 GLY B C 1
ATOM 3580 O O . GLY B 1 180 ? -14.508 -5.895 -9.805 1 85 180 GLY B O 1
ATOM 3581 N N . PRO B 1 181 ? -15.555 -3.791 -10.125 1 67.5 181 PRO B N 1
ATOM 3582 C CA . PRO B 1 181 ? -16.719 -4.262 -9.367 1 67.5 181 PRO B CA 1
ATOM 3583 C C . PRO B 1 181 ? -17.344 -5.52 -9.961 1 67.5 181 PRO B C 1
ATOM 3585 O O . PRO B 1 181 ? -17.547 -5.59 -11.18 1 67.5 181 PRO B O 1
ATOM 3588 N N . ILE B 1 182 ? -17.125 -6.578 -9.258 1 54.75 182 ILE B N 1
ATOM 3589 C CA . ILE B 1 182 ? -17.781 -7.82 -9.672 1 54.75 182 ILE B CA 1
ATOM 3590 C C . ILE B 1 182 ? -19 -8.086 -8.797 1 54.75 182 ILE B C 1
ATOM 3592 O O . ILE B 1 182 ? -19.016 -7.715 -7.617 1 54.75 182 ILE B O 1
ATOM 3596 N N . ASN B 1 183 ? -20.109 -8.062 -9.281 1 45.22 183 ASN B N 1
ATOM 3597 C CA . ASN B 1 183 ? -21.25 -8.461 -8.469 1 45.22 183 ASN B CA 1
ATOM 3598 C C . ASN B 1 183 ? -20.922 -9.664 -7.59 1 45.22 183 ASN B C 1
ATOM 3600 O O . ASN B 1 183 ? -21.188 -10.805 -7.969 1 45.22 183 ASN B O 1
ATOM 3604 N N . SER B 1 184 ? -19.766 -9.719 -7.043 1 45.88 184 SER B N 1
ATOM 3605 C CA . SER B 1 184 ? -19.484 -10.875 -6.199 1 45.88 184 SER B CA 1
ATOM 3606 C C . SER B 1 184 ? -20.109 -10.711 -4.812 1 45.88 184 SER B C 1
ATOM 3608 O O . SER B 1 184 ? -20.422 -9.594 -4.395 1 45.88 184 SER B O 1
ATOM 3610 N N . ARG B 1 185 ? -20.562 -11.805 -4.207 1 40.66 185 ARG B N 1
ATOM 3611 C CA . ARG B 1 185 ? -20.922 -11.93 -2.799 1 40.66 185 ARG B CA 1
ATOM 3612 C C . ARG B 1 185 ? -19.969 -11.148 -1.91 1 40.66 185 ARG B C 1
ATOM 3614 O O . ARG B 1 185 ? -20.109 -11.133 -0.687 1 40.66 185 ARG B O 1
ATOM 3621 N N . PHE B 1 186 ? -18.75 -10.852 -2.4 1 42.28 186 PHE B N 1
ATOM 3622 C CA . PHE B 1 186 ? -17.75 -10.172 -1.591 1 42.28 186 PHE B CA 1
ATOM 3623 C C . PHE B 1 186 ? -18.359 -8.984 -0.86 1 42.28 186 PHE B C 1
ATOM 3625 O O . PHE B 1 186 ? -18.062 -8.758 0.317 1 42.28 186 PHE B O 1
ATOM 3632 N N . ARG B 1 187 ? -19.281 -8.258 -1.548 1 48.81 187 ARG B N 1
ATOM 3633 C CA . ARG B 1 187 ? -19.859 -7.062 -0.943 1 48.81 187 ARG B CA 1
ATOM 3634 C C . ARG B 1 187 ? -20.672 -7.414 0.295 1 48.81 187 ARG B C 1
ATOM 3636 O O . ARG B 1 187 ? -20.656 -6.68 1.283 1 48.81 187 ARG B O 1
ATOM 3643 N N . ASP B 1 188 ? -21.266 -8.516 0.126 1 47.16 188 ASP B N 1
ATOM 3644 C CA . ASP B 1 188 ? -22.359 -8.688 1.072 1 47.16 188 ASP B CA 1
ATOM 3645 C C . ASP B 1 188 ? -21.844 -9.109 2.445 1 47.16 188 ASP B C 1
ATOM 3647 O O . ASP B 1 188 ? -22.219 -8.531 3.465 1 47.16 188 ASP B O 1
ATOM 3651 N N . ASN B 1 189 ? -21.109 -10.234 2.453 1 48.84 189 ASN B N 1
ATOM 3652 C CA . ASN B 1 189 ? -20.703 -10.719 3.77 1 48.84 189 ASN B CA 1
ATOM 3653 C C . ASN B 1 189 ? -19.734 -9.75 4.453 1 48.84 189 ASN B C 1
ATOM 3655 O O . ASN B 1 189 ? -19.75 -9.625 5.68 1 48.84 189 ASN B O 1
ATOM 3659 N N . ALA B 1 190 ? -19.156 -8.898 3.576 1 57.56 190 ALA B N 1
ATOM 3660 C CA . ALA B 1 190 ? -18.109 -8.008 4.082 1 57.56 190 ALA B CA 1
ATOM 3661 C C . ALA B 1 190 ? -18.719 -6.781 4.754 1 57.56 190 ALA B C 1
ATOM 3663 O O . ALA B 1 190 ? -18.203 -6.309 5.773 1 57.56 190 ALA B O 1
ATOM 3664 N N . VAL B 1 191 ? -19.891 -6.5 4.367 1 61.31 191 VAL B N 1
ATOM 3665 C CA . VAL B 1 191 ? -20.422 -5.242 4.879 1 61.31 191 VAL B CA 1
ATOM 3666 C C . VAL B 1 191 ? -20.875 -5.426 6.328 1 61.31 191 VAL B C 1
ATOM 3668 O O . VAL B 1 191 ? -20.516 -4.637 7.203 1 61.31 191 VAL B O 1
ATOM 3671 N N . ASP B 1 192 ? -21.5 -6.492 6.535 1 65.75 192 ASP B N 1
ATOM 3672 C CA . ASP B 1 192 ? -22.047 -6.68 7.875 1 65.75 192 ASP B CA 1
ATOM 3673 C C . ASP B 1 192 ? -20.938 -6.906 8.891 1 65.75 192 ASP B C 1
ATOM 3675 O O . ASP B 1 192 ? -20.859 -6.207 9.906 1 65.75 192 ASP B O 1
ATOM 3679 N N . LEU B 1 193 ? -20.078 -7.711 8.5 1 73.38 193 LEU B N 1
ATOM 3680 C CA . LEU B 1 193 ? -19 -8.023 9.438 1 73.38 193 LEU B CA 1
ATOM 3681 C C . LEU B 1 193 ? -18.078 -6.824 9.609 1 73.38 193 LEU B C 1
ATOM 3683 O O . LEU B 1 193 ? -17.609 -6.547 10.719 1 73.38 193 LEU B O 1
ATOM 3687 N N . SER B 1 194 ? -18 -6.059 8.57 1 81.44 194 SER B N 1
ATOM 3688 C CA . SER B 1 194 ? -17.109 -4.898 8.602 1 81.44 194 SER B CA 1
ATOM 3689 C C . SER B 1 194 ? -17.688 -3.791 9.484 1 81.44 194 SER B C 1
ATOM 3691 O O . SER B 1 194 ? -16.953 -3.182 10.273 1 81.44 194 SER B O 1
ATOM 3693 N N . LEU B 1 195 ? -18.969 -3.66 9.359 1 83.5 195 LEU B N 1
ATOM 3694 C CA . LEU B 1 195 ? -19.562 -2.527 10.047 1 83.5 195 LEU B CA 1
ATOM 3695 C C . LEU B 1 195 ? -19.734 -2.822 11.539 1 83.5 195 LEU B C 1
ATOM 3697 O O . LEU B 1 195 ? -19.859 -1.899 12.344 1 83.5 195 LEU B O 1
ATOM 3701 N N . GLN B 1 196 ? -19.641 -4.102 11.828 1 82.75 196 GLN B N 1
ATOM 3702 C CA . GLN B 1 196 ? -19.672 -4.469 13.242 1 82.75 196 GLN B CA 1
ATOM 3703 C C . GLN B 1 196 ? -18.375 -4.098 13.938 1 82.75 196 GLN B C 1
ATOM 3705 O O . GLN B 1 196 ? -18.328 -3.98 15.164 1 82.75 196 GLN B O 1
ATOM 3710 N N . GLN B 1 197 ? -17.438 -3.818 13.195 1 87.38 197 GLN B N 1
ATOM 3711 C CA . GLN B 1 197 ? -16.109 -3.576 13.758 1 87.38 197 GLN B CA 1
ATOM 3712 C C . GLN B 1 197 ? -15.859 -2.084 13.945 1 87.38 197 GLN B C 1
ATOM 3714 O O . GLN B 1 197 ? -14.805 -1.686 14.445 1 87.38 197 GLN B O 1
ATOM 3719 N N . ILE B 1 198 ? -16.797 -1.244 13.5 1 90.44 198 ILE B N 1
ATOM 3720 C CA . ILE B 1 198 ? -16.562 0.19 13.617 1 90.44 198 ILE B CA 1
ATOM 3721 C C . ILE B 1 198 ? -17.641 0.825 14.484 1 90.44 198 ILE B C 1
ATOM 3723 O O . ILE B 1 198 ? -18.734 0.275 14.625 1 90.44 198 ILE B O 1
ATOM 3727 N N . PRO B 1 199 ? -17.328 1.936 15.117 1 90.69 199 PRO B N 1
ATOM 3728 C CA . PRO B 1 199 ? -18.328 2.633 15.938 1 90.69 199 PRO B CA 1
ATOM 3729 C C . PRO B 1 199 ? -19.328 3.426 15.102 1 90.69 199 PRO B C 1
ATOM 3731 O O . PRO B 1 199 ? -19.281 4.66 15.086 1 90.69 199 PRO B O 1
ATOM 3734 N N . MET B 1 200 ? -20.328 2.805 14.641 1 90.06 200 MET B N 1
ATOM 3735 C CA . MET B 1 200 ? -21.219 3.385 13.648 1 90.06 200 MET B CA 1
ATOM 3736 C C . MET B 1 200 ? -22.031 4.535 14.25 1 90.06 200 MET B C 1
ATOM 3738 O O . MET B 1 200 ? -22.141 5.598 13.648 1 90.06 200 MET B O 1
ATOM 3742 N N . GLU B 1 201 ? -22.453 4.348 15.438 1 90.38 201 GLU B N 1
ATOM 3743 C CA . GLU B 1 201 ? -23.375 5.309 16.031 1 90.38 201 GLU B CA 1
ATOM 3744 C C . GLU B 1 201 ? -22.656 6.594 16.438 1 90.38 201 GLU B C 1
ATOM 3746 O O . GLU B 1 201 ? -23.281 7.66 16.5 1 90.38 201 GLU B O 1
ATOM 3751 N N . LYS B 1 202 ? -21.422 6.574 16.609 1 93.25 202 LYS B N 1
ATOM 3752 C CA . LYS B 1 202 ? -20.672 7.746 17.031 1 93.25 202 LYS B CA 1
ATOM 3753 C C . LYS B 1 202 ? -19.953 8.391 15.836 1 93.25 202 LYS B C 1
ATOM 3755 O O . LYS B 1 202 ? -19.312 9.43 15.977 1 93.25 202 LYS B O 1
ATOM 3760 N N . SER B 1 203 ? -20.188 7.797 14.695 1 95.5 203 SER B N 1
ATOM 3761 C CA . SER B 1 203 ? -19.438 8.227 13.516 1 95.5 203 SER B CA 1
ATOM 3762 C C . SER B 1 203 ? -20.094 9.43 12.852 1 95.5 203 SER B C 1
ATOM 3764 O O . SER B 1 203 ? -21.312 9.562 12.867 1 95.5 203 SER B O 1
ATOM 3766 N N . TYR B 1 204 ? -19.234 10.281 12.305 1 95.25 204 TYR B N 1
ATOM 3767 C CA . TYR B 1 204 ? -19.719 11.344 11.438 1 95.25 204 TYR B CA 1
ATOM 3768 C C . TYR B 1 204 ? -20.562 10.781 10.297 1 95.25 204 TYR B C 1
ATOM 3770 O O . TYR B 1 204 ? -21.531 11.406 9.867 1 95.25 204 TYR B O 1
ATOM 3778 N N . PHE B 1 205 ? -20.297 9.531 9.891 1 95.75 205 PHE B N 1
ATOM 3779 C CA . PHE B 1 205 ? -20.922 8.914 8.727 1 95.75 205 PHE B CA 1
ATOM 3780 C C . PHE B 1 205 ? -22.031 7.965 9.156 1 95.75 205 PHE B C 1
ATOM 3782 O O . PHE B 1 205 ? -22.344 7.004 8.453 1 95.75 205 PHE B O 1
ATOM 3789 N N . LYS B 1 206 ? -22.609 8.133 10.25 1 94.81 206 LYS B N 1
ATOM 3790 C CA . LYS B 1 206 ? -23.625 7.246 10.812 1 94.81 206 LYS B CA 1
ATOM 3791 C C . LYS B 1 206 ? -24.781 7.043 9.836 1 94.81 206 LYS B C 1
ATOM 3793 O O . LYS B 1 206 ? -25.25 5.922 9.641 1 94.81 206 LYS B O 1
ATOM 3798 N N . ASN B 1 207 ? -25.25 8.117 9.195 1 94 207 ASN B N 1
ATOM 3799 C CA . ASN B 1 207 ? -26.359 8.016 8.266 1 94 207 ASN B CA 1
ATOM 3800 C C . ASN B 1 207 ? -25.984 7.23 7.016 1 94 207 ASN B C 1
ATOM 3802 O O . ASN B 1 207 ? -26.781 6.434 6.516 1 94 207 ASN B O 1
ATOM 3806 N N . GLN B 1 208 ? -24.797 7.457 6.566 1 92.06 208 GLN B N 1
ATOM 3807 C CA . GLN B 1 208 ? -24.312 6.703 5.418 1 92.06 208 GLN B CA 1
ATOM 3808 C C . GLN B 1 208 ? -24.219 5.211 5.734 1 92.06 208 GLN B C 1
ATOM 3810 O O . GLN B 1 208 ? -24.578 4.371 4.906 1 92.06 208 GLN B O 1
ATOM 3815 N N . TYR B 1 209 ? -23.766 4.883 6.922 1 91.5 209 TYR B N 1
ATOM 3816 C CA . TYR B 1 209 ? -23.672 3.49 7.34 1 91.5 209 TYR B CA 1
ATOM 3817 C C . TYR B 1 209 ? -25.047 2.84 7.41 1 91.5 209 TYR B C 1
ATOM 3819 O O . TYR B 1 209 ? -25.219 1.692 6.996 1 91.5 209 TYR B O 1
ATOM 3827 N N . ARG B 1 210 ? -26 3.57 7.953 1 89.19 210 ARG B N 1
ATOM 3828 C CA . ARG B 1 210 ? -27.359 3.053 8.039 1 89.19 210 ARG B CA 1
ATOM 3829 C C . ARG B 1 210 ? -27.922 2.756 6.652 1 89.19 210 ARG B C 1
ATOM 3831 O O . ARG B 1 210 ? -28.578 1.73 6.445 1 89.19 210 ARG B O 1
ATOM 3838 N N . ASN B 1 211 ? -27.641 3.668 5.777 1 87.88 211 ASN B N 1
ATOM 3839 C CA . ASN B 1 211 ? -28.094 3.469 4.402 1 87.88 211 ASN B CA 1
ATOM 3840 C C . ASN B 1 211 ? -27.422 2.254 3.77 1 87.88 211 ASN B C 1
ATOM 3842 O O . ASN B 1 211 ? -28.062 1.49 3.047 1 87.88 211 ASN B O 1
ATOM 3846 N N . MET B 1 212 ? -26.172 2.098 4.047 1 84.69 212 MET B N 1
ATOM 3847 C CA . MET B 1 212 ? -25.422 0.958 3.518 1 84.69 212 MET B CA 1
ATOM 3848 C C . MET B 1 212 ? -26 -0.355 4.043 1 84.69 212 MET B C 1
ATOM 3850 O O . MET B 1 212 ? -26.141 -1.318 3.287 1 84.69 212 MET B O 1
ATOM 3854 N N . LEU B 1 213 ? -26.266 -0.384 5.25 1 82.75 213 LEU B N 1
ATOM 3855 C CA . LEU B 1 213 ? -26.828 -1.581 5.871 1 82.75 213 LEU B CA 1
ATOM 3856 C C . LEU B 1 213 ? -28.203 -1.896 5.297 1 82.75 213 LEU B C 1
ATOM 3858 O O . LEU B 1 213 ? -28.531 -3.061 5.059 1 82.75 213 LEU B O 1
ATOM 3862 N N . SER B 1 214 ? -28.953 -0.883 5.059 1 80.5 214 SER B N 1
ATOM 3863 C CA . SER B 1 214 ? -30.297 -1.064 4.523 1 80.5 214 SER B CA 1
ATOM 3864 C C . SER B 1 214 ? -30.266 -1.583 3.09 1 80.5 214 SER B C 1
ATOM 3866 O O . SER B 1 214 ? -31.047 -2.463 2.721 1 80.5 214 SER B O 1
ATOM 3868 N N . ASN B 1 215 ? -29.375 -1.003 2.324 1 77.12 215 ASN B N 1
ATOM 3869 C CA . ASN B 1 215 ? -29.234 -1.417 0.931 1 77.12 215 ASN B CA 1
ATOM 3870 C C . ASN B 1 215 ? -28.703 -2.838 0.818 1 77.12 215 ASN B C 1
ATOM 3872 O O . ASN B 1 215 ? -29.078 -3.584 -0.084 1 77.12 215 ASN B O 1
ATOM 3876 N N . PHE B 1 216 ? -27.797 -3.064 1.653 1 70 216 PHE B N 1
ATOM 3877 C CA . PHE B 1 216 ? -27.234 -4.406 1.689 1 70 216 PHE B CA 1
ATOM 3878 C C . PHE B 1 216 ? -28.312 -5.441 2.002 1 70 216 PHE B C 1
ATOM 3880 O O . PHE B 1 216 ? -28.359 -6.496 1.365 1 70 216 PHE B O 1
ATOM 3887 N N . LYS B 1 217 ? -29.031 -5.23 2.826 1 64.56 217 LYS B N 1
ATOM 3888 C CA . LYS B 1 217 ? -30.109 -6.141 3.213 1 64.56 217 LYS B CA 1
ATOM 3889 C C . LYS B 1 217 ? -31.109 -6.328 2.076 1 64.56 217 LYS B C 1
ATOM 3891 O O . LYS B 1 217 ? -31.625 -7.43 1.868 1 64.56 217 LYS B O 1
ATOM 3896 N N . GLN B 1 218 ? -31.219 -5.387 1.278 1 59.12 218 GLN B N 1
ATOM 3897 C CA . GLN B 1 218 ? -32.156 -5.449 0.161 1 59.12 218 GLN B CA 1
ATOM 3898 C C . GLN B 1 218 ? -31.562 -6.215 -1.015 1 59.12 218 GLN B C 1
ATOM 3900 O O . GLN B 1 218 ? -32.25 -7.016 -1.656 1 59.12 218 GLN B O 1
ATOM 3905 N N . LYS B 1 219 ? -30.312 -5.984 -1.35 1 55.66 219 LYS B N 1
ATOM 3906 C CA . LYS B 1 219 ? -29.672 -6.621 -2.498 1 55.66 219 LYS B CA 1
ATOM 3907 C C . LYS B 1 219 ? -29.391 -8.094 -2.223 1 55.66 219 LYS B C 1
ATOM 3909 O O . LYS B 1 219 ? -29.406 -8.914 -3.143 1 55.66 219 LYS B O 1
ATOM 3914 N N . LYS B 1 220 ? -28.859 -8.594 -1.149 1 53.81 220 LYS B N 1
ATOM 3915 C CA . LYS B 1 220 ? -28.719 -10.023 -0.885 1 53.81 220 LYS B CA 1
ATOM 3916 C C . LYS B 1 220 ? -29.906 -10.805 -1.426 1 53.81 220 LYS B C 1
ATOM 3918 O O . LYS B 1 220 ? -29.766 -11.938 -1.88 1 53.81 220 LYS B O 1
ATOM 3923 N N . ALA B 1 221 ? -31.109 -10.273 -1.503 1 44.75 221 ALA B N 1
ATOM 3924 C CA . ALA B 1 221 ? -32.281 -10.969 -2.055 1 44.75 221 ALA B CA 1
ATOM 3925 C C . ALA B 1 221 ? -32.125 -11.18 -3.559 1 44.75 221 ALA B C 1
ATOM 3927 O O . ALA B 1 221 ? -32.594 -12.18 -4.102 1 44.75 221 ALA B O 1
ATOM 3928 N N . ASP B 1 222 ? -31.547 -10.266 -4.168 1 41.22 222 ASP B N 1
ATOM 3929 C CA . ASP B 1 222 ? -31.516 -10.344 -5.625 1 41.22 222 ASP B CA 1
ATOM 3930 C C . ASP B 1 222 ? -30.188 -10.922 -6.117 1 41.22 222 ASP B C 1
ATOM 3932 O O . ASP B 1 222 ? -29.984 -11.055 -7.324 1 41.22 222 ASP B O 1
ATOM 3936 N N . SER B 1 223 ? -29.266 -11.195 -5.355 1 40.81 223 SER B N 1
ATOM 3937 C CA . SER B 1 223 ? -27.875 -11.266 -5.82 1 40.81 223 SER B CA 1
ATOM 3938 C C . SER B 1 223 ? -27.578 -12.625 -6.441 1 40.81 223 SER B C 1
ATOM 3940 O O . SER B 1 223 ? -26.859 -13.438 -5.848 1 40.81 223 SER B O 1
ATOM 3942 N N . PHE B 1 224 ? -28.5 -13.258 -7.059 1 34.97 224 PHE B N 1
ATOM 3943 C CA . PHE B 1 224 ? -28.125 -14.484 -7.754 1 34.97 224 PHE B CA 1
ATOM 3944 C C . PHE B 1 224 ? -26.969 -14.227 -8.719 1 34.97 224 PHE B C 1
ATOM 3946 O O . PHE B 1 224 ? -26.719 -15.031 -9.609 1 34.97 224 PHE B O 1
ATOM 3953 N N . PHE B 1 225 ? -26.516 -13.102 -9.047 1 38.59 225 PHE B N 1
ATOM 3954 C CA . PHE B 1 225 ? -25.734 -12.844 -10.25 1 38.59 225 PHE B CA 1
ATOM 3955 C C . PHE B 1 225 ? -24.344 -13.492 -10.156 1 38.59 225 PHE B C 1
ATOM 3957 O O . PHE B 1 225 ? -23.469 -12.977 -9.469 1 38.59 225 PHE B O 1
ATOM 3964 N N . THR B 1 226 ? -24 -14.805 -10.25 1 42.88 226 THR B N 1
ATOM 3965 C CA . THR B 1 226 ? -23.031 -15.844 -10.586 1 42.88 226 THR B CA 1
ATOM 3966 C C . THR B 1 226 ? -22.188 -15.422 -11.789 1 42.88 226 THR B C 1
ATOM 3968 O O . THR B 1 226 ? -21.141 -16.016 -12.062 1 42.88 226 THR B O 1
ATOM 3971 N N . ARG B 1 227 ? -22.688 -14.688 -12.852 1 48.88 227 ARG B N 1
ATOM 3972 C CA . ARG B 1 227 ? -22.078 -14.367 -14.133 1 48.88 227 ARG B CA 1
ATOM 3973 C C . ARG B 1 227 ? -20.719 -13.688 -13.93 1 48.88 227 ARG B C 1
ATOM 3975 O O . ARG B 1 227 ? -19.906 -13.633 -14.859 1 48.88 227 ARG B O 1
ATOM 3982 N N . ASP B 1 228 ? -20.297 -13.305 -12.609 1 62.12 228 ASP B N 1
ATOM 3983 C CA . ASP B 1 228 ? -19.406 -12.18 -12.375 1 62.12 228 ASP B CA 1
ATOM 3984 C C . ASP B 1 228 ? -17.969 -12.664 -12.141 1 62.12 228 ASP B C 1
ATOM 3986 O O . ASP B 1 228 ? -17.016 -12.016 -12.57 1 62.12 228 ASP B O 1
ATOM 3990 N N . THR B 1 229 ? -17.797 -14.062 -11.891 1 84.75 229 THR B N 1
ATOM 3991 C CA . THR B 1 229 ? -16.406 -14.453 -11.727 1 84.75 229 THR B CA 1
ATOM 3992 C C . THR B 1 229 ? -15.828 -14.953 -13.047 1 84.75 229 THR B C 1
ATOM 3994 O O . THR B 1 229 ? -14.609 -15.055 -13.195 1 84.75 229 THR B O 1
ATOM 3997 N N . ASP B 1 230 ? -16.703 -15.133 -14.047 1 88.25 230 ASP B N 1
ATOM 3998 C CA . ASP B 1 230 ? -16.281 -15.727 -15.312 1 88.25 230 ASP B CA 1
ATOM 3999 C C . ASP B 1 230 ? -15.234 -14.867 -16.016 1 88.25 230 ASP B C 1
ATOM 4001 O O . ASP B 1 230 ? -14.266 -15.398 -16.562 1 88.25 230 ASP B O 1
ATOM 4005 N N . ALA B 1 231 ? -15.5 -13.648 -15.922 1 90 231 ALA B N 1
ATOM 4006 C CA . ALA B 1 231 ? -14.547 -12.742 -16.562 1 90 231 ALA B CA 1
ATOM 4007 C C . ALA B 1 231 ? -13.172 -12.836 -15.914 1 90 231 ALA B C 1
ATOM 4009 O O . ALA B 1 231 ? -12.148 -12.805 -16.594 1 90 231 ALA B O 1
ATOM 4010 N N . VAL B 1 232 ? -13.156 -12.961 -14.625 1 94 232 VAL B N 1
ATOM 4011 C CA . VAL B 1 232 ? -11.906 -13.078 -13.891 1 94 232 VAL B CA 1
ATOM 4012 C C . VAL B 1 232 ? -11.234 -14.414 -14.211 1 94 232 VAL B C 1
ATOM 4014 O O . VAL B 1 232 ? -10.031 -14.469 -14.453 1 94 232 VAL B O 1
ATOM 4017 N N . ILE B 1 233 ? -12.047 -15.461 -14.312 1 95.81 233 ILE B N 1
ATOM 4018 C CA . ILE B 1 233 ? -11.531 -16.797 -14.547 1 95.81 233 ILE B CA 1
ATOM 4019 C C . ILE B 1 233 ? -10.883 -16.875 -15.93 1 95.81 233 ILE B C 1
ATOM 4021 O O . ILE B 1 233 ? -9.828 -17.5 -16.094 1 95.81 233 ILE B O 1
ATOM 4025 N N . LYS B 1 234 ? -11.484 -16.266 -16.875 1 95.19 234 LYS B N 1
ATOM 4026 C CA . LYS B 1 234 ? -10.93 -16.266 -18.234 1 95.19 234 LYS B CA 1
ATOM 4027 C C . LYS B 1 234 ? -9.531 -15.664 -18.25 1 95.19 234 LYS B C 1
ATOM 4029 O O . LYS B 1 234 ? -8.617 -16.234 -18.859 1 95.19 234 LYS B O 1
ATOM 4034 N N . LYS B 1 235 ? -9.375 -14.562 -17.594 1 96.06 235 LYS B N 1
ATOM 4035 C CA . LYS B 1 235 ? -8.078 -13.906 -17.531 1 96.06 235 LYS B CA 1
ATOM 4036 C C . LYS B 1 235 ? -7.086 -14.727 -16.703 1 96.06 235 LYS B C 1
ATOM 4038 O O . LYS B 1 235 ? -5.898 -14.789 -17.031 1 96.06 235 LYS B O 1
ATOM 4043 N N . LEU B 1 236 ? -7.586 -15.305 -15.68 1 97.44 236 LEU B N 1
ATOM 4044 C CA . LEU B 1 236 ? -6.75 -16.141 -14.828 1 97.44 236 LEU B CA 1
ATOM 4045 C C . LEU B 1 236 ? -6.211 -17.344 -15.602 1 97.44 236 LEU B C 1
ATOM 4047 O O . LEU B 1 236 ? -5.027 -17.672 -15.5 1 97.44 236 LEU B O 1
ATOM 4051 N N . VAL B 1 237 ? -7.047 -17.969 -16.406 1 97.81 237 VAL B N 1
ATOM 4052 C CA . VAL B 1 237 ? -6.645 -19.109 -17.234 1 97.81 237 VAL B CA 1
ATOM 4053 C C . VAL B 1 237 ? -5.555 -18.672 -18.203 1 97.81 237 VAL B C 1
ATOM 4055 O O . VAL B 1 237 ? -4.551 -19.375 -18.375 1 97.81 237 VAL B O 1
ATOM 4058 N N . HIS B 1 238 ? -5.723 -17.516 -18.781 1 97.69 238 HIS B N 1
ATOM 4059 C CA . HIS B 1 238 ? -4.691 -17.016 -19.688 1 97.69 238 HIS B CA 1
ATOM 4060 C C . HIS B 1 238 ? -3.377 -16.797 -18.938 1 97.69 238 HIS B C 1
ATOM 4062 O O . HIS B 1 238 ? -2.309 -17.141 -19.453 1 97.69 238 HIS B O 1
ATOM 4068 N N . ALA B 1 239 ? -3.49 -16.234 -17.797 1 98.31 239 ALA B N 1
ATOM 4069 C CA . ALA B 1 239 ? -2.303 -15.969 -16.984 1 98.31 239 ALA B CA 1
ATOM 4070 C C . ALA B 1 239 ? -1.578 -17.266 -16.625 1 98.31 239 ALA B C 1
ATOM 4072 O O . ALA B 1 239 ? -0.349 -17.281 -16.531 1 98.31 239 ALA B O 1
ATOM 4073 N N . VAL B 1 240 ? -2.279 -18.328 -16.453 1 98.38 240 VAL B N 1
ATOM 4074 C CA . VAL B 1 240 ? -1.731 -19.609 -16.047 1 98.38 240 VAL B CA 1
ATOM 4075 C C . VAL B 1 240 ? -1.143 -20.344 -17.25 1 98.38 240 VAL B C 1
ATOM 4077 O O . VAL B 1 240 ? -0.062 -20.922 -17.156 1 98.38 240 VAL B O 1
ATOM 4080 N N . GLU B 1 241 ? -1.751 -20.203 -18.406 1 97.88 241 GLU B N 1
ATOM 4081 C CA . GLU B 1 241 ? -1.459 -21.125 -19.5 1 97.88 241 GLU B CA 1
ATOM 4082 C C . GLU B 1 241 ? -0.633 -20.469 -20.594 1 97.88 241 GLU B C 1
ATOM 4084 O O . GLU B 1 241 ? 0.02 -21.141 -21.375 1 97.88 241 GLU B O 1
ATOM 4089 N N . SER B 1 242 ? -0.728 -19.156 -20.656 1 96.75 242 SER B N 1
ATOM 4090 C CA . SER B 1 242 ? -0.044 -18.469 -21.75 1 96.75 242 SER B CA 1
ATOM 4091 C C . SER B 1 242 ? 1.469 -18.625 -21.641 1 96.75 242 SER B C 1
ATOM 4093 O O . SER B 1 242 ? 2.021 -18.594 -20.547 1 96.75 242 SER B O 1
ATOM 4095 N N . ARG B 1 243 ? 2.115 -18.734 -22.75 1 94.94 243 ARG B N 1
ATOM 4096 C CA . ARG B 1 243 ? 3.574 -18.766 -22.781 1 94.94 243 ARG B CA 1
ATOM 4097 C C . ARG B 1 243 ? 4.164 -17.422 -22.391 1 94.94 243 ARG B C 1
ATOM 4099 O O . ARG B 1 243 ? 5.238 -17.359 -21.781 1 94.94 243 ARG B O 1
ATOM 4106 N N . LYS B 1 244 ? 3.432 -16.391 -22.781 1 94.81 244 LYS B N 1
ATOM 4107 C CA . LYS B 1 244 ? 3.861 -15.023 -22.469 1 94.81 244 LYS B CA 1
ATOM 4108 C C . LYS B 1 244 ? 2.75 -14.242 -21.781 1 94.81 244 LYS B C 1
ATOM 4110 O O . LYS B 1 244 ? 2.186 -13.312 -22.359 1 94.81 244 LYS B O 1
ATOM 4115 N N . PRO B 1 245 ? 2.516 -14.57 -20.562 1 96.75 245 PRO B N 1
ATOM 4116 C CA . PRO B 1 245 ? 1.457 -13.844 -19.859 1 96.75 245 PRO B CA 1
ATOM 4117 C C . PRO B 1 245 ? 1.771 -12.359 -19.688 1 96.75 245 PRO B C 1
ATOM 4119 O O . PRO B 1 245 ? 2.941 -11.969 -19.688 1 96.75 245 PRO B O 1
ATOM 4122 N N . LYS B 1 246 ? 0.714 -11.578 -19.656 1 96.69 246 LYS B N 1
ATOM 4123 C CA . LYS B 1 246 ? 0.87 -10.156 -19.344 1 96.69 246 LYS B CA 1
ATOM 4124 C C . LYS B 1 246 ? 1.201 -9.945 -17.875 1 96.69 246 LYS B C 1
ATOM 4126 O O . LYS B 1 246 ? 0.812 -10.75 -17.016 1 96.69 246 LYS B O 1
ATOM 4131 N N . PRO B 1 247 ? 1.887 -8.844 -17.609 1 97.44 247 PRO B N 1
ATOM 4132 C CA . PRO B 1 247 ? 2.18 -8.57 -16.203 1 97.44 247 PRO B CA 1
ATOM 4133 C C . PRO B 1 247 ? 0.933 -8.195 -15.406 1 97.44 247 PRO B C 1
ATOM 4135 O O . PRO B 1 247 ? 0.879 -8.422 -14.195 1 97.44 247 PRO B O 1
ATOM 4138 N N . LYS B 1 248 ? -0.009 -7.516 -16.047 1 97 248 LYS B N 1
ATOM 4139 C CA . LYS B 1 248 ? -1.235 -7.074 -15.398 1 97 248 LYS B CA 1
ATOM 4140 C C . LYS B 1 248 ? -2.455 -7.34 -16.281 1 97 248 LYS B C 1
ATOM 4142 O O . LYS B 1 248 ? -2.412 -7.129 -17.484 1 97 248 LYS B O 1
ATOM 4147 N N . TYR B 1 249 ? -3.535 -7.883 -15.633 1 95.44 249 TYR B N 1
ATOM 4148 C CA . TYR B 1 249 ? -4.793 -8.172 -16.312 1 95.44 249 TYR B CA 1
ATOM 4149 C C . TYR B 1 249 ? -5.949 -7.418 -15.664 1 95.44 249 TYR B C 1
ATOM 4151 O O . TYR B 1 249 ? -6.57 -7.91 -14.719 1 95.44 249 TYR B O 1
ATOM 4159 N N . PRO B 1 250 ? -6.266 -6.223 -16.125 1 92.56 250 PRO B N 1
ATOM 4160 C CA . PRO B 1 250 ? -7.543 -5.656 -15.688 1 92.56 250 PRO B CA 1
ATOM 4161 C C . PRO B 1 250 ? -8.742 -6.48 -16.141 1 92.56 250 PRO B C 1
ATOM 4163 O O . PRO B 1 250 ? -8.734 -7.027 -17.25 1 92.56 250 PRO B O 1
ATOM 4166 N N . VAL B 1 251 ? -9.664 -6.633 -15.234 1 88.62 251 VAL B N 1
ATOM 4167 C CA . VAL B 1 251 ? -10.828 -7.449 -15.562 1 88.62 251 VAL B CA 1
ATOM 4168 C C . VAL B 1 251 ? -12.094 -6.594 -15.5 1 88.62 251 VAL B C 1
ATOM 4170 O O . VAL B 1 251 ? -12.344 -5.914 -14.508 1 88.62 251 VAL B O 1
ATOM 4173 N N . THR B 1 252 ? -12.914 -6.668 -16.516 1 78.44 252 THR B N 1
ATOM 4174 C CA . THR B 1 252 ? -14.195 -6.012 -16.781 1 78.44 252 THR B CA 1
ATOM 4175 C C . THR B 1 252 ? -13.977 -4.59 -17.297 1 78.44 252 THR B C 1
ATOM 4177 O O . THR B 1 252 ? -12.883 -4.039 -17.172 1 78.44 252 THR B O 1
ATOM 4180 N N . PHE B 1 253 ? -14.969 -4.051 -17.859 1 73 253 PHE B N 1
ATOM 4181 C CA . PHE B 1 253 ? -14.922 -2.752 -18.516 1 73 253 PHE B CA 1
ATOM 4182 C C . PHE B 1 253 ? -14.711 -1.634 -17.516 1 73 253 PHE B C 1
ATOM 4184 O O . PHE B 1 253 ? -13.891 -0.743 -17.719 1 73 253 PHE B O 1
ATOM 4191 N N . PRO B 1 254 ? -15.375 -1.759 -16.453 1 74.88 254 PRO B N 1
ATOM 4192 C CA . PRO B 1 254 ? -15.148 -0.685 -15.477 1 74.88 254 PRO B CA 1
ATOM 4193 C C . PRO B 1 254 ? -13.688 -0.583 -15.039 1 74.88 254 PRO B C 1
ATOM 4195 O O . PRO B 1 254 ? -13.188 0.518 -14.797 1 74.88 254 PRO B O 1
ATOM 4198 N N . ALA B 1 255 ? -13.031 -1.658 -15.031 1 79.94 255 ALA B N 1
ATOM 4199 C CA . ALA B 1 255 ? -11.625 -1.628 -14.641 1 79.94 255 ALA B CA 1
ATOM 4200 C C . ALA B 1 255 ? -10.789 -0.866 -15.664 1 79.94 255 ALA B C 1
ATOM 4202 O O . ALA B 1 255 ? -10.016 0.027 -15.305 1 79.94 255 ALA B O 1
ATOM 4203 N N . TYR B 1 256 ? -10.977 -1.198 -16.891 1 78.56 256 TYR B N 1
ATOM 4204 C CA . TYR B 1 256 ? -10.242 -0.508 -17.953 1 78.56 256 TYR B CA 1
ATOM 4205 C C . TYR B 1 256 ? -10.578 0.979 -17.969 1 78.56 256 TYR B C 1
ATOM 4207 O O . TYR B 1 256 ? -9.695 1.817 -18.172 1 78.56 256 TYR B O 1
ATOM 4215 N N . PHE B 1 257 ? -11.82 1.221 -17.734 1 81.38 257 PHE B N 1
ATOM 4216 C CA . PHE B 1 257 ? -12.297 2.598 -17.766 1 81.38 257 PHE B CA 1
ATOM 4217 C C . PHE B 1 257 ? -11.656 3.422 -16.656 1 81.38 257 PHE B C 1
ATOM 4219 O O . PHE B 1 257 ? -11.109 4.496 -16.906 1 81.38 257 PHE B O 1
ATOM 4226 N N . LEU B 1 258 ? -11.625 2.922 -15.5 1 83.19 258 LEU B N 1
ATOM 4227 C CA . LEU B 1 258 ? -11.078 3.646 -14.359 1 83.19 258 LEU B CA 1
ATOM 4228 C C . LEU B 1 258 ? -9.562 3.795 -14.477 1 83.19 258 LEU B C 1
ATOM 4230 O O . LEU B 1 258 ? -9.008 4.824 -14.094 1 83.19 258 LEU B O 1
ATOM 4234 N N . ILE B 1 259 ? -8.945 2.803 -15 1 84.12 259 ILE B N 1
ATOM 4235 C CA . ILE B 1 259 ? -7.508 2.887 -15.234 1 84.12 259 ILE B CA 1
ATOM 4236 C C . ILE B 1 259 ? -7.215 3.99 -16.25 1 84.12 259 ILE B C 1
ATOM 4238 O O . ILE B 1 259 ? -6.266 4.758 -16.078 1 84.12 259 ILE B O 1
ATOM 4242 N N . GLY B 1 260 ? -8.016 4.023 -17.281 1 84.06 260 GLY B N 1
ATOM 4243 C CA . GLY B 1 260 ? -7.887 5.09 -18.266 1 84.06 260 GLY B CA 1
ATOM 4244 C C . GLY B 1 260 ? -8.062 6.477 -17.672 1 84.06 260 GLY B C 1
ATOM 4245 O O . GLY B 1 260 ? -7.305 7.395 -17.984 1 84.06 260 GLY B O 1
ATOM 4246 N N . LEU B 1 261 ? -9.07 6.617 -16.828 1 84 261 LEU B N 1
ATOM 4247 C CA . LEU B 1 261 ? -9.305 7.898 -16.172 1 84 261 LEU B CA 1
ATOM 4248 C C . LEU B 1 261 ? -8.109 8.305 -15.32 1 84 261 LEU B C 1
ATOM 4250 O O . LEU B 1 261 ? -7.703 9.469 -15.328 1 84 261 LEU B O 1
ATOM 4254 N N . LYS B 1 262 ? -7.574 7.371 -14.602 1 86.12 262 LYS B N 1
ATOM 4255 C CA . LYS B 1 262 ? -6.41 7.641 -13.758 1 86.12 262 LYS B CA 1
ATOM 4256 C C . LYS B 1 262 ? -5.227 8.117 -14.594 1 86.12 262 LYS B C 1
ATOM 4258 O O . LYS B 1 262 ? -4.457 8.977 -14.156 1 86.12 262 LYS B O 1
ATOM 4263 N N . ARG B 1 263 ? -5.121 7.59 -15.781 1 84.12 263 ARG B N 1
ATOM 4264 C CA . ARG B 1 263 ? -4.004 7.898 -16.672 1 84.12 263 ARG B CA 1
ATOM 4265 C C . ARG B 1 263 ? -4.148 9.289 -17.266 1 84.12 263 ARG B C 1
ATOM 4267 O O . ARG B 1 263 ? -3.16 10.008 -17.438 1 84.12 263 ARG B O 1
ATOM 4274 N N . PHE B 1 264 ? -5.355 9.719 -17.453 1 85.88 264 PHE B N 1
ATOM 4275 C CA . PHE B 1 264 ? -5.512 10.898 -18.281 1 85.88 264 PHE B CA 1
ATOM 4276 C C . PHE B 1 264 ? -6.051 12.07 -17.469 1 85.88 264 PHE B C 1
ATOM 4278 O O . PHE B 1 264 ? -5.906 13.227 -17.875 1 85.88 264 PHE B O 1
ATOM 4285 N N . PHE B 1 265 ? -6.711 11.828 -16.406 1 87.44 265 PHE B N 1
ATOM 4286 C CA . PHE B 1 265 ? -7.297 12.898 -15.609 1 87.44 265 PHE B CA 1
ATOM 4287 C C . PHE B 1 265 ? -6.285 13.445 -14.609 1 87.44 265 PHE B C 1
ATOM 4289 O O . PHE B 1 265 ? -5.41 12.711 -14.141 1 87.44 265 PHE B O 1
ATOM 4296 N N . THR B 1 266 ? -6.484 14.734 -14.422 1 90.25 266 THR B N 1
ATOM 4297 C CA . THR B 1 266 ? -5.828 15.258 -13.227 1 90.25 266 THR B CA 1
ATOM 4298 C C . THR B 1 266 ? -6.414 14.633 -11.969 1 90.25 266 THR B C 1
ATOM 4300 O O . THR B 1 266 ? -7.52 14.086 -11.992 1 90.25 266 THR B O 1
ATOM 4303 N N . THR B 1 267 ? -5.66 14.695 -10.922 1 92.69 267 THR B N 1
ATOM 4304 C CA . THR B 1 267 ? -6.129 14.141 -9.656 1 92.69 267 THR B CA 1
ATOM 4305 C C . THR B 1 267 ? -7.457 14.773 -9.25 1 92.69 267 THR B C 1
ATOM 4307 O O . THR B 1 267 ? -8.375 14.07 -8.805 1 92.69 267 THR B O 1
ATOM 4310 N N . ARG B 1 268 ? -7.66 16.062 -9.422 1 94.94 268 ARG B N 1
ATOM 4311 C CA . ARG B 1 268 ? -8.883 16.766 -9.055 1 94.94 268 ARG B CA 1
ATOM 4312 C C . ARG B 1 268 ? -10.078 16.25 -9.859 1 94.94 268 ARG B C 1
ATOM 4314 O O . ARG B 1 268 ? -11.156 16.031 -9.305 1 94.94 268 ARG B O 1
ATOM 4321 N N . LEU B 1 269 ? -9.828 16.094 -11.117 1 93.5 269 LEU B N 1
ATOM 4322 C CA . LEU B 1 269 ? -10.906 15.617 -11.984 1 93.5 269 LEU B CA 1
ATOM 4323 C C . LEU B 1 269 ? -11.297 14.18 -11.641 1 93.5 269 LEU B C 1
ATOM 4325 O O . LEU B 1 269 ? -12.477 13.844 -11.641 1 93.5 269 LEU B O 1
ATOM 4329 N N . LEU B 1 270 ? -10.305 13.398 -11.414 1 93.94 270 LEU B N 1
ATOM 4330 C CA . LEU B 1 270 ? -10.586 12.023 -11.016 1 93.94 270 LEU B CA 1
ATOM 4331 C C . LEU B 1 270 ? -11.375 11.984 -9.719 1 93.94 270 LEU B C 1
ATOM 4333 O O . LEU B 1 270 ? -12.344 11.234 -9.594 1 93.94 270 LEU B O 1
ATOM 4337 N N . ASP B 1 271 ? -10.969 12.797 -8.758 1 95.38 271 ASP B N 1
ATOM 4338 C CA . ASP B 1 271 ? -11.68 12.875 -7.488 1 95.38 271 ASP B CA 1
ATOM 4339 C C . ASP B 1 271 ? -13.141 13.273 -7.699 1 95.38 271 ASP B C 1
ATOM 4341 O O . ASP B 1 271 ? -14.047 12.672 -7.109 1 95.38 271 ASP B O 1
ATOM 4345 N N . ARG B 1 272 ? -13.383 14.25 -8.531 1 94.44 272 ARG B N 1
ATOM 4346 C CA . ARG B 1 272 ? -14.742 14.703 -8.812 1 94.44 272 ARG B CA 1
ATOM 4347 C C . ARG B 1 272 ? -15.586 13.586 -9.414 1 94.44 272 ARG B C 1
ATOM 4349 O O . ARG B 1 272 ? -16.75 13.422 -9.062 1 94.44 272 ARG B O 1
ATOM 4356 N N . PHE B 1 273 ? -14.984 12.898 -10.32 1 93.06 273 PHE B N 1
ATOM 4357 C CA . PHE B 1 273 ? -15.688 11.797 -10.969 1 93.06 273 PHE B CA 1
ATOM 4358 C C . PHE B 1 273 ? -16.031 10.703 -9.969 1 93.06 273 PHE B C 1
ATOM 4360 O O . PHE B 1 273 ? -17.141 10.18 -9.961 1 93.06 273 PHE B O 1
ATOM 4367 N N . ILE B 1 274 ? -15.07 10.352 -9.148 1 92.75 274 ILE B N 1
ATOM 4368 C CA . ILE B 1 274 ? -15.289 9.305 -8.156 1 92.75 274 ILE B CA 1
ATOM 4369 C C . ILE B 1 274 ? -16.344 9.758 -7.156 1 92.75 274 ILE B C 1
ATOM 4371 O O . ILE B 1 274 ? -17.203 8.961 -6.738 1 92.75 274 ILE B O 1
ATOM 4375 N N . LEU B 1 275 ? -16.328 10.992 -6.758 1 93.62 275 LEU B N 1
ATOM 4376 C CA . LEU B 1 275 ? -17.328 11.539 -5.855 1 93.62 275 LEU B CA 1
ATOM 4377 C C . LEU B 1 275 ? -18.719 11.453 -6.48 1 93.62 275 LEU B C 1
ATOM 4379 O O . LEU B 1 275 ? -19.703 11.125 -5.797 1 93.62 275 LEU B O 1
ATOM 4383 N N . PHE B 1 276 ? -18.75 11.758 -7.75 1 90.69 276 PHE B N 1
ATOM 4384 C CA . PHE B 1 276 ? -20.016 11.656 -8.469 1 90.69 276 PHE B CA 1
ATOM 4385 C C . PHE B 1 276 ? -20.531 10.227 -8.477 1 90.69 276 PHE B C 1
ATOM 4387 O O . PHE B 1 276 ? -21.719 9.984 -8.227 1 90.69 276 PHE B O 1
ATOM 4394 N N . LEU B 1 277 ? -19.641 9.281 -8.695 1 86.31 277 LEU B N 1
ATOM 4395 C CA . LEU B 1 277 ? -20 7.863 -8.734 1 86.31 277 LEU B CA 1
ATOM 4396 C C . LEU B 1 277 ? -20.453 7.383 -7.359 1 86.31 277 LEU B C 1
ATOM 4398 O O . LEU B 1 277 ? -21.281 6.473 -7.254 1 86.31 277 LEU B O 1
ATOM 4402 N N . SER B 1 278 ? -19.922 8.047 -6.328 1 88.5 278 SER B N 1
ATOM 4403 C CA . SER B 1 278 ? -20.141 7.578 -4.965 1 88.5 278 SER B CA 1
ATOM 4404 C C . SER B 1 278 ? -21.188 8.438 -4.254 1 88.5 278 SER B C 1
ATOM 4406 O O . SER B 1 278 ? -21.297 8.398 -3.027 1 88.5 278 SER B O 1
ATOM 4408 N N . ARG B 1 279 ? -21.875 9.25 -4.887 1 84.75 279 ARG B N 1
ATOM 4409 C CA . ARG B 1 279 ? -22.781 10.242 -4.301 1 84.75 279 ARG B CA 1
ATOM 4410 C C . ARG B 1 279 ? -23.859 9.562 -3.465 1 84.75 279 ARG B C 1
ATOM 4412 O O . ARG B 1 279 ? -24.281 10.094 -2.432 1 84.75 279 ARG B O 1
ATOM 4419 N N . LYS B 1 280 ? -24.297 8.398 -3.926 1 75.88 280 LYS B N 1
ATOM 4420 C CA . LYS B 1 280 ? -25.344 7.707 -3.191 1 75.88 280 LYS B CA 1
ATOM 4421 C C . LYS B 1 280 ? -24.844 7.188 -1.851 1 75.88 280 LYS B C 1
ATOM 4423 O O . LYS B 1 280 ? -25.578 7.148 -0.869 1 75.88 280 LYS B O 1
ATOM 4428 N N . GLU B 1 281 ? -23.594 6.879 -1.808 1 77.44 281 GLU B N 1
ATOM 4429 C CA . GLU B 1 281 ? -23 6.371 -0.574 1 77.44 281 GLU B CA 1
ATOM 4430 C C . GLU B 1 281 ? -22.578 7.516 0.343 1 77.44 281 GLU B C 1
ATOM 4432 O O . GLU B 1 281 ? -22.672 7.402 1.567 1 77.44 281 GLU B O 1
ATOM 4437 N N . LEU B 1 282 ? -22.109 8.586 -0.217 1 77.31 282 LEU B N 1
ATOM 4438 C CA . LEU B 1 282 ? -21.547 9.688 0.557 1 77.31 282 LEU B CA 1
ATOM 4439 C C . LEU B 1 282 ? -22.641 10.641 1.022 1 77.31 282 LEU B C 1
ATOM 4441 O O . LEU B 1 282 ? -22.453 11.398 1.974 1 77.31 282 LEU B O 1
ATOM 4445 N N . GLY B 1 283 ? -23.859 10.477 0.529 1 69.94 283 GLY B N 1
ATOM 4446 C CA . GLY B 1 283 ? -24.969 11.352 0.878 1 69.94 283 GLY B CA 1
ATOM 4447 C C . GLY B 1 283 ? -24.984 12.641 0.079 1 69.94 283 GLY B C 1
ATOM 4448 O O . GLY B 1 283 ? -23.938 13.078 -0.431 1 69.94 283 GLY B O 1
#

Sequence (566 aa):
MAMNTKVILITGCSSGIGFDAVFALKNRGHRVIASCRKTEDVQKLLNKGVEALLLDVSNPISIQSAFAQLLIMTSGHLDVLINNAGYGQVGALEDISRDILRQQFETNVFGLQDLTNLVIPVMREQGQGRIINISSILGVVSMPFRGAYNASKYALEGLSDTLRLELSGSGINVITIEPGPINSRFRDNAVDLSLQQIPMEKSYFKNQYRNMLSNFKQKKADSFFTRDTDAVIKKLVHAVESRKPKPKYPVTFPAYFLIGLKRFFTTRLLDRFILFLSRKELGMAMNTKVILITGCSSGIGFDAVFALKNRGHRVIASCRKTEDVQKLLNKGVEALLLDVSNPISIQSAFAQLLIMTSGHLDVLINNAGYGQVGALEDISRDILRQQFETNVFGLQDLTNLVIPVMREQGQGRIINISSILGVVSMPFRGAYNASKYALEGLSDTLRLELSGSGINVITIEPGPINSRFRDNAVDLSLQQIPMEKSYFKNQYRNMLSNFKQKKADSFFTRDTDAVIKKLVHAVESRKPKPKYPVTFPAYFLIGLKRFFTTRLLDRFILFLSRKELG

InterPro domains:
  IPR002347 Short-chain dehydrogenase/reductase SDR [PF00106] (6-189)
  IPR002347 Short-chain dehydrogenase/reductase SDR [PR00080] (76-87)
  IPR002347 Short-chain dehydrogenase/reductase SDR [PR00080] (129-137)
  IPR002347 Short-chain dehydrogenase/reductase SDR [PR00080] (149-168)
  IPR002347 Short-chain dehydrogenase/reductase SDR [PR00081] (7-24)
  IPR002347 Short-chain dehydrogenase/reductase SDR [PR00081] (76-87)
  IPR002347 Short-chain dehydrogenase/reductase SDR [PR00081] (123-139)
  IPR002347 Short-chain dehydrogenase/reductase SDR [PR00081] (149-168)
  IPR002347 Short-chain dehydrogenase/reductase SDR [PR00081] (170-187)
  IPR020904 Short-chain dehydrogenase/reductase, conserved site [PS00061] (136-164)
  IPR036291 NAD(P)-binding domain superfamily [SSF51735] (5-249)

pLDDT: mean 90.58, std 14.57, range [34.44, 98.94]

Organism: Legionella pneumophila subsp. pneumophila (strain Philadelphia 1 / ATCC 33152 / DSM 7513) (NCBI:txid272624)

Secondary structure (DSSP, 8-state):
------EEEES--SSHHHHHHHHHHHHTT-EEEEEESSHHHHHHHHHTT-EEEE--TT-HHHHHHHHHHHHHHHTT--SEEEE-------B-GGG--HHHHHHHHIIIIIIHHHHHHHHHHHHHHHT-EEEEEE--GGGTS--TTBHHHHHHHHHHHHHHHHHHHHTTTTTEEEEEEEE-----THHHHHHHHHHTTS-GGGSTTHHHHHHHHHHHHHHTTT----THHHHHHHHHHHHHH-SS--SEEEESHHHHHHHHHHHHS-HHHHHHHHHHHTHHHH-/------EEEES--SSHHHHHHHHHHHHTT-EEEEEESSHHHHHHHHHTT-EEEE--TT-HHHHHHHHHHHHHHHTT--SEEEE-------B-GGG--HHHHHHHHIIIIIIHHHHHHHHHHHHHHHT-EEEEEE--GGGTS--TTBHHHHHHHHHHHHHHHHHHHHTTTTTEEEEEEEE-----THHHHHHHHHHTTS-GGGSTTHHHHHHHHHHHHHHTTT----TTHHHHHHHHHHHHH-SS--SEEEESHHHHHHHHHHHHS-HHHHHHHHHHHTHHHH-